Protein 6RFG (pdb70)

Secondary structure (DSSP, 8-state):
-B--S-EEEEEEEEEETTEEEEEEES--SS-BHHHHHHHHHHHHTTTB-GGG-EEEEEEEESEEEEEEEETTEEEEE-S--B---------S--S-EEEEEEEEBTTB-EEE-BSTT-EEEEEE---BSSSS---/-EEEEEEEEEESSSEEEEEE--TT---HHHHHHHHHHHHTTTB-TTT-EEEEEEEESEEEEEEEETTEEEEE-S--B------B--S--S-EEEEEEEEBTTB-EEE-BSTT-EEEEEE---B------/--HHHH-EEEEEEEEEEEEEEETTEEEEEEEEEEEEEEHHHHHHHHHHHHHTTB-GGG-EEEEEEESSSEEEEEEETTEEEEE-------------S--S-EEEEEEEEBTTB-EEE-BSTT-EEEEEE----/-EEEEEEEEEETTEEEEEEE--SS---TTTSHHHHHHHHTTTB-GGG-EEEEEEEESEEEEEEEETTEEEEE-S-----------BS--S-EEEEEEEEBTTB-EEE-BSTT-EEEEEE----

Structure (mmCIF, N/CA/C/O backbone):
data_6RFG
#
_entry.id   6RFG
#
_cell.length_a   75.560
_cell.length_b   59.780
_cell.length_c   138.430
_cell.angle_alpha   90.00
_cell.angle_beta   90.00
_cell.angle_gamma   90.00
#
_symmetry.space_group_name_H-M   'P 21 21 21'
#
loop_
_entity.id
_entity.type
_entity.pdbx_description
1 polymer '15 kDa core protein'
2 water water
#
loop_
_atom_site.group_PDB
_atom_site.id
_atom_site.type_symbol
_atom_site.label_atom_id
_atom_site.label_alt_id
_atom_site.label_comp_id
_atom_site.label_asym_id
_atom_site.label_entity_id
_atom_site.label_seq_id
_atom_site.pdbx_PDB_ins_code
_atom_site.Cartn_x
_atom_site.Cartn_y
_atom_site.Cartn_z
_atom_site.occupancy
_atom_site.B_iso_or_equiv
_atom_site.auth_seq_id
_atom_site.auth_comp_id
_atom_site.auth_asym_id
_atom_site.auth_atom_id
_atom_site.pdbx_PDB_model_num
ATOM 1 N N . LEU A 1 13 ? -13.933 -11.541 35.513 1.00 86.35 -5 LEU A N 1
ATOM 2 C CA . LEU A 1 13 ? -14.021 -10.095 35.350 1.00 97.16 -5 LEU A CA 1
ATOM 3 C C . LEU A 1 13 ? -15.211 -9.528 36.125 1.00 112.91 -5 LEU A C 1
ATOM 4 O O . LEU A 1 13 ? -16.327 -10.043 36.035 1.00 79.01 -5 LEU A O 1
ATOM 9 N N . TYR A 1 14 ? -14.966 -8.464 36.889 1.00 129.87 -4 TYR A N 1
ATOM 10 C CA . TYR A 1 14 ? -15.985 -7.871 37.740 1.00 129.47 -4 TYR A CA 1
ATOM 11 C C . TYR A 1 14 ? -15.850 -6.356 37.719 1.00 123.01 -4 TYR A C 1
ATOM 12 O O . TYR A 1 14 ? -14.786 -5.808 37.424 1.00 123.73 -4 TYR A O 1
ATOM 30 N N . PHE A 1 15 ? -16.949 -5.686 38.050 1.00 116.01 -3 PHE A N 1
ATOM 31 C CA . PHE A 1 15 ? -17.022 -4.234 38.031 1.00 107.17 -3 PHE A CA 1
ATOM 32 C C . PHE A 1 15 ? -17.687 -3.748 39.311 1.00 104.37 -3 PHE A C 1
ATOM 33 O O . PHE A 1 15 ? -18.232 -4.530 40.091 1.00 107.47 -3 PHE A O 1
ATOM 50 N N . GLN A 1 16 ? -17.639 -2.435 39.522 1.00 94.78 -2 GLN A N 1
ATOM 51 C CA . GLN A 1 16 ? -18.296 -1.805 40.657 1.00 85.09 -2 GLN A CA 1
ATOM 52 C C . GLN A 1 16 ? -18.839 -0.455 40.216 1.00 73.52 -2 GLN A C 1
ATOM 53 O O . GLN A 1 16 ? -18.224 0.232 39.394 1.00 68.84 -2 GLN A O 1
ATOM 67 N N . GLY A 1 17 ? -19.998 -0.090 40.756 1.00 69.52 -1 GLY A N 1
ATOM 68 C CA . GLY A 1 17 ? -20.613 1.183 40.443 1.00 55.91 -1 GLY A CA 1
ATOM 69 C C . GLY A 1 17 ? -21.460 1.159 39.189 1.00 49.27 -1 GLY A C 1
ATOM 70 O O . GLY A 1 17 ? -22.033 0.127 38.833 1.00 48.72 -1 GLY A O 1
ATOM 74 N N . ALA A 1 18 ? -21.532 2.294 38.504 1.00 43.00 0 ALA A N 1
ATOM 75 C CA . ALA A 1 18 ? -22.392 2.440 37.343 1.00 38.29 0 ALA A CA 1
ATOM 76 C C . ALA A 1 18 ? -21.663 2.008 36.078 1.00 34.39 0 ALA A C 1
ATOM 77 O O . ALA A 1 18 ? -20.471 2.282 35.904 1.00 33.83 0 ALA A O 1
ATOM 84 N N . MET A 1 19 ? -22.390 1.318 35.203 1.00 33.31 1 MET A N 1
ATOM 85 C CA . MET A 1 19 ? -21.877 0.888 33.911 1.00 29.04 1 MET A CA 1
ATOM 86 C C . MET A 1 19 ? -22.818 1.395 32.832 1.00 27.99 1 MET A C 1
ATOM 87 O O . MET A 1 19 ? -24.030 1.180 32.908 1.00 24.27 1 MET A O 1
ATOM 101 N N . GLU A 1 20 ? -22.262 2.057 31.827 1.00 23.46 2 GLU A N 1
ATOM 102 C CA . GLU A 1 20 ? -23.047 2.624 30.742 1.00 27.35 2 GLU A CA 1
ATOM 103 C C . GLU A 1 20 ? -22.705 1.943 29.425 1.00 20.67 2 GLU A C 1
ATOM 104 O O . GLU A 1 20 ? -21.537 1.655 29.153 1.00 22.96 2 GLU A O 1
ATOM 116 N N . LEU A 1 21 ? -23.726 1.706 28.604 1.00 17.67 3 LEU A N 1
ATOM 117 C CA . LEU A 1 21 ? -23.553 1.309 27.211 1.00 17.90 3 LEU A CA 1
ATOM 118 C C . LEU A 1 21 ? -23.396 2.574 26.376 1.00 17.29 3 LEU A C 1
ATOM 119 O O . LEU A 1 21 ? -24.236 3.480 26.446 1.00 17.07 3 LEU A O 1
ATOM 135 N N . VAL A 1 22 ? -22.301 2.661 25.622 1.00 19.12 4 VAL A N 1
ATOM 136 C CA . VAL A 1 22 ? -21.911 3.921 24.997 1.00 18.58 4 VAL A CA 1
ATOM 137 C C . VAL A 1 22 ? -21.939 3.866 23.480 1.00 20.12 4 VAL A C 1
ATOM 138 O O . VAL A 1 22 ? -21.602 4.858 22.837 1.00 15.47 4 VAL A O 1
ATOM 151 N N . ASN A 1 23 ? -22.299 2.735 22.885 1.00 21.10 5 ASN A N 1
ATOM 152 C CA . ASN A 1 23 ? -22.326 2.606 21.430 1.00 17.11 5 ASN A CA 1
ATOM 153 C C . ASN A 1 23 ? -23.687 2.161 20.912 1.00 16.58 5 ASN A C 1
ATOM 154 O O . ASN A 1 23 ? -23.828 1.885 19.713 1.00 17.65 5 ASN A O 1
ATOM 165 N N . ILE A 1 24 ? -24.689 2.060 21.778 1.00 15.76 6 ILE A N 1
ATOM 166 C CA . ILE A 1 24 ? -26.031 1.675 21.363 1.00 18.96 6 ILE A CA 1
ATOM 167 C C . ILE A 1 24 ? -27.023 2.466 22.193 1.00 18.72 6 ILE A C 1
ATOM 168 O O . ILE A 1 24 ? -26.953 2.449 23.426 1.00 19.17 6 ILE A O 1
ATOM 184 N N . PHE A 1 25 ? -27.966 3.128 21.524 1.00 17.61 7 PHE A N 1
ATOM 185 C CA . PHE A 1 25 ? -28.972 3.918 22.210 1.00 14.21 7 PHE A CA 1
ATOM 186 C C . PHE A 1 25 ? -30.320 3.669 21.557 1.00 21.67 7 PHE A C 1
ATOM 187 O O . PHE A 1 25 ? -30.413 3.195 20.421 1.00 19.71 7 PHE A O 1
ATOM 204 N N . LEU A 1 26 ? -31.369 4.001 22.292 1.00 21.03 8 LEU A N 1
ATOM 205 C CA . LEU A 1 26 ? -32.713 4.015 21.741 1.00 19.96 8 LEU A CA 1
ATOM 206 C C . LEU A 1 26 ? -32.989 5.373 21.107 1.00 20.82 8 LEU A C 1
ATOM 207 O O . LEU A 1 26 ? -32.583 6.418 21.630 1.00 21.63 8 LEU A O 1
ATOM 223 N N . GLU A 1 27 ? -33.651 5.346 19.957 1.00 18.94 9 GLU A N 1
ATOM 224 C CA . GLU A 1 27 ? -34.238 6.531 19.348 1.00 21.67 9 GLU A CA 1
ATOM 225 C C . GLU A 1 27 ? -35.711 6.558 19.745 1.00 21.84 9 GLU A C 1
ATOM 226 O O . GLU A 1 27 ? -36.431 5.577 19.521 1.00 24.69 9 GLU A O 1
ATOM 238 N N . THR A 1 28 ? -36.143 7.656 20.364 1.00 17.84 10 THR A N 1
ATOM 239 C CA . THR A 1 28 ? -37.500 7.772 20.870 1.00 19.96 10 THR A CA 1
ATOM 240 C C . THR A 1 28 ? -38.082 9.102 20.424 1.00 19.91 10 THR A C 1
ATOM 241 O O . THR A 1 28 ? -37.372 9.986 19.948 1.00 26.37 10 THR A O 1
ATOM 252 N N . ASP A 1 29 ? -39.397 9.234 20.599 1.00 22.17 11 ASP A N 1
ATOM 253 C CA . ASP A 1 29 ? -40.078 10.478 20.263 1.00 27.90 11 ASP A CA 1
ATOM 254 C C . ASP A 1 29 ? -39.457 11.663 20.981 1.00 26.95 11 ASP A C 1
ATOM 255 O O . ASP A 1 29 ? -39.506 12.789 20.478 1.00 32.19 11 ASP A O 1
ATOM 264 N N . ALA A 1 30 ? -38.869 11.435 22.152 1.00 24.13 12 ALA A N 1
ATOM 265 C CA . ALA A 1 30 ? -38.289 12.508 22.944 1.00 22.09 12 ALA A CA 1
ATOM 266 C C . ALA A 1 30 ? -36.799 12.682 22.713 1.00 26.54 12 ALA A C 1
ATOM 267 O O . ALA A 1 30 ? -36.230 13.664 23.205 1.00 27.73 12 ALA A O 1
ATOM 274 N N . GLY A 1 31 ? -36.162 11.764 21.980 1.00 20.11 13 GLY A N 1
ATOM 275 C CA . GLY A 1 31 ? -34.734 11.834 21.762 1.00 21.54 13 GLY A CA 1
ATOM 276 C C . GLY A 1 31 ? -33.994 10.537 22.050 1.00 21.84 13 GLY A C 1
ATOM 277 O O . GLY A 1 31 ? -34.569 9.444 21.978 1.00 21.62 13 GLY A O 1
ATOM 281 N N . ARG A 1 32 ? -32.722 10.659 22.426 1.00 19.34 14 ARG A N 1
ATOM 282 C CA . ARG A 1 32 ? -31.830 9.515 22.589 1.00 16.70 14 ARG A CA 1
ATOM 283 C C . ARG A 1 32 ? -31.822 9.058 24.041 1.00 19.14 14 ARG A C 1
ATOM 284 O O . ARG A 1 32 ? -31.745 9.878 24.961 1.00 17.83 14 ARG A O 1
ATOM 305 N N . VAL A 1 33 ? -31.929 7.750 24.243 1.00 17.77 15 VAL A N 1
ATOM 306 C CA . VAL A 1 33 ? -32.054 7.171 25.571 1.00 20.46 15 VAL A CA 1
ATOM 307 C C . VAL A 1 33 ? -30.895 6.210 25.761 1.00 21.64 15 VAL A C 1
ATOM 308 O O . VAL A 1 33 ? -30.582 5.408 24.871 1.00 15.91 15 VAL A O 1
ATOM 321 N N . LYS A 1 34 ? -30.288 6.291 26.934 1.00 18.35 16 LYS A N 1
ATOM 322 C CA A LYS A 1 34 ? -29.083 5.555 27.281 0.50 25.56 16 LYS A CA 1
ATOM 323 C CA B LYS A 1 34 ? -29.083 5.554 27.280 0.50 25.55 16 LYS A CA 1
ATOM 324 C C . LYS A 1 34 ? -29.436 4.344 28.131 1.00 23.30 16 LYS A C 1
ATOM 325 O O . LYS A 1 34 ? -30.334 4.410 28.971 1.00 22.78 16 LYS A O 1
ATOM 360 N N . PHE A 1 35 ? -28.724 3.238 27.896 1.00 24.22 17 PHE A N 1
ATOM 361 C CA . PHE A 1 35 ? -28.805 2.059 28.751 1.00 24.03 17 PHE A CA 1
ATOM 362 C C . PHE A 1 35 ? -27.716 2.127 29.819 1.00 23.71 17 PHE A C 1
ATOM 363 O O . PHE A 1 35 ? -26.539 2.334 29.505 1.00 21.57 17 PHE A O 1
ATOM 380 N N . ALA A 1 36 ? -28.103 1.939 31.078 1.00 27.29 18 ALA A N 1
ATOM 381 C CA . ALA A 1 36 ? -27.136 1.961 32.165 1.00 29.69 18 ALA A CA 1
ATOM 382 C C . ALA A 1 36 ? -27.577 1.011 33.269 1.00 35.47 18 ALA A C 1
ATOM 383 O O . ALA A 1 36 ? -28.771 0.773 33.463 1.00 38.81 18 ALA A O 1
ATOM 390 N N . ILE A 1 37 ? -26.595 0.462 33.980 1.00 37.14 19 ILE A N 1
ATOM 391 C CA . ILE A 1 37 ? -26.820 -0.370 35.157 1.00 52.30 19 ILE A CA 1
ATOM 392 C C . ILE A 1 37 ? -26.188 0.355 36.336 1.00 65.25 19 ILE A C 1
ATOM 393 O O . ILE A 1 37 ? -24.981 0.624 36.327 1.00 62.70 19 ILE A O 1
ATOM 409 N N . LYS A 1 38 ? -26.998 0.678 37.345 1.00 80.06 20 LYS A N 1
ATOM 410 C CA . LYS A 1 38 ? -26.560 1.615 38.373 1.00 90.84 20 LYS A CA 1
ATOM 411 C C . LYS A 1 38 ? -25.660 0.976 39.423 1.00 95.54 20 LYS A C 1
ATOM 412 O O . LYS A 1 38 ? -24.846 1.676 40.034 1.00 99.26 20 LYS A O 1
ATOM 431 N N . ASN A 1 39 ? -25.780 -0.328 39.656 1.00 94.78 21 ASN A N 1
ATOM 432 C CA . ASN A 1 39 ? -24.922 -1.011 40.618 1.00 94.67 21 ASN A CA 1
ATOM 433 C C . ASN A 1 39 ? -24.467 -2.329 40.018 1.00 92.90 21 ASN A C 1
ATOM 434 O O . ASN A 1 39 ? -25.297 -3.178 39.681 1.00 94.25 21 ASN A O 1
ATOM 445 N N . THR A 1 40 ? -23.150 -2.503 39.900 1.00 88.58 22 THR A N 1
ATOM 446 C CA . THR A 1 40 ? -22.577 -3.675 39.249 1.00 83.47 22 THR A CA 1
ATOM 447 C C . THR A 1 40 ? -21.557 -4.372 40.143 1.00 84.75 22 THR A C 1
ATOM 448 O O . THR A 1 40 ? -20.719 -5.134 39.643 1.00 85.40 22 THR A O 1
ATOM 459 N N . ASP A 1 41 ? -21.622 -4.140 41.454 1.00 84.15 23 ASP A N 1
ATOM 460 C CA . ASP A 1 41 ? -20.531 -4.527 42.343 1.00 82.45 23 ASP A CA 1
ATOM 461 C C . ASP A 1 41 ? -20.216 -6.014 42.234 1.00 78.42 23 ASP A C 1
ATOM 462 O O . ASP A 1 41 ? -19.104 -6.401 41.856 1.00 76.43 23 ASP A O 1
ATOM 471 N N . ASP A 1 42 ? -21.179 -6.866 42.572 1.00 77.23 24 ASP A N 1
ATOM 472 C CA . ASP A 1 42 ? -20.907 -8.292 42.689 1.00 81.62 24 ASP A CA 1
ATOM 473 C C . ASP A 1 42 ? -21.173 -9.070 41.407 1.00 80.98 24 ASP A C 1
ATOM 474 O O . ASP A 1 42 ? -20.838 -10.260 41.345 1.00 83.52 24 ASP A O 1
ATOM 483 N N . VAL A 1 43 ? -21.747 -8.436 40.388 1.00 75.28 25 VAL A N 1
ATOM 484 C CA . VAL A 1 43 ? -22.123 -9.131 39.163 1.00 71.30 25 VAL A CA 1
ATOM 485 C C . VAL A 1 43 ? -20.940 -9.141 38.206 1.00 65.76 25 VAL A C 1
ATOM 486 O O . VAL A 1 43 ? -20.188 -8.162 38.105 1.00 64.93 25 VAL A O 1
ATOM 499 N N . CYS A 1 44 ? -20.786 -10.248 37.489 1.00 59.58 26 CYS A N 1
ATOM 500 C CA . CYS A 1 44 ? -19.671 -10.430 36.576 1.00 53.11 26 CYS A CA 1
ATOM 501 C C . CYS A 1 44 ? -20.006 -9.888 35.189 1.00 44.62 26 CYS A C 1
ATOM 502 O O . CYS A 1 44 ? -21.138 -9.500 34.893 1.00 46.19 26 CYS A O 1
ATOM 510 N N . ALA A 1 45 ? -18.991 -9.877 34.325 1.00 36.97 27 ALA A N 1
ATOM 511 C CA . ALA A 1 45 ? -19.139 -9.253 33.016 1.00 37.79 27 ALA A CA 1
ATOM 512 C C . ALA A 1 45 ? -20.245 -9.919 32.207 1.00 34.37 27 ALA A C 1
ATOM 513 O O . ALA A 1 45 ? -21.101 -9.236 31.629 1.00 31.96 27 ALA A O 1
ATOM 520 N N . SER A 1 46 ? -20.240 -11.256 32.148 1.00 34.32 28 SER A N 1
ATOM 521 C CA . SER A 1 46 ? -21.205 -11.959 31.309 1.00 35.55 28 SER A CA 1
ATOM 522 C C . SER A 1 46 ? -22.634 -11.672 31.754 1.00 35.27 28 SER A C 1
ATOM 523 O O . SER A 1 46 ? -23.535 -11.537 30.917 1.00 35.70 28 SER A O 1
ATOM 531 N N . GLU A 1 47 ? -22.859 -11.560 33.066 1.00 36.60 29 GLU A N 1
ATOM 532 C CA . GLU A 1 47 ? -24.192 -11.223 33.553 1.00 40.60 29 GLU A CA 1
ATOM 533 C C . GLU A 1 47 ? -24.558 -9.789 33.206 1.00 32.73 29 GLU A C 1
ATOM 534 O O . GLU A 1 47 ? -25.704 -9.509 32.832 1.00 34.97 29 GLU A O 1
ATOM 546 N N . LEU A 1 48 ? -23.600 -8.867 33.325 1.00 34.85 30 LEU A N 1
ATOM 547 C CA . LEU A 1 48 ? -23.865 -7.469 32.999 1.00 32.53 30 LEU A CA 1
ATOM 548 C C . LEU A 1 48 ? -24.200 -7.305 31.524 1.00 28.98 30 LEU A C 1
ATOM 549 O O . LEU A 1 48 ? -25.234 -6.724 31.173 1.00 28.79 30 LEU A O 1
ATOM 565 N N . ILE A 1 49 ? -23.324 -7.791 30.640 1.00 32.06 31 ILE A N 1
ATOM 566 C CA . ILE A 1 49 ? -23.568 -7.647 29.207 1.00 29.33 31 ILE A CA 1
ATOM 567 C C . ILE A 1 49 ? -24.859 -8.354 28.821 1.00 29.95 31 ILE A C 1
ATOM 568 O O . ILE A 1 49 ? -25.611 -7.879 27.959 1.00 25.65 31 ILE A O 1
ATOM 584 N N . ASN A 1 50 ? -25.128 -9.511 29.438 1.00 30.29 32 ASN A N 1
ATOM 585 C CA . ASN A 1 50 ? -26.374 -10.222 29.174 1.00 29.92 32 ASN A CA 1
ATOM 586 C C . ASN A 1 50 ? -27.580 -9.341 29.480 1.00 32.38 32 ASN A C 1
ATOM 587 O O . ASN A 1 50 ? -28.576 -9.360 28.750 1.00 32.86 32 ASN A O 1
ATOM 598 N N . LYS A 1 51 ? -27.511 -8.561 30.560 1.00 33.91 33 LYS A N 1
ATOM 599 C CA . LYS A 1 51 ? -28.627 -7.690 30.902 1.00 30.30 33 LYS A CA 1
ATOM 600 C C . LYS A 1 51 ? -28.862 -6.653 29.814 1.00 28.16 33 LYS A C 1
ATOM 601 O O . LYS A 1 51 ? -30.012 -6.353 29.478 1.00 28.02 33 LYS A O 1
ATOM 620 N N . PHE A 1 52 ? -27.785 -6.089 29.253 1.00 23.70 34 PHE A N 1
ATOM 621 C CA . PHE A 1 52 ? -27.939 -5.160 28.138 1.00 25.32 34 PHE A CA 1
ATOM 622 C C . PHE A 1 52 ? -28.561 -5.864 26.937 1.00 24.03 34 PHE A C 1
ATOM 623 O O . PHE A 1 52 ? -29.485 -5.340 26.303 1.00 24.18 34 PHE A O 1
ATOM 640 N N . VAL A 1 53 ? -28.069 -7.062 26.610 1.00 22.92 35 VAL A N 1
ATOM 641 C CA . VAL A 1 53 ? -28.658 -7.835 25.518 1.00 24.74 35 VAL A CA 1
ATOM 642 C C . VAL A 1 53 ? -30.139 -8.087 25.777 1.00 28.09 35 VAL A C 1
ATOM 643 O O . VAL A 1 53 ? -30.974 -7.981 24.869 1.00 29.32 35 VAL A O 1
ATOM 656 N N . GLU A 1 54 ? -30.490 -8.432 27.016 1.00 26.83 36 GLU A N 1
ATOM 657 C CA . GLU A 1 54 ? -31.891 -8.657 27.349 1.00 33.23 36 GLU A CA 1
ATOM 658 C C . GLU A 1 54 ? -32.725 -7.407 27.114 1.00 31.21 36 GLU A C 1
ATOM 659 O O . GLU A 1 54 ? -33.830 -7.487 26.569 1.00 34.21 36 GLU A O 1
ATOM 671 N N . LEU A 1 55 ? -32.226 -6.246 27.543 1.00 32.52 37 LEU A N 1
ATOM 672 C CA . LEU A 1 55 ? -32.934 -4.997 27.283 1.00 32.10 37 LEU A CA 1
ATOM 673 C C . LEU A 1 55 ? -33.096 -4.763 25.786 1.00 32.19 37 LEU A C 1
ATOM 674 O O . LEU A 1 55 ? -34.169 -4.359 25.319 1.00 32.87 37 LEU A O 1
ATOM 690 N N . LEU A 1 56 ? -32.039 -5.013 25.014 1.00 28.90 38 LEU A N 1
ATOM 691 C CA . LEU A 1 56 ? -32.101 -4.744 23.583 1.00 23.49 38 LEU A CA 1
ATOM 692 C C . LEU A 1 56 ? -32.999 -5.736 22.856 1.00 26.60 38 LEU A C 1
ATOM 693 O O . LEU A 1 56 ? -33.553 -5.403 21.800 1.00 27.73 38 LEU A O 1
ATOM 709 N N . SER A 1 57 ? -33.167 -6.944 23.407 1.00 25.52 39 SER A N 1
ATOM 710 C CA . SER A 1 57 ? -33.937 -7.977 22.728 1.00 29.66 39 SER A CA 1
ATOM 711 C C . SER A 1 57 ? -35.395 -7.583 22.555 1.00 31.37 39 SER A C 1
ATOM 712 O O . SER A 1 57 ? -36.111 -8.219 21.776 1.00 30.59 39 SER A O 1
ATOM 720 N N . GLU A 1 58 ? -35.858 -6.568 23.281 1.00 32.68 40 GLU A N 1
ATOM 721 C CA . GLU A 1 58 ? -37.195 -6.040 23.057 1.00 36.33 40 GLU A CA 1
ATOM 722 C C . GLU A 1 58 ? -37.305 -5.310 21.724 1.00 35.22 40 GLU A C 1
ATOM 723 O O . GLU A 1 58 ? -38.410 -5.197 21.185 1.00 36.97 40 GLU A O 1
ATOM 735 N N . TYR A 1 59 ? -36.188 -4.821 21.177 1.00 31.90 41 TYR A N 1
ATOM 736 C CA . TYR A 1 59 ? -36.218 -3.984 19.988 1.00 30.53 41 TYR A CA 1
ATOM 737 C C . TYR A 1 59 ? -35.520 -4.586 18.783 1.00 29.66 41 TYR A C 1
ATOM 738 O O . TYR A 1 59 ? -35.749 -4.106 17.668 1.00 33.11 41 TYR A O 1
ATOM 756 N N . ILE A 1 60 ? -34.692 -5.618 18.964 1.00 32.12 42 ILE A N 1
ATOM 757 C CA . ILE A 1 60 ? -34.036 -6.296 17.855 1.00 30.67 42 ILE A CA 1
ATOM 758 C C . ILE A 1 60 ? -34.085 -7.799 18.093 1.00 28.82 42 ILE A C 1
ATOM 759 O O . ILE A 1 60 ? -34.205 -8.265 19.227 1.00 30.72 42 ILE A O 1
ATOM 775 N N . HIS A 1 61 ? -33.966 -8.560 17.005 1.00 28.07 43 HIS A N 1
ATOM 776 C CA . HIS A 1 61 ? -33.911 -10.022 17.086 1.00 30.10 43 HIS A CA 1
ATOM 777 C C . HIS A 1 61 ? -32.488 -10.452 17.430 1.00 30.45 43 HIS A C 1
ATOM 778 O O . HIS A 1 61 ? -31.607 -10.472 16.566 1.00 33.34 43 HIS A O 1
ATOM 792 N N . ILE A 1 62 ? -32.260 -10.814 18.695 1.00 28.21 44 ILE A N 1
ATOM 793 C CA . ILE A 1 62 ? -30.916 -11.179 19.138 1.00 29.36 44 ILE A CA 1
ATOM 794 C C . ILE A 1 62 ? -30.423 -12.419 18.401 1.00 29.63 44 ILE A C 1
ATOM 795 O O . ILE A 1 62 ? -29.247 -12.511 18.024 1.00 32.79 44 ILE A O 1
ATOM 811 N N . ASP A 1 63 ? -31.305 -13.397 18.194 1.00 30.99 45 ASP A N 1
ATOM 812 C CA . ASP A 1 63 ? -30.902 -14.672 17.611 1.00 36.11 45 ASP A CA 1
ATOM 813 C C . ASP A 1 63 ? -30.421 -14.547 16.172 1.00 37.79 45 ASP A C 1
ATOM 814 O O . ASP A 1 63 ? -29.828 -15.499 15.653 1.00 38.32 45 ASP A O 1
ATOM 823 N N . GLN A 1 64 ? -30.653 -13.411 15.523 1.00 33.83 46 GLN A N 1
ATOM 824 C CA . GLN A 1 64 ? -30.258 -13.216 14.136 1.00 37.89 46 GLN A CA 1
ATOM 825 C C . GLN A 1 64 ? -29.324 -12.031 13.941 1.00 35.80 46 GLN A C 1
ATOM 826 O O . GLN A 1 64 ? -28.847 -11.808 12.823 1.00 36.72 46 GLN A O 1
ATOM 840 N N . SER A 1 65 ? -29.047 -11.267 14.984 1.00 29.42 47 SER A N 1
ATOM 841 C CA . SER A 1 65 ? -28.238 -10.065 14.877 1.00 28.17 47 SER A CA 1
ATOM 842 C C . SER A 1 65 ? -26.806 -10.342 15.315 1.00 28.77 47 SER A C 1
ATOM 843 O O . SER A 1 65 ? -26.525 -11.300 16.041 1.00 27.15 47 SER A O 1
ATOM 851 N N . GLU A 1 66 ? -25.901 -9.479 14.856 1.00 24.58 48 GLU A N 1
ATOM 852 C CA . GLU A 1 66 ? -24.478 -9.560 15.180 1.00 26.08 48 GLU A CA 1
ATOM 853 C C . GLU A 1 66 ? -24.002 -8.131 15.376 1.00 27.61 48 GLU A C 1
ATOM 854 O O . GLU A 1 66 ? -23.988 -7.349 14.420 1.00 23.50 48 GLU A O 1
ATOM 866 N N . PHE A 1 67 ? -23.623 -7.781 16.602 1.00 21.64 49 PHE A N 1
ATOM 867 C CA . PHE A 1 67 ? -23.252 -6.405 16.901 1.00 20.59 49 PHE A CA 1
ATOM 868 C C . PHE A 1 67 ? -22.304 -6.387 18.095 1.00 26.06 49 PHE A C 1
ATOM 869 O O . PHE A 1 67 ? -22.012 -7.420 18.704 1.00 20.21 49 PHE A O 1
ATOM 886 N N . TYR A 1 68 ? -21.842 -5.192 18.443 1.00 19.40 50 TYR A N 1
ATOM 887 C CA . TYR A 1 68 ? -20.879 -5.007 19.517 1.00 18.49 50 TYR A CA 1
ATOM 888 C C . TYR A 1 68 ? -21.501 -4.189 20.632 1.00 17.70 50 TYR A C 1
ATOM 889 O O . TYR A 1 68 ? -22.309 -3.296 20.385 1.00 19.91 50 TYR A O 1
ATOM 907 N N . LEU A 1 69 ? -21.125 -4.506 21.861 1.00 24.65 51 LEU A N 1
ATOM 908 C CA . LEU A 1 69 ? -21.533 -3.739 23.028 1.00 18.90 51 LEU A CA 1
ATOM 909 C C . LEU A 1 69 ? -20.288 -3.147 23.676 1.00 17.14 51 LEU A C 1
ATOM 910 O O . LEU A 1 69 ? -19.411 -3.888 24.134 1.00 22.15 51 LEU A O 1
ATOM 926 N N . VAL A 1 70 ? -20.209 -1.820 23.706 1.00 19.31 52 VAL A N 1
ATOM 927 C CA . VAL A 1 70 ? -19.105 -1.107 24.334 1.00 16.87 52 VAL A CA 1
ATOM 928 C C . VAL A 1 70 ? -19.642 -0.457 25.604 1.00 18.36 52 VAL A C 1
ATOM 929 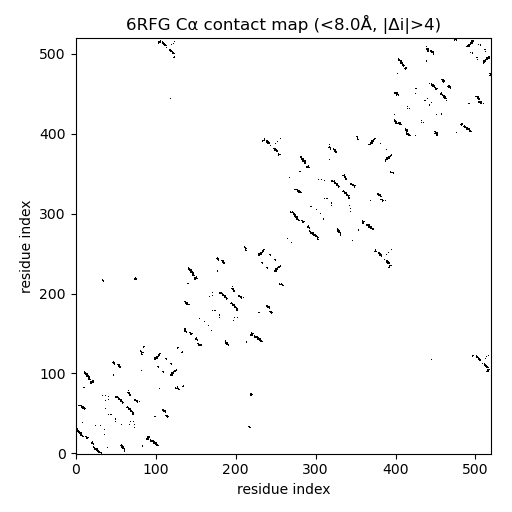O O . VAL A 1 70 ? -20.584 0.342 25.554 1.00 17.18 52 VAL A O 1
ATOM 942 N N . VAL A 1 71 ? -19.054 -0.813 26.740 1.00 19.13 53 VAL A N 1
ATOM 943 C CA . VAL A 1 71 ? -19.536 -0.370 28.040 1.00 19.85 53 VAL A CA 1
ATOM 944 C C . VAL A 1 71 ? -18.429 0.408 28.734 1.00 23.95 53 VAL A C 1
ATOM 945 O O . VAL A 1 71 ? -17.236 0.137 28.561 1.00 19.93 53 VAL A O 1
ATOM 958 N N . LYS A 1 72 ? -18.838 1.392 29.524 1.00 23.00 54 LYS A N 1
ATOM 959 C CA . LYS A 1 72 ? -17.911 2.252 30.242 1.00 25.82 54 LYS A CA 1
ATOM 960 C C . LYS A 1 72 ? -18.229 2.168 31.726 1.00 31.20 54 LYS A C 1
ATOM 961 O O . LYS A 1 72 ? -19.350 2.479 32.139 1.00 23.67 54 LYS A O 1
ATOM 980 N N . ASP A 1 73 ? -17.245 1.730 32.515 1.00 28.96 55 ASP A N 1
ATOM 981 C CA . ASP A 1 73 ? -17.314 1.701 33.979 1.00 43.08 55 ASP A CA 1
ATOM 982 C C . ASP A 1 73 ? -15.886 2.023 34.426 1.00 40.44 55 ASP A C 1
ATOM 983 O O . ASP A 1 73 ? -15.062 1.115 34.592 1.00 41.92 55 ASP A O 1
ATOM 992 N N . LYS A 1 74 ? -15.592 3.322 34.580 1.00 46.42 56 LYS A N 1
ATOM 993 C CA . LYS A 1 74 ? -14.231 3.803 34.816 1.00 51.67 56 LYS A CA 1
ATOM 994 C C . LYS A 1 74 ? -13.399 3.615 33.550 1.00 47.96 56 LYS A C 1
ATOM 995 O O . LYS A 1 74 ? -12.927 4.589 32.955 1.00 47.83 56 LYS A O 1
ATOM 1014 N N . ASP A 1 75 ? -13.227 2.366 33.124 1.00 44.13 57 ASP A N 1
ATOM 1015 C CA . ASP A 1 75 ? -12.539 2.035 31.885 1.00 40.00 57 ASP A CA 1
ATOM 1016 C C . ASP A 1 75 ? -13.555 1.594 30.844 1.00 33.69 57 ASP A C 1
ATOM 1017 O O . ASP A 1 75 ? -14.742 1.425 31.134 1.00 29.42 57 ASP A O 1
ATOM 1026 N N . ILE A 1 76 ? -13.069 1.408 29.615 1.00 29.83 58 ILE A N 1
ATOM 1027 C CA . ILE A 1 76 ? -13.907 0.983 28.502 1.00 25.67 58 ILE A CA 1
ATOM 1028 C C . ILE A 1 76 ? -13.665 -0.494 28.232 1.00 24.18 58 ILE A C 1
ATOM 1029 O O . ILE A 1 76 ? -12.520 -0.955 28.207 1.00 27.01 58 ILE A O 1
ATOM 1045 N N . PHE A 1 77 ? -14.747 -1.235 28.021 1.00 22.76 59 PHE A N 1
ATOM 1046 C CA . PHE A 1 77 ? -14.707 -2.667 27.772 1.00 18.18 59 PHE A CA 1
ATOM 1047 C C . PHE A 1 77 ? -15.544 -2.974 26.542 1.00 22.72 59 PHE A C 1
ATOM 1048 O O . PHE A 1 77 ? -16.586 -2.349 26.314 1.00 21.77 59 PHE A O 1
ATOM 1065 N N . TYR A 1 78 ? -15.082 -3.937 25.751 1.00 23.98 60 TYR A N 1
ATOM 1066 C CA . TYR A 1 78 ? -15.654 -4.226 24.445 1.00 20.21 60 TYR A CA 1
ATOM 1067 C C . TYR A 1 78 ? -16.137 -5.668 24.408 1.00 20.63 60 TYR A C 1
ATOM 1068 O O . TYR A 1 78 ? -15.416 -6.575 24.829 1.00 18.84 60 TYR A O 1
ATOM 1086 N N . PHE A 1 79 ? -17.350 -5.872 23.898 1.00 26.17 61 PHE A N 1
ATOM 1087 C CA . PHE A 1 79 ? -17.941 -7.194 23.785 1.00 21.37 61 PHE A CA 1
ATOM 1088 C C . PHE A 1 79 ? -18.609 -7.325 22.426 1.00 20.31 61 PHE A C 1
ATOM 1089 O O . PHE A 1 79 ? -19.011 -6.336 21.812 1.00 23.73 61 PHE A O 1
ATOM 1106 N N . LYS A 1 80 ? -18.732 -8.570 21.975 1.00 24.94 62 LYS A N 1
ATOM 1107 C CA . LYS A 1 80 ? -19.400 -8.917 20.727 1.00 23.99 62 LYS A CA 1
ATOM 1108 C C . LYS A 1 80 ? -20.548 -9.864 21.044 1.00 25.85 62 LYS A C 1
ATOM 1109 O O . LYS A 1 80 ? -20.380 -10.812 21.822 1.00 25.86 62 LYS A O 1
ATOM 1128 N N . CYS A 1 81 ? -21.717 -9.585 20.476 1.00 22.93 63 CYS A N 1
ATOM 1129 C CA . CYS A 1 81 ? -22.891 -10.446 20.630 1.00 24.32 63 CYS A CA 1
ATOM 1130 C C . CYS A 1 81 ? -23.219 -10.993 19.245 1.00 25.30 63 CYS A C 1
ATOM 1131 O O . CYS A 1 81 ? -23.768 -10.273 18.405 1.00 24.12 63 CYS A O 1
ATOM 1139 N N . ASP A 1 82 ? -22.865 -12.255 19.009 1.00 27.67 64 ASP A N 1
ATOM 1140 C CA . ASP A 1 82 ? -23.040 -12.921 17.719 1.00 27.49 64 ASP A CA 1
ATOM 1141 C C . ASP A 1 82 ? -24.184 -13.920 17.861 1.00 28.80 64 ASP A C 1
ATOM 1142 O O . ASP A 1 82 ? -23.997 -15.028 18.366 1.00 30.08 64 ASP A O 1
ATOM 1151 N N . ARG A 1 83 ? -25.370 -13.518 17.414 1.00 29.07 65 ARG A N 1
ATOM 1152 C CA . ARG A 1 83 ? -26.551 -14.372 17.462 1.00 38.97 65 ARG A CA 1
ATOM 1153 C C . ARG A 1 83 ? -26.816 -14.871 18.879 1.00 33.93 65 ARG A C 1
ATOM 1154 O O . ARG A 1 83 ? -27.199 -16.022 19.088 1.00 33.89 65 ARG A O 1
ATOM 1175 N N . GLY A 1 84 ? -26.607 -13.996 19.860 1.00 28.80 66 GLY A N 1
ATOM 1176 C CA . GLY A 1 84 ? -26.828 -14.325 21.250 1.00 28.69 66 GLY A CA 1
ATOM 1177 C C . GLY A 1 84 ? -25.610 -14.814 22.005 1.00 27.90 66 GLY A C 1
ATOM 1178 O O . GLY A 1 84 ? -25.673 -14.937 23.236 1.00 31.98 66 GLY A O 1
ATOM 1182 N N . SER A 1 85 ? -24.516 -15.115 21.313 1.00 30.68 67 SER A N 1
ATOM 1183 C CA . SER A 1 85 ? -23.300 -15.625 21.937 1.00 27.68 67 SER A CA 1
ATOM 1184 C C . SER A 1 85 ? -22.354 -14.464 22.206 1.00 28.32 67 SER A C 1
ATOM 1185 O O . SER A 1 85 ? -21.898 -13.803 21.268 1.00 27.57 67 SER A O 1
ATOM 1193 N N . ILE A 1 86 ? -22.068 -14.213 23.475 1.00 24.42 68 ILE A N 1
ATOM 1194 C CA . ILE A 1 86 ? -21.308 -13.042 23.887 1.00 22.85 68 ILE A CA 1
ATOM 1195 C C . ILE A 1 86 ? -19.841 -13.414 24.042 1.00 23.84 68 ILE A C 1
ATOM 1196 O O . ILE A 1 86 ? -19.499 -14.449 24.631 1.00 25.72 68 ILE A O 1
ATOM 1212 N N . SER A 1 87 ? -18.969 -12.552 23.531 1.00 24.38 69 SER A N 1
ATOM 1213 C CA . SER A 1 87 ? -17.530 -12.742 23.627 1.00 25.39 69 SER A CA 1
ATOM 1214 C C . SER A 1 87 ? -16.895 -11.413 23.999 1.00 24.68 69 SER A C 1
ATOM 1215 O O . SER A 1 87 ? -17.428 -10.345 23.678 1.00 26.30 69 SER A O 1
ATOM 1223 N N . ILE A 1 88 ? -15.760 -11.479 24.689 1.00 23.64 70 ILE A N 1
ATOM 1224 C CA . ILE A 1 88 ? -15.006 -10.271 24.983 1.00 27.53 70 ILE A CA 1
ATOM 1225 C C . ILE A 1 88 ? -14.115 -9.939 23.790 1.00 29.86 70 ILE A C 1
ATOM 1226 O O . ILE A 1 88 ? -13.564 -10.831 23.132 1.00 30.87 70 ILE A O 1
ATOM 1242 N N . VAL A 1 89 ? -13.979 -8.652 23.494 1.00 23.96 71 VAL A N 1
ATOM 1243 C CA . VAL A 1 89 ? -13.150 -8.189 22.386 1.00 31.31 71 VAL A CA 1
ATOM 1244 C C . VAL A 1 89 ? -11.938 -7.477 22.974 1.00 31.47 71 VAL A C 1
ATOM 1245 O O . VAL A 1 89 ? -12.078 -6.495 23.713 1.00 32.31 71 VAL A O 1
ATOM 1258 N N . ASN A 1 90 ? -10.755 -7.979 22.658 1.00 36.33 72 ASN A N 1
ATOM 1259 C CA . ASN A 1 90 ? -9.510 -7.379 23.109 1.00 45.30 72 ASN A CA 1
ATOM 1260 C C . ASN A 1 90 ? -8.931 -6.487 22.016 1.00 45.70 72 ASN A C 1
ATOM 1261 O O . ASN A 1 90 ? -9.291 -6.583 20.841 1.00 45.47 72 ASN A O 1
ATOM 1272 N N . ASN A 1 91 ? -8.021 -5.609 22.421 1.00 46.02 73 ASN A N 1
ATOM 1273 C CA . ASN A 1 91 ? -7.258 -4.796 21.478 1.00 48.92 73 ASN A CA 1
ATOM 1274 C C . ASN A 1 91 ? -8.168 -3.905 20.638 1.00 41.77 73 ASN A C 1
ATOM 1275 O O . ASN A 1 91 ? -7.987 -3.774 19.425 1.00 42.76 73 ASN A O 1
ATOM 1286 N N . GLU A 1 92 ? -9.148 -3.282 21.288 1.00 31.76 74 GLU A N 1
ATOM 1287 C CA . GLU A 1 92 ? -9.946 -2.226 20.681 1.00 29.30 74 GLU A CA 1
ATOM 1288 C C . GLU A 1 92 ? -9.625 -0.906 21.369 1.00 23.46 74 GLU A C 1
ATOM 1289 O O . GLU A 1 92 ? -9.309 -0.874 22.562 1.00 23.69 74 GLU A O 1
ATOM 1301 N N . PHE A 1 93 ? -9.730 0.191 20.612 1.00 25.02 75 PHE A N 1
ATOM 1302 C CA . PHE A 1 93 ? -9.234 1.477 21.083 1.00 20.78 75 PHE A CA 1
ATOM 1303 C C . PHE A 1 93 ? -10.172 2.646 20.801 1.00 20.07 75 PHE A C 1
ATOM 1304 O O . PHE A 1 93 ? -9.782 3.796 21.032 1.00 21.86 75 PHE A O 1
ATOM 1321 N N . TYR A 1 94 ? -11.398 2.396 20.360 1.00 20.13 76 TYR A N 1
ATOM 1322 C CA . TYR A 1 94 ? -12.362 3.461 20.144 1.00 19.41 76 TYR A CA 1
ATOM 1323 C C . TYR A 1 94 ? -12.927 3.930 21.475 1.00 22.79 76 TYR A C 1
ATOM 1324 O O . TYR A 1 94 ? -13.257 3.122 22.349 1.00 23.53 76 TYR A O 1
ATOM 1342 N N . VAL A 1 95 ? -13.026 5.250 21.627 1.00 22.66 77 VAL A N 1
ATOM 1343 C CA . VAL A 1 95 ? -13.327 5.852 22.921 1.00 20.75 77 VAL A CA 1
ATOM 1344 C C . VAL A 1 95 ? -14.776 6.296 23.067 1.00 19.34 77 VAL A C 1
ATOM 1345 O O . VAL A 1 95 ? -15.241 6.461 24.205 1.00 21.33 77 VAL A O 1
ATOM 1358 N N . PHE A 1 96 ? -15.492 6.513 21.963 1.00 18.85 78 PHE A N 1
ATOM 1359 C CA . PHE A 1 96 ? -16.913 6.889 22.004 1.00 17.27 78 PHE A CA 1
ATOM 1360 C C . PHE A 1 96 ? -17.132 8.109 22.901 1.00 22.31 78 PHE A C 1
ATOM 1361 O O . PHE A 1 96 ? -17.989 8.127 23.789 1.00 24.64 78 PHE A O 1
ATOM 1378 N N . ASP A 1 97 ? -16.357 9.154 22.635 1.00 23.01 79 ASP A N 1
ATOM 1379 C CA . ASP A 1 97 ? -16.318 10.346 23.470 1.00 26.17 79 ASP A CA 1
ATOM 1380 C C . ASP A 1 97 ? -17.098 11.519 22.887 1.00 24.94 79 ASP A C 1
ATOM 1381 O O . ASP A 1 97 ? -17.033 12.629 23.437 1.00 25.55 79 ASP A O 1
ATOM 1390 N N . GLU A 1 98 ? -17.814 11.311 21.791 1.00 21.89 80 GLU A N 1
ATOM 1391 C CA . GLU A 1 98 ? -18.607 12.380 21.206 1.00 28.30 80 GLU A CA 1
ATOM 1392 C C . GLU A 1 98 ? -19.685 12.804 22.195 1.00 24.38 80 GLU A C 1
ATOM 1393 O O . GLU A 1 98 ? -20.426 11.946 22.694 1.00 23.59 80 GLU A O 1
ATOM 1405 N N . PRO A 1 99 ? -19.790 14.093 22.530 1.00 19.85 81 PRO A N 1
ATOM 1406 C CA . PRO A 1 99 ? -20.864 14.527 23.437 1.00 24.12 81 PRO A CA 1
ATOM 1407 C C . PRO A 1 99 ? -22.221 14.413 22.770 1.00 20.05 81 PRO A C 1
ATOM 1408 O O . PRO A 1 99 ? -22.386 14.768 21.602 1.00 21.33 81 PRO A O 1
ATOM 1419 N N . LEU A 1 100 ? -23.197 13.920 23.530 1.00 21.42 82 LEU A N 1
ATOM 1420 C CA . LEU A 1 100 ? -24.525 13.649 23.006 1.00 19.40 82 LEU A CA 1
ATOM 1421 C C . LEU A 1 100 ? -25.576 14.089 24.011 1.00 16.55 82 LEU A C 1
ATOM 1422 O O . LEU A 1 100 ? -25.355 14.043 25.224 1.00 17.00 82 LEU A O 1
ATOM 1438 N N . LEU A 1 101 ? -26.725 14.518 23.491 1.00 21.45 83 LEU A N 1
ATOM 1439 C CA . LEU A 1 101 ? -27.878 14.872 24.313 1.00 18.90 83 LEU A CA 1
ATOM 1440 C C . LEU A 1 101 ? -28.724 13.632 24.591 1.00 15.65 83 LEU A C 1
ATOM 1441 O O . LEU A 1 101 ? -29.100 12.907 23.671 1.00 14.96 83 LEU A O 1
ATOM 1457 N N . PHE A 1 102 ? -29.011 13.388 25.860 1.00 21.34 84 PHE A N 1
ATOM 1458 C CA . PHE A 1 102 ? -29.811 12.248 26.276 1.00 19.14 84 PHE A CA 1
ATOM 1459 C C . PHE A 1 102 ? -31.077 12.729 26.973 1.00 21.27 84 PHE A C 1
ATOM 1460 O O . PHE A 1 102 ? -31.131 13.837 27.521 1.00 24.55 84 PHE A O 1
ATOM 1477 N N . VAL A 1 103 ? -32.095 11.860 26.957 1.00 18.60 85 VAL A N 1
ATOM 1478 C CA . VAL A 1 103 ? -33.326 12.050 27.707 1.00 16.59 85 VAL A CA 1
ATOM 1479 C C . VAL A 1 103 ? -33.612 10.745 28.433 1.00 19.28 85 VAL A C 1
ATOM 1480 O O . VAL A 1 103 ? -33.096 9.684 28.082 1.00 18.63 85 VAL A O 1
ATOM 1493 N N . LYS A 1 104 ? -34.447 10.836 29.458 1.00 24.16 86 LYS A N 1
ATOM 1494 C CA . LYS A 1 104 ? -34.866 9.670 30.216 1.00 23.92 86 LYS A CA 1
ATOM 1495 C C . LYS A 1 104 ? -36.353 9.382 30.124 1.00 22.54 86 LYS A C 1
ATOM 1496 O O . LYS A 1 104 ? -36.761 8.263 30.457 1.00 25.96 86 LYS A O 1
ATOM 1515 N N . ASP A 1 105 ? -37.167 10.352 29.716 1.00 20.70 87 ASP A N 1
ATOM 1516 C CA . ASP A 1 105 ? -38.610 10.189 29.593 1.00 23.56 87 ASP A CA 1
ATOM 1517 C C . ASP A 1 105 ? -38.994 10.139 28.122 1.00 21.25 87 ASP A C 1
ATOM 1518 O O . ASP A 1 105 ? -38.511 10.939 27.321 1.00 22.97 87 ASP A O 1
ATOM 1527 N N . PHE A 1 106 ? -39.874 9.207 27.770 1.00 25.53 88 PHE A N 1
ATOM 1528 C CA . PHE A 1 106 ? -40.324 9.066 26.392 1.00 20.26 88 PHE A CA 1
ATOM 1529 C C . PHE A 1 106 ? -41.620 8.267 26.379 1.00 22.96 88 PHE A C 1
ATOM 1530 O O . PHE A 1 106 ? -42.056 7.721 27.400 1.00 22.68 88 PHE A O 1
ATOM 1547 N N . THR A 1 107 ? -42.255 8.233 25.208 1.00 23.45 89 THR A N 1
ATOM 1548 C CA . THR A 1 107 ? -43.493 7.489 25.048 1.00 30.59 89 THR A CA 1
ATOM 1549 C C . THR A 1 107 ? -43.461 6.485 23.909 1.00 29.91 89 THR A C 1
ATOM 1550 O O . THR A 1 107 ? -44.353 5.630 23.846 1.00 35.67 89 THR A O 1
ATOM 1561 N N . ASN A 1 108 ? -42.481 6.555 23.013 1.00 27.52 90 ASN A N 1
ATOM 1562 C CA . ASN A 1 108 ? -42.460 5.668 21.857 1.00 33.36 90 ASN A CA 1
ATOM 1563 C C . ASN A 1 108 ? -41.032 5.494 21.368 1.00 29.15 90 ASN A C 1
ATOM 1564 O O . ASN A 1 108 ? -40.327 6.481 21.157 1.00 26.45 90 ASN A O 1
ATOM 1575 N N . VAL A 1 109 ? -40.621 4.245 21.185 1.00 26.83 91 VAL A N 1
ATOM 1576 C CA . VAL A 1 109 ? -39.327 3.925 20.596 1.00 26.31 91 VAL A CA 1
ATOM 1577 C C . VAL A 1 109 ? -39.527 3.774 19.093 1.00 26.56 91 VAL A C 1
ATOM 1578 O O . VAL A 1 109 ? -40.358 2.978 18.640 1.00 27.21 91 VAL A O 1
ATOM 1591 N N . THR A 1 110 ? -38.784 4.556 18.321 1.00 21.68 92 THR A N 1
ATOM 1592 C CA . THR A 1 110 ? -38.878 4.528 16.872 1.00 24.26 92 THR A CA 1
ATOM 1593 C C . THR A 1 110 ? -37.675 3.873 16.209 1.00 28.05 92 THR A C 1
ATOM 1594 O O . THR A 1 110 ? -37.734 3.581 15.007 1.00 26.58 92 THR A O 1
ATOM 1605 N N . GLY A 1 111 ? -36.595 3.634 16.947 1.00 23.31 93 GLY A N 1
ATOM 1606 C CA . GLY A 1 111 ? -35.419 3.043 16.335 1.00 28.21 93 GLY A CA 1
ATOM 1607 C C . GLY A 1 111 ? -34.351 2.743 17.361 1.00 25.18 93 GLY A C 1
ATOM 1608 O O . GLY A 1 111 ? -34.460 3.108 18.536 1.00 20.97 93 GLY A O 1
ATOM 1612 N N . VAL A 1 112 ? -33.311 2.053 16.892 1.00 23.70 94 VAL A N 1
ATOM 1613 C CA . VAL A 1 112 ? -32.128 1.756 17.689 1.00 18.16 94 VAL A CA 1
ATOM 1614 C C . VAL A 1 112 ? -30.926 2.347 16.964 1.00 19.12 94 VAL A C 1
ATOM 1615 O O . VAL A 1 112 ? -30.759 2.155 15.749 1.00 16.31 94 VAL A O 1
ATOM 1628 N N . GLU A 1 113 ? -30.114 3.099 17.699 1.00 13.31 95 GLU A N 1
ATOM 1629 C CA . GLU A 1 113 ? -28.969 3.801 17.138 1.00 16.34 95 GLU A CA 1
ATOM 1630 C C . GLU A 1 113 ? -27.697 3.047 17.500 1.00 19.07 95 GLU A C 1
ATOM 1631 O O . GLU A 1 113 ? -27.452 2.742 18.678 1.00 17.38 95 GLU A O 1
ATOM 1643 N N . PHE A 1 114 ? -26.906 2.723 16.481 1.00 15.92 96 PHE A N 1
ATOM 1644 C CA . PHE A 1 114 ? -25.654 1.994 16.655 1.00 17.09 96 PHE A CA 1
ATOM 1645 C C . PHE A 1 114 ? -24.509 2.904 16.245 1.00 17.86 96 PHE A C 1
ATOM 1646 O O . PHE A 1 114 ? -24.499 3.412 15.121 1.00 15.59 96 PHE A O 1
ATOM 1663 N N . ILE A 1 115 ? -23.546 3.099 17.141 1.00 15.03 97 ILE A N 1
ATOM 1664 C CA . ILE A 1 115 ? -22.308 3.790 16.800 1.00 20.58 97 ILE A CA 1
ATOM 1665 C C . ILE A 1 115 ? -21.312 2.725 16.349 1.00 17.76 97 ILE A C 1
ATOM 1666 O O . ILE A 1 115 ? -20.833 1.932 17.161 1.00 19.65 97 ILE A O 1
ATOM 1682 N N . VAL A 1 116 ? -21.004 2.705 15.054 1.00 16.45 98 VAL A N 1
ATOM 1683 C CA . VAL A 1 116 ? -20.170 1.677 14.456 1.00 18.33 98 VAL A CA 1
ATOM 1684 C C . VAL A 1 116 ? -18.802 2.250 14.118 1.00 17.99 98 VAL A C 1
ATOM 1685 O O . VAL A 1 116 ? -18.599 3.470 14.038 1.00 19.01 98 VAL A O 1
ATOM 1698 N N . THR A 1 117 ? -17.851 1.336 13.920 1.00 23.59 99 THR A N 1
ATOM 1699 C CA . THR A 1 117 ? -16.472 1.681 13.616 1.00 21.77 99 THR A CA 1
ATOM 1700 C C . THR A 1 117 ? -15.951 0.734 12.539 1.00 20.49 99 THR A C 1
ATOM 1701 O O . THR A 1 117 ? -16.616 -0.235 12.155 1.00 20.95 99 THR A O 1
ATOM 1712 N N . GLU A 1 118 ? -14.726 1.004 12.069 1.00 23.91 100 GLU A N 1
ATOM 1713 C CA . GLU A 1 118 ? -14.102 0.130 11.073 1.00 21.58 100 GLU A CA 1
ATOM 1714 C C . GLU A 1 118 ? -13.934 -1.297 11.590 1.00 21.91 100 GLU A C 1
ATOM 1715 O O . GLU A 1 118 ? -13.955 -2.257 10.811 1.00 21.86 100 GLU A O 1
ATOM 1727 N N . THR A 1 119 ? -13.756 -1.462 12.894 1.00 23.11 101 THR A N 1
ATOM 1728 C CA . THR A 1 119 ? -13.552 -2.782 13.477 1.00 22.22 101 THR A CA 1
ATOM 1729 C C . THR A 1 119 ? -14.828 -3.376 14.059 1.00 24.31 101 THR A C 1
ATOM 1730 O O . THR A 1 119 ? -14.830 -4.552 14.449 1.00 26.13 101 THR A O 1
ATOM 1741 N N . MET A 1 120 ? -15.899 -2.591 14.157 1.00 21.90 102 MET A N 1
ATOM 1742 C CA . MET A 1 120 ? -17.118 -3.000 14.851 1.00 21.75 102 MET A CA 1
ATOM 1743 C C . MET A 1 120 ? -18.328 -2.678 13.985 1.00 23.63 102 MET A C 1
ATOM 1744 O O . MET A 1 120 ? -19.090 -1.746 14.265 1.00 30.17 102 MET A O 1
ATOM 1758 N N . PRO A 1 121 ? -18.522 -3.431 12.906 1.00 18.87 103 PRO A N 1
ATOM 1759 C CA . PRO A 1 121 ? -19.757 -3.296 12.120 1.00 23.64 103 PRO A CA 1
ATOM 1760 C C . PRO A 1 121 ? -20.953 -3.877 12.860 1.00 23.55 103 PRO A C 1
ATOM 1761 O O . PRO A 1 121 ? -20.809 -4.397 13.975 1.00 22.10 103 PRO A O 1
ATOM 1772 N N . CYS A 1 122 ? -22.140 -3.810 12.256 1.00 21.87 104 CYS A N 1
ATOM 1773 C CA . CYS A 1 122 ? -23.315 -4.399 12.885 1.00 24.15 104 CYS A CA 1
ATOM 1774 C C . CYS A 1 122 ? -24.239 -4.982 11.823 1.00 24.73 104 CYS A C 1
ATOM 1775 O O . CYS A 1 122 ? -24.336 -4.472 10.705 1.00 26.28 104 CYS A O 1
ATOM 1783 N N . ARG A 1 123 ? -24.897 -6.075 12.188 1.00 23.50 105 ARG A N 1
ATOM 1784 C CA . ARG A 1 123 ? -25.920 -6.722 11.372 1.00 23.71 105 ARG A CA 1
ATOM 1785 C C . ARG A 1 123 ? -27.153 -6.856 12.255 1.00 24.26 105 ARG A C 1
ATOM 1786 O O . ARG A 1 123 ? -27.142 -7.617 13.230 1.00 23.21 105 ARG A O 1
ATOM 1807 N N . ILE A 1 124 ? -28.204 -6.105 11.933 1.00 20.12 106 ILE A N 1
ATOM 1808 C CA . ILE A 1 124 ? -29.326 -5.911 12.842 1.00 21.37 106 ILE A CA 1
ATOM 1809 C C . ILE A 1 124 ? -30.617 -6.242 12.117 1.00 23.33 106 ILE A C 1
ATOM 1810 O O . ILE A 1 124 ? -30.898 -5.684 11.054 1.00 24.26 106 ILE A O 1
ATOM 1826 N N . ILE A 1 125 ? -31.410 -7.144 12.692 1.00 25.71 107 ILE A N 1
ATOM 1827 C CA . ILE A 1 125 ? -32.789 -7.347 12.285 1.00 29.08 107 ILE A CA 1
ATOM 1828 C C . ILE A 1 125 ? -33.673 -6.709 13.356 1.00 27.19 107 ILE A C 1
ATOM 1829 O O . ILE A 1 125 ? -33.799 -7.252 14.465 1.00 26.03 107 ILE A O 1
ATOM 1845 N N . PRO A 1 126 ? -34.289 -5.564 13.092 1.00 27.16 108 PRO A N 1
ATOM 1846 C CA . PRO A 1 126 ? -35.112 -4.921 14.118 1.00 27.61 108 PRO A CA 1
ATOM 1847 C C . PRO A 1 126 ? -36.477 -5.577 14.259 1.00 31.68 108 PRO A C 1
ATOM 1848 O O . PRO A 1 126 ? -36.944 -6.318 13.391 1.00 30.77 108 PRO A O 1
ATOM 1859 N N . LYS A 1 127 ? -37.118 -5.264 15.378 1.00 35.04 109 LYS A N 1
ATOM 1860 C CA . LYS A 1 127 ? -38.494 -5.645 15.634 1.00 41.38 109 LYS A CA 1
ATOM 1861 C C . LYS A 1 127 ? -39.424 -4.452 15.444 1.00 41.60 109 LYS A C 1
ATOM 1862 O O . LYS A 1 127 ? -39.016 -3.292 15.530 1.00 39.44 109 LYS A O 1
ATOM 1881 N N . ASN A 1 128 ? -40.688 -4.763 15.153 1.00 47.13 110 ASN A N 1
ATOM 1882 C CA . ASN A 1 128 ? -41.773 -3.785 15.198 1.00 48.97 110 ASN A CA 1
ATOM 1883 C C . ASN A 1 128 ? -41.489 -2.579 14.316 1.00 44.87 110 ASN A C 1
ATOM 1884 O O . ASN A 1 128 ? -41.707 -1.434 14.715 1.00 45.41 110 ASN A O 1
ATOM 1895 N N . ASN A 1 129 ? -41.004 -2.835 13.110 1.00 44.49 111 ASN A N 1
ATOM 1896 C CA . ASN A 1 129 ? -40.717 -1.776 12.146 1.00 47.18 111 ASN A CA 1
ATOM 1897 C C . ASN A 1 129 ? -39.798 -0.697 12.724 1.00 38.27 111 ASN A C 1
ATOM 1898 O O . ASN A 1 129 ? -39.800 0.447 12.258 1.00 34.98 111 ASN A O 1
ATOM 1909 N N . HIS A 1 130 ? -39.008 -1.025 13.738 1.00 32.25 112 HIS A N 1
ATOM 1910 C CA . HIS A 1 130 ? -38.074 -0.049 14.278 1.00 32.52 112 HIS A CA 1
ATOM 1911 C C . HIS A 1 130 ? -36.980 0.253 13.260 1.00 26.07 112 HIS A C 1
ATOM 1912 O O . HIS A 1 130 ? -36.539 -0.624 12.516 1.00 25.79 112 HIS A O 1
ATOM 1926 N N . ALA A 1 131 ? -36.549 1.504 13.225 1.00 22.26 113 ALA A N 1
ATOM 1927 C CA . ALA A 1 131 ? -35.458 1.902 12.354 1.00 26.33 113 ALA A CA 1
ATOM 1928 C C . ALA A 1 131 ? -34.115 1.476 12.941 1.00 22.37 113 ALA A C 1
ATOM 1929 O O . ALA A 1 131 ? -33.937 1.380 14.162 1.00 23.48 113 ALA A O 1
ATOM 1936 N N . VAL A 1 132 ? -33.167 1.214 12.050 1.00 20.51 114 VAL A N 1
ATOM 1937 C CA . VAL A 1 132 ? -31.770 0.999 12.413 1.00 21.00 114 VAL A CA 1
ATOM 1938 C C . VAL A 1 132 ? -31.001 2.246 12.003 1.00 19.46 114 VAL A C 1
ATOM 1939 O O . VAL A 1 132 ? -30.960 2.595 10.819 1.00 21.60 114 VAL A O 1
ATOM 1952 N N . ILE A 1 133 ? -30.405 2.923 12.976 1.00 19.89 115 ILE A N 1
ATOM 1953 C CA . ILE A 1 133 ? -29.619 4.129 12.740 1.00 21.70 115 ILE A CA 1
ATOM 1954 C C . ILE A 1 133 ? -28.155 3.784 12.966 1.00 16.28 115 ILE A C 1
ATOM 1955 O O . ILE A 1 133 ? -27.799 3.214 14.000 1.00 18.04 115 ILE A O 1
ATOM 1971 N N . SER A 1 134 ? -27.310 4.103 11.992 1.00 16.84 116 SER A N 1
ATOM 1972 C CA . SER A 1 134 ? -25.890 3.782 12.067 1.00 19.98 116 SER A CA 1
ATOM 1973 C C . SER A 1 134 ? -25.090 5.068 11.934 1.00 20.66 116 SER A C 1
ATOM 1974 O O . SER A 1 134 ? -25.189 5.763 10.920 1.00 21.38 116 SER A O 1
ATOM 1982 N N . VAL A 1 135 ? -24.295 5.369 12.955 1.00 21.93 117 VAL A N 1
ATOM 1983 C CA . VAL A 1 135 ? -23.427 6.539 12.986 1.00 21.07 117 VAL A CA 1
ATOM 1984 C C . VAL A 1 135 ? -21.998 6.077 13.232 1.00 18.58 117 VAL A C 1
ATOM 1985 O O . VAL A 1 135 ? -21.762 5.156 14.023 1.00 20.52 117 VAL A O 1
ATOM 1998 N N . VAL A 1 136 ? -21.046 6.714 12.564 1.00 15.80 118 VAL A N 1
ATOM 1999 C CA . VAL A 1 136 ? -19.649 6.306 12.640 1.00 20.25 118 VAL A CA 1
ATOM 2000 C C . VAL A 1 136 ? -18.919 7.147 13.676 1.00 16.61 118 VAL A C 1
ATOM 2001 O O . VAL A 1 136 ? -19.160 8.354 13.799 1.00 20.42 118 VAL A O 1
ATOM 2014 N N . THR A 1 137 ? -18.010 6.513 14.413 1.00 22.07 119 THR A N 1
ATOM 2015 C CA . THR A 1 137 ? -16.963 7.219 15.138 1.00 24.60 119 THR A CA 1
ATOM 2016 C C . THR A 1 137 ? -15.604 6.679 14.708 1.00 20.90 119 THR A C 1
ATOM 2017 O O . THR A 1 137 ? -15.454 5.474 14.453 1.00 21.05 119 THR A O 1
ATOM 2028 N N . ASN A 1 138 ? -14.618 7.578 14.633 1.00 23.58 120 ASN A N 1
ATOM 2029 C CA . ASN A 1 138 ? -13.232 7.226 14.342 1.00 25.63 120 ASN A CA 1
ATOM 2030 C C . ASN A 1 138 ? -12.279 7.626 15.469 1.00 29.17 120 ASN A C 1
ATOM 2031 O O . ASN A 1 138 ? -11.057 7.474 15.321 1.00 30.77 120 ASN A O 1
ATOM 2042 N N . HIS A 1 139 ? -12.799 8.133 16.584 1.00 28.74 121 HIS A N 1
ATOM 2043 C CA . HIS A 1 139 ? -11.949 8.601 17.667 1.00 40.07 121 HIS A CA 1
ATOM 2044 C C . HIS A 1 139 ? -11.354 7.423 18.431 1.00 32.45 121 HIS A C 1
ATOM 2045 O O . HIS A 1 139 ? -12.072 6.495 18.813 1.00 29.21 121 HIS A O 1
ATOM 2059 N N . LYS A 1 140 ? -10.047 7.472 18.674 1.00 34.54 122 LYS A N 1
ATOM 2060 C CA . LYS A 1 140 ? -9.358 6.421 19.408 1.00 34.97 122 LYS A CA 1
ATOM 2061 C C . LYS A 1 140 ? -8.503 7.023 20.513 1.00 38.52 122 LYS A C 1
ATOM 2062 O O . LYS A 1 140 ? -8.253 8.228 20.546 1.00 41.16 122 LYS A O 1
ATOM 2081 N N . PHE A 1 141 ? -8.040 6.152 21.419 1.00 43.03 123 PHE A N 1
ATOM 2082 C CA . PHE A 1 141 ? -7.202 6.599 22.526 1.00 46.98 123 PHE A CA 1
ATOM 2083 C C . PHE A 1 141 ? -5.958 7.317 22.019 1.00 50.18 123 PHE A C 1
ATOM 2084 O O . PHE A 1 141 ? -5.518 8.308 22.613 1.00 54.84 123 PHE A O 1
ATOM 2101 N N . TYR A 1 142 ? -5.369 6.819 20.926 1.00 48.66 124 TYR A N 1
ATOM 2102 C CA . TYR A 1 142 ? -4.011 7.186 20.547 1.00 55.42 124 TYR A CA 1
ATOM 2103 C C . TYR A 1 142 ? -3.859 7.728 19.134 1.00 55.20 124 TYR A C 1
ATOM 2104 O O . TYR A 1 142 ? -2.752 8.147 18.775 1.00 59.39 124 TYR A O 1
ATOM 2122 N N . ASN A 1 143 ? -4.917 7.746 18.331 1.00 49.92 125 ASN A N 1
ATOM 2123 C CA . ASN A 1 143 ? -4.817 8.200 16.950 1.00 51.20 125 ASN A CA 1
ATOM 2124 C C . ASN A 1 143 ? -4.884 9.718 16.812 1.00 55.36 125 ASN A C 1
ATOM 2125 O O . ASN A 1 143 ? -4.719 10.228 15.694 1.00 56.92 125 ASN A O 1
ATOM 2136 N N . GLY A 1 144 ? -5.120 10.443 17.903 1.00 57.71 126 GLY A N 1
ATOM 2137 C CA . GLY A 1 144 ? -5.155 11.888 17.841 1.00 66.64 126 GLY A CA 1
ATOM 2138 C C . GLY A 1 144 ? -6.397 12.475 17.219 1.00 66.96 126 GLY A C 1
ATOM 2139 O O . GLY A 1 144 ? -6.320 13.536 16.590 1.00 69.59 126 GLY A O 1
ATOM 2143 N N . LEU A 1 145 ? -7.542 11.807 17.361 1.00 64.46 127 LEU A N 1
ATOM 2144 C CA . LEU A 1 145 ? -8.805 12.323 16.859 1.00 65.91 127 LEU A CA 1
ATOM 2145 C C . LEU A 1 145 ? -9.872 12.465 17.936 1.00 65.21 127 LEU A C 1
ATOM 2146 O O . LEU A 1 145 ? -10.951 12.999 17.647 1.00 66.77 127 LEU A O 1
ATOM 2162 N N . SER A 1 146 ? -9.607 12.014 19.158 1.00 67.62 128 SER A N 1
ATOM 2163 C CA . SER A 1 146 ? -10.599 12.061 20.223 1.00 68.51 128 SER A CA 1
ATOM 2164 C C . SER A 1 146 ? -10.592 13.445 20.873 1.00 75.85 128 SER A C 1
ATOM 2165 O O . SER A 1 146 ? -9.969 14.389 20.379 1.00 79.08 128 SER A O 1
ATOM 2173 N N . LEU A 1 147 ? -11.279 13.568 22.009 1.00 80.39 129 LEU A N 1
ATOM 2174 C CA . LEU A 1 147 ? -11.406 14.827 22.738 1.00 88.85 129 LEU A CA 1
ATOM 2175 C C . LEU A 1 147 ? -11.692 15.991 21.805 1.00 92.71 129 LEU A C 1
ATOM 2176 O O . LEU A 1 147 ? -12.830 16.450 21.718 1.00 93.41 129 LEU A O 1
ATOM 2192 N N . ALA B 1 18 ? -29.296 -27.370 14.709 1.00 76.93 0 ALA B N 1
ATOM 2193 C CA . ALA B 1 18 ? -28.062 -27.224 15.530 1.00 71.02 0 ALA B CA 1
ATOM 2194 C C . ALA B 1 18 ? -28.288 -27.479 17.007 1.00 64.49 0 ALA B C 1
ATOM 2195 O O . ALA B 1 18 ? -29.173 -26.884 17.620 1.00 67.45 0 ALA B O 1
ATOM 2198 N N . MET B 1 19 ? -27.482 -28.368 17.580 1.00 52.01 1 MET B N 1
ATOM 2199 C CA . MET B 1 19 ? -27.591 -28.732 18.983 1.00 44.99 1 MET B CA 1
ATOM 2200 C C . MET B 1 19 ? -26.262 -28.505 19.684 1.00 38.07 1 MET B C 1
ATOM 2201 O O . MET B 1 19 ? -25.196 -28.618 19.077 1.00 36.99 1 MET B O 1
ATOM 2215 N N . GLU B 1 20 ? -26.335 -28.180 20.971 1.00 32.63 2 GLU B N 1
ATOM 2216 C CA . GLU B 1 20 ? -25.132 -27.885 21.732 1.00 32.85 2 GLU B CA 1
ATOM 2217 C C . GLU B 1 20 ? -25.292 -28.349 23.172 1.00 24.68 2 GLU B C 1
ATOM 2218 O O . GLU B 1 20 ? -26.400 -28.456 23.696 1.00 24.37 2 GLU B O 1
ATOM 2230 N N . LEU B 1 21 ? -24.157 -28.607 23.812 1.00 19.90 3 LEU B N 1
ATOM 2231 C CA . LEU B 1 21 ? -24.138 -28.914 25.231 1.00 19.63 3 LEU B CA 1
ATOM 2232 C C . LEU B 1 21 ? -24.174 -27.618 26.024 1.00 18.09 3 LEU B C 1
ATOM 2233 O O . LEU B 1 21 ? -23.550 -26.614 25.644 1.00 19.92 3 LEU B O 1
ATOM 2249 N N . VAL B 1 22 ? -24.905 -27.642 27.138 1.00 18.28 4 VAL B N 1
ATOM 2250 C CA . VAL B 1 22 ? -25.013 -26.477 28.010 1.00 19.28 4 VAL B CA 1
ATOM 2251 C C . VAL B 1 22 ? -24.381 -26.702 29.369 1.00 16.44 4 VAL B C 1
ATOM 2252 O O . VAL B 1 22 ? -24.368 -25.771 30.192 1.00 21.00 4 VAL B O 1
ATOM 2265 N N . ASN B 1 23 ? -23.855 -27.899 29.636 1.00 21.30 5 ASN B N 1
ATOM 2266 C CA . ASN B 1 23 ? -23.204 -28.209 30.907 1.00 19.10 5 ASN B CA 1
ATOM 2267 C C . ASN B 1 23 ? -21.775 -28.718 30.745 1.00 16.90 5 ASN B C 1
ATOM 2268 O O . ASN B 1 23 ? -21.140 -29.084 31.747 1.00 19.11 5 ASN B O 1
ATOM 2279 N N . ILE B 1 24 ? -21.255 -28.765 29.523 1.00 14.57 6 ILE B N 1
ATOM 2280 C CA . ILE B 1 24 ? -19.883 -29.180 29.272 1.00 19.83 6 ILE B CA 1
ATOM 2281 C C . ILE B 1 24 ? -19.309 -28.260 28.211 1.00 18.16 6 ILE B C 1
ATOM 2282 O O . ILE B 1 24 ? -19.963 -27.994 27.195 1.00 15.43 6 ILE B O 1
ATOM 2298 N N . PHE B 1 25 ? -18.076 -27.803 28.430 1.00 16.14 7 PHE B N 1
ATOM 2299 C CA . PHE B 1 25 ? -17.428 -26.887 27.503 1.00 21.42 7 PHE B CA 1
ATOM 2300 C C . PHE B 1 25 ? -15.944 -27.224 27.405 1.00 20.06 7 PHE B C 1
ATOM 2301 O O . PHE B 1 25 ? -15.377 -27.913 28.258 1.00 19.15 7 PHE B O 1
ATOM 2318 N N . LEU B 1 26 ? -15.317 -26.728 26.347 1.00 19.34 8 LEU B N 1
ATOM 2319 C CA . LEU B 1 26 ? -13.871 -26.792 26.235 1.00 20.61 8 LEU B CA 1
ATOM 2320 C C . LEU B 1 26 ? -13.246 -25.562 26.880 1.00 19.87 8 LEU B C 1
ATOM 2321 O O . LEU B 1 26 ? -13.757 -24.444 26.758 1.00 20.64 8 LEU B O 1
ATOM 2337 N N . GLU B 1 27 ? -12.150 -25.780 27.594 1.00 24.57 9 GLU B N 1
ATOM 2338 C CA . GLU B 1 27 ? -11.259 -24.708 28.012 1.00 21.23 9 GLU B CA 1
ATOM 2339 C C . GLU B 1 27 ? -10.104 -24.692 27.022 1.00 19.82 9 GLU B C 1
ATOM 2340 O O . GLU B 1 27 ? -9.418 -25.702 26.855 1.00 25.81 9 GLU B O 1
ATOM 2352 N N . THR B 1 28 ? -9.909 -23.567 26.348 1.00 25.43 10 THR B N 1
ATOM 2353 C CA . THR B 1 28 ? -8.822 -23.402 25.396 1.00 24.08 10 THR B CA 1
ATOM 2354 C C . THR B 1 28 ? -7.953 -22.221 25.816 1.00 32.23 10 THR B C 1
ATOM 2355 O O . THR B 1 28 ? -8.288 -21.462 26.729 1.00 32.30 10 THR B O 1
ATOM 2366 N N . ASP B 1 29 ? -6.827 -22.061 25.119 1.00 34.93 11 ASP B N 1
ATOM 2367 C CA . ASP B 1 29 ? -5.958 -20.916 25.357 1.00 42.04 11 ASP B CA 1
ATOM 2368 C C . ASP B 1 29 ? -6.660 -19.595 25.095 1.00 42.80 11 ASP B C 1
ATOM 2369 O O . ASP B 1 29 ? -6.273 -18.576 25.678 1.00 41.27 11 ASP B O 1
ATOM 2378 N N . ALA B 1 30 ? -7.692 -19.595 24.255 1.00 41.41 12 ALA B N 1
ATOM 2379 C CA . ALA B 1 30 ? -8.382 -18.374 23.877 1.00 42.82 12 ALA B CA 1
ATOM 2380 C C . ALA B 1 30 ? -9.657 -18.128 24.671 1.00 40.25 12 ALA B C 1
ATOM 2381 O O . ALA B 1 30 ? -10.152 -16.994 24.667 1.00 40.37 12 ALA B O 1
ATOM 2388 N N . GLY B 1 31 ? -10.196 -19.147 25.346 1.00 31.34 13 GLY B N 1
ATOM 2389 C CA . GLY B 1 31 ? -11.399 -18.987 26.125 1.00 29.45 13 GLY B CA 1
ATOM 2390 C C . GLY B 1 31 ? -12.262 -20.228 26.052 1.00 27.99 13 GLY B C 1
ATOM 2391 O O . GLY B 1 31 ? -11.790 -21.323 25.744 1.00 27.55 13 GLY B O 1
ATOM 2395 N N . ARG B 1 32 ? -13.549 -20.032 26.333 1.00 24.52 14 ARG B N 1
ATOM 2396 C CA . ARG B 1 32 ? -14.520 -21.119 26.394 1.00 20.99 14 ARG B CA 1
ATOM 2397 C C . ARG B 1 32 ? -15.111 -21.401 25.019 1.00 20.31 14 ARG B C 1
ATOM 2398 O O . ARG B 1 32 ? -15.544 -20.478 24.324 1.00 26.90 14 ARG B O 1
ATOM 2419 N N . VAL B 1 33 ? -15.131 -22.675 24.637 1.00 19.47 15 VAL B N 1
ATOM 2420 C CA . VAL B 1 33 ? -15.639 -23.103 23.339 1.00 19.33 15 VAL B CA 1
ATOM 2421 C C . VAL B 1 33 ? -16.740 -24.131 23.558 1.00 18.85 15 VAL B C 1
ATOM 2422 O O . VAL B 1 33 ? -16.620 -25.010 24.418 1.00 23.07 15 VAL B O 1
ATOM 2435 N N . LYS B 1 34 ? -17.797 -24.042 22.755 1.00 24.94 16 LYS B N 1
ATOM 2436 C CA . LYS B 1 34 ? -18.941 -24.926 22.915 1.00 23.78 16 LYS B CA 1
ATOM 2437 C C . LYS B 1 34 ? -18.745 -26.250 22.182 1.00 22.65 16 LYS B C 1
ATOM 2438 O O . LYS B 1 34 ? -18.061 -26.326 21.163 1.00 26.81 16 LYS B O 1
ATOM 2457 N N . PHE B 1 35 ? -19.388 -27.293 22.696 1.00 27.92 17 PHE B N 1
ATOM 2458 C CA . PHE B 1 35 ? -19.595 -28.531 21.949 1.00 27.09 17 PHE B CA 1
ATOM 2459 C C . PHE B 1 35 ? -20.908 -28.386 21.184 1.00 33.17 17 PHE B C 1
ATOM 2460 O O . PHE B 1 35 ? -21.982 -28.302 21.794 1.00 31.16 17 PHE B O 1
ATOM 2477 N N . ALA B 1 36 ? -20.830 -28.365 19.853 1.00 35.56 18 ALA B N 1
ATOM 2478 C CA . ALA B 1 36 ? -21.999 -28.163 19.007 1.00 38.50 18 ALA B CA 1
ATOM 2479 C C . ALA B 1 36 ? -21.916 -29.063 17.783 1.00 43.83 18 ALA B C 1
ATOM 2480 O O . ALA B 1 36 ? -20.838 -29.253 17.213 1.00 44.74 18 ALA B O 1
ATOM 2487 N N . ILE B 1 37 ? -23.064 -29.610 17.385 1.00 45.89 19 ILE B N 1
ATOM 2488 C CA . ILE B 1 37 ? -23.168 -30.488 16.228 1.00 48.64 19 ILE B CA 1
ATOM 2489 C C . ILE B 1 37 ? -24.267 -29.960 15.318 1.00 53.03 19 ILE B C 1
ATOM 2490 O O . ILE B 1 37 ? -25.319 -29.518 15.793 1.00 47.22 19 ILE B O 1
ATOM 2506 N N . LYS B 1 38 ? -24.020 -30.010 14.010 1.00 62.79 20 LYS B N 1
ATOM 2507 C CA . LYS B 1 38 ? -25.031 -29.629 13.031 1.00 70.45 20 LYS B CA 1
ATOM 2508 C C . LYS B 1 38 ? -26.092 -30.718 12.935 1.00 69.24 20 LYS B C 1
ATOM 2509 O O . LYS B 1 38 ? -25.771 -31.908 12.854 1.00 67.41 20 LYS B O 1
ATOM 2528 N N . ASN B 1 39 ? -27.357 -30.311 12.949 1.00 70.50 21 ASN B N 1
ATOM 2529 C CA . ASN B 1 39 ? -28.468 -31.257 12.912 1.00 70.81 21 ASN B CA 1
ATOM 2530 C C . ASN B 1 39 ? -29.086 -31.257 11.514 1.00 74.79 21 ASN B C 1
ATOM 2531 O O . ASN B 1 39 ? -30.215 -30.817 11.287 1.00 83.18 21 ASN B O 1
ATOM 2542 N N . THR B 1 40 ? -28.300 -31.768 10.563 1.00 78.90 22 THR B N 1
ATOM 2543 C CA . THR B 1 40 ? -28.737 -31.802 9.170 1.00 88.53 22 THR B CA 1
ATOM 2544 C C . THR B 1 40 ? -29.957 -32.700 9.000 1.00 90.11 22 THR B C 1
ATOM 2545 O O . THR B 1 40 ? -30.944 -32.313 8.363 1.00 96.97 22 THR B O 1
ATOM 2556 N N . ASP B 1 41 ? -29.905 -33.909 9.562 1.00 84.72 23 ASP B N 1
ATOM 2557 C CA . ASP B 1 41 ? -31.023 -34.842 9.476 1.00 84.76 23 ASP B CA 1
ATOM 2558 C C . ASP B 1 41 ? -32.204 -34.438 10.348 1.00 81.22 23 ASP B C 1
ATOM 2559 O O . ASP B 1 41 ? -33.224 -35.136 10.341 1.00 81.16 23 ASP B O 1
ATOM 2568 N N . ASP B 1 42 ? -32.093 -33.342 11.096 1.00 78.45 24 ASP B N 1
ATOM 2569 C CA . ASP B 1 42 ? -33.183 -32.846 11.933 1.00 77.53 24 ASP B CA 1
ATOM 2570 C C . ASP B 1 42 ? -33.671 -33.909 12.916 1.00 73.02 24 ASP B C 1
ATOM 2571 O O . ASP B 1 42 ? -34.860 -33.964 13.247 1.00 74.35 24 ASP B O 1
ATOM 2580 N N . VAL B 1 43 ? -32.756 -34.750 13.401 1.00 68.39 25 VAL B N 1
ATOM 2581 C CA . VAL B 1 43 ? -33.114 -35.824 14.322 1.00 64.75 25 VAL B CA 1
ATOM 2582 C C . VAL B 1 43 ? -33.139 -35.283 15.742 1.00 57.67 25 VAL B C 1
ATOM 2583 O O . VAL B 1 43 ? -32.682 -34.165 16.002 1.00 57.08 25 VAL B O 1
ATOM 2596 N N . CYS B 1 44 ? -33.665 -36.074 16.670 1.00 51.72 26 CYS B N 1
ATOM 2597 C CA . CYS B 1 44 ? -33.814 -35.628 18.043 1.00 48.23 26 CYS B CA 1
ATOM 2598 C C . CYS B 1 44 ? -32.509 -35.810 18.810 1.00 46.53 26 CYS B C 1
ATOM 2599 O O . CYS B 1 44 ? -31.556 -36.432 18.334 1.00 37.86 26 CYS B O 1
ATOM 2607 N N . ALA B 1 45 ? -32.481 -35.255 20.023 1.00 37.04 27 ALA B N 1
ATOM 2608 C CA . ALA B 1 45 ? -31.280 -35.313 20.842 1.00 32.75 27 ALA B CA 1
ATOM 2609 C C . ALA B 1 45 ? -30.872 -36.746 21.151 1.00 32.10 27 ALA B C 1
ATOM 2610 O O . ALA B 1 45 ? -29.673 -37.040 21.230 1.00 32.07 27 ALA B O 1
ATOM 2617 N N . SER B 1 46 ? -31.845 -37.647 21.321 1.00 32.43 28 SER B N 1
ATOM 2618 C CA . SER B 1 46 ? -31.528 -39.029 21.661 1.00 37.51 28 SER B CA 1
ATOM 2619 C C . SER B 1 46 ? -30.704 -39.704 20.574 1.00 38.88 28 SER B C 1
ATOM 2620 O O . SER B 1 46 ? -29.916 -40.610 20.867 1.00 35.66 28 SER B O 1
ATOM 2628 N N . GLU B 1 47 ? -30.894 -39.309 19.315 1.00 40.60 29 GLU B N 1
ATOM 2629 C CA . GLU B 1 47 ? -30.181 -39.950 18.220 1.00 42.04 29 GLU B CA 1
ATOM 2630 C C . GLU B 1 47 ? -28.766 -39.420 18.046 1.00 37.61 29 GLU B C 1
ATOM 2631 O O . GLU B 1 47 ? -27.929 -40.117 17.464 1.00 39.43 29 GLU B O 1
ATOM 2643 N N . LEU B 1 48 ? -28.474 -38.217 18.529 1.00 33.15 30 LEU B N 1
ATOM 2644 C CA . LEU B 1 48 ? -27.149 -37.640 18.368 1.00 32.43 30 LEU B CA 1
ATOM 2645 C C . LEU B 1 48 ? -26.325 -37.647 19.650 1.00 28.00 30 LEU B C 1
ATOM 2646 O O . LEU B 1 48 ? -25.161 -37.226 19.626 1.00 28.06 30 LEU B O 1
ATOM 2662 N N . ILE B 1 49 ? -26.884 -38.101 20.773 1.00 27.78 31 ILE B N 1
ATOM 2663 C CA . ILE B 1 49 ? -26.171 -37.978 22.043 1.00 23.06 31 ILE B CA 1
ATOM 2664 C C . ILE B 1 49 ? -24.890 -38.804 22.018 1.00 22.58 31 ILE B C 1
ATOM 2665 O O . ILE B 1 49 ? -23.865 -38.401 22.572 1.00 21.62 31 ILE B O 1
ATOM 2681 N N . ASN B 1 50 ? -24.919 -39.972 21.374 1.00 28.17 32 ASN B N 1
ATOM 2682 C CA . ASN B 1 50 ? -23.694 -40.760 21.257 1.00 26.64 32 ASN B CA 1
ATOM 2683 C C . ASN B 1 50 ? -22.602 -39.981 20.526 1.00 29.07 32 ASN B C 1
ATOM 2684 O O . ASN B 1 50 ? -21.412 -40.132 20.842 1.00 25.48 32 ASN B O 1
ATOM 2695 N N . LYS B 1 51 ? -22.988 -39.125 19.574 1.00 28.02 33 LYS B N 1
ATOM 2696 C CA . LYS B 1 51 ? -22.005 -38.334 18.844 1.00 28.95 33 LYS B CA 1
ATOM 2697 C C . LYS B 1 51 ? -21.360 -37.290 19.743 1.00 28.30 33 LYS B C 1
ATOM 2698 O O . LYS B 1 51 ? -20.157 -37.030 19.632 1.00 26.88 33 LYS B O 1
ATOM 2717 N N . PHE B 1 52 ? -22.143 -36.666 20.631 1.00 28.93 34 PHE B N 1
ATOM 2718 C CA . PHE B 1 52 ? -21.550 -35.760 21.612 1.00 25.39 34 PHE B CA 1
ATOM 2719 C C . PHE B 1 52 ? -20.522 -36.494 22.468 1.00 25.92 34 PHE B C 1
ATOM 2720 O O . PHE B 1 52 ? -19.428 -35.978 22.729 1.00 26.58 34 PHE B O 1
ATOM 2737 N N . VAL B 1 53 ? -20.850 -37.704 22.917 1.00 26.95 35 VAL B N 1
ATOM 2738 C CA . VAL B 1 53 ? -19.903 -38.456 23.733 1.00 23.01 35 VAL B CA 1
ATOM 2739 C C . VAL B 1 53 ? -18.645 -38.770 22.936 1.00 24.41 35 VAL B C 1
ATOM 2740 O O . VAL B 1 53 ? -17.535 -38.767 23.483 1.00 21.63 35 VAL B O 1
ATOM 2753 N N . GLU B 1 54 ? -18.790 -39.044 21.633 1.00 25.97 36 GLU B N 1
ATOM 2754 C CA . GLU B 1 54 ? -17.617 -39.313 20.807 1.00 30.76 36 GLU B CA 1
ATOM 2755 C C . GLU B 1 54 ? -16.735 -38.076 20.688 1.00 30.15 36 GLU B C 1
ATOM 2756 O O . GLU B 1 54 ? -15.506 -38.182 20.693 1.00 32.23 36 GLU B O 1
ATOM 2768 N N . LEU B 1 55 ? -17.339 -36.893 20.584 1.00 26.64 37 LEU B N 1
ATOM 2769 C CA . LEU B 1 55 ? -16.543 -35.671 20.604 1.00 28.68 37 LEU B CA 1
ATOM 2770 C C . LEU B 1 55 ? -15.752 -35.563 21.903 1.00 26.93 37 LEU B C 1
ATOM 2771 O O . LEU B 1 55 ? -14.565 -35.211 21.894 1.00 26.89 37 LEU B O 1
ATOM 2787 N N . LEU B 1 56 ? -16.396 -35.875 23.033 1.00 21.44 38 LEU B N 1
ATOM 2788 C CA . LEU B 1 56 ? -15.723 -35.772 24.316 1.00 24.82 38 LEU B CA 1
ATOM 2789 C C . LEU B 1 56 ? -14.608 -36.791 24.454 1.00 24.71 38 LEU B C 1
ATOM 2790 O O . LEU B 1 56 ? -13.655 -36.552 25.201 1.00 24.55 38 LEU B O 1
ATOM 2806 N N . SER B 1 57 ? -14.698 -37.915 23.741 1.00 21.86 39 SER B N 1
ATOM 2807 C CA . SER B 1 57 ? -13.703 -38.971 23.874 1.00 23.68 39 SER B CA 1
ATOM 2808 C C . SER B 1 57 ? -12.313 -38.530 23.430 1.00 29.14 39 SER B C 1
ATOM 2809 O O . SER B 1 57 ? -11.325 -39.199 23.758 1.00 29.87 39 SER B O 1
ATOM 2817 N N . GLU B 1 58 ? -12.210 -37.433 22.679 1.00 27.10 40 GLU B N 1
ATOM 2818 C CA . GLU B 1 58 ? -10.899 -36.911 22.325 1.00 29.93 40 GLU B CA 1
ATOM 2819 C C . GLU B 1 58 ? -10.181 -36.328 23.537 1.00 28.92 40 GLU B C 1
ATOM 2820 O O . GLU B 1 58 ? -8.944 -36.269 23.556 1.00 31.56 40 GLU B O 1
ATOM 2832 N N . TYR B 1 59 ? -10.936 -35.894 24.551 1.00 19.25 41 TYR B N 1
ATOM 2833 C CA . TYR B 1 59 ? -10.378 -35.137 25.665 1.00 22.28 41 TYR B CA 1
ATOM 2834 C C . TYR B 1 59 ? -10.456 -35.853 27.006 1.00 18.13 41 TYR B C 1
ATOM 2835 O O . TYR B 1 59 ? -9.718 -35.486 27.927 1.00 20.27 41 TYR B O 1
ATOM 2853 N N . ILE B 1 60 ? -11.322 -36.853 27.146 1.00 18.54 42 ILE B N 1
ATOM 2854 C CA . ILE B 1 60 ? -11.420 -37.608 28.387 1.00 17.92 42 ILE B CA 1
ATOM 2855 C C . ILE B 1 60 ? -11.572 -39.086 28.055 1.00 20.54 42 ILE B C 1
ATOM 2856 O O . ILE B 1 60 ? -11.952 -39.461 26.943 1.00 20.47 42 ILE B O 1
ATOM 2872 N N . HIS B 1 61 ? -11.309 -39.928 29.056 1.00 19.12 43 HIS B N 1
ATOM 2873 C CA . HIS B 1 61 ? -11.451 -41.376 28.923 1.00 19.80 43 HIS B CA 1
ATOM 2874 C C . HIS B 1 61 ? -12.904 -41.748 29.198 1.00 18.66 43 HIS B C 1
ATOM 2875 O O . HIS B 1 61 ? -13.322 -41.847 30.351 1.00 19.39 43 HIS B O 1
ATOM 2889 N N . ILE B 1 62 ? -13.673 -41.973 28.131 1.00 21.23 44 ILE B N 1
ATOM 2890 C CA . ILE B 1 62 ? -15.095 -42.276 28.272 1.00 19.97 44 ILE B CA 1
ATOM 2891 C C . ILE B 1 62 ? -15.294 -43.589 29.020 1.00 26.57 44 ILE B C 1
ATOM 2892 O O . ILE B 1 62 ? -16.226 -43.728 29.822 1.00 20.86 44 ILE B O 1
ATOM 2908 N N . ASP B 1 63 ? -14.441 -44.583 28.752 1.00 23.21 45 ASP B N 1
ATOM 2909 C CA . ASP B 1 63 ? -14.610 -45.899 29.360 1.00 28.64 45 ASP B CA 1
ATOM 2910 C C . ASP B 1 63 ? -14.447 -45.874 30.869 1.00 26.48 45 ASP B C 1
ATOM 2911 O O . ASP B 1 63 ? -14.818 -46.850 31.532 1.00 25.59 45 ASP B O 1
ATOM 2920 N N . GLN B 1 64 ? -13.906 -44.793 31.426 1.00 22.24 46 GLN B N 1
ATOM 2921 C CA . GLN B 1 64 ? -13.684 -44.693 32.860 1.00 25.18 46 GLN B CA 1
ATOM 2922 C C . GLN B 1 64 ? -14.493 -43.594 33.531 1.00 23.63 46 GLN B C 1
ATOM 2923 O O . GLN B 1 64 ? -14.574 -43.581 34.758 1.00 32.79 46 GLN B O 1
ATOM 2937 N N . SER B 1 65 ? -15.063 -42.668 32.781 1.00 20.97 47 SER B N 1
ATOM 2938 C CA . SER B 1 65 ? -15.663 -41.471 33.345 1.00 18.79 47 SER B CA 1
ATOM 2939 C C . SER B 1 65 ? -17.167 -41.656 33.497 1.00 17.80 47 SER B C 1
ATOM 2940 O O . SER B 1 65 ? -17.785 -42.473 32.810 1.00 21.16 47 SER B O 1
ATOM 2948 N N . GLU B 1 66 ? -17.738 -40.925 34.447 1.00 18.99 48 GLU B N 1
ATOM 2949 C CA A GLU B 1 66 ? -19.175 -40.924 34.696 0.50 22.15 48 GLU B CA 1
ATOM 2950 C CA B GLU B 1 66 ? -19.172 -40.925 34.694 0.50 22.16 48 GLU B CA 1
ATOM 2951 C C . GLU B 1 66 ? -19.610 -39.474 34.818 1.00 21.55 48 GLU B C 1
ATOM 2952 O O . GLU B 1 66 ? -19.071 -38.734 35.648 1.00 23.24 48 GLU B O 1
ATOM 2973 N N . PHE B 1 67 ? -20.572 -39.068 33.999 1.00 21.16 49 PHE B N 1
ATOM 2974 C CA . PHE B 1 67 ? -20.942 -37.660 33.957 1.00 17.31 49 PHE B CA 1
ATOM 2975 C C . PHE B 1 67 ? -22.282 -37.516 33.255 1.00 14.84 49 PHE B C 1
ATOM 2976 O O . PHE B 1 67 ? -22.818 -38.469 32.697 1.00 19.90 49 PHE B O 1
ATOM 2993 N N . TYR B 1 68 ? -22.809 -36.299 33.283 1.00 18.67 50 TYR B N 1
ATOM 2994 C CA . TYR B 1 68 ? -24.090 -35.983 32.671 1.00 16.96 50 TYR B CA 1
ATOM 2995 C C . TYR B 1 68 ? -23.879 -35.060 31.481 1.00 15.46 50 TYR B C 1
ATOM 2996 O O . TYR B 1 68 ? -22.946 -34.255 31.455 1.00 16.41 50 TYR B O 1
ATOM 3014 N N . LEU B 1 69 ? -24.755 -35.202 30.490 1.00 17.70 51 LEU B N 1
ATOM 3015 C CA . LEU B 1 69 ? -24.785 -34.332 29.325 1.00 17.97 51 LEU B CA 1
ATOM 3016 C C . LEU B 1 69 ? -26.159 -33.680 29.245 1.00 17.83 51 LEU B C 1
ATOM 3017 O O . LEU B 1 69 ? -27.183 -34.359 29.370 1.00 18.26 51 LEU B O 1
ATOM 3033 N N . VAL B 1 70 ? -26.180 -32.364 29.069 1.00 17.80 52 VAL B N 1
ATOM 3034 C CA . VAL B 1 70 ? -27.410 -31.592 28.942 1.00 20.15 52 VAL B CA 1
ATOM 3035 C C . VAL B 1 70 ? -27.362 -30.926 27.572 1.00 24.24 52 VAL B C 1
ATOM 3036 O O . VAL B 1 70 ? -26.517 -30.059 27.318 1.00 20.28 52 VAL B O 1
ATOM 3049 N N . VAL B 1 71 ? -28.266 -31.330 26.692 1.00 25.30 53 VAL B N 1
ATOM 3050 C CA . VAL B 1 71 ? -28.283 -30.881 25.306 1.00 24.61 53 VAL B CA 1
ATOM 3051 C C . VAL B 1 71 ? -29.408 -29.870 25.137 1.00 25.20 53 VAL B C 1
ATOM 3052 O O . VAL B 1 71 ? -30.532 -30.090 25.605 1.00 25.57 53 VAL B O 1
ATOM 3065 N N . LYS B 1 72 ? -29.110 -28.761 24.477 1.00 29.00 54 LYS B N 1
ATOM 3066 C CA . LYS B 1 72 ? -30.117 -27.763 24.156 1.00 33.06 54 LYS B CA 1
ATOM 3067 C C . LYS B 1 72 ? -30.477 -27.904 22.685 1.00 38.37 54 LYS B C 1
ATOM 3068 O O . LYS B 1 72 ? -29.600 -27.829 21.816 1.00 36.63 54 LYS B O 1
ATOM 3087 N N . ASP B 1 73 ? -31.765 -28.119 22.413 1.00 55.50 55 ASP B N 1
ATOM 3088 C CA . ASP B 1 73 ? -32.307 -28.269 21.064 1.00 62.49 55 ASP B CA 1
ATOM 3089 C C . ASP B 1 73 ? -33.705 -27.648 21.132 1.00 65.09 55 ASP B C 1
ATOM 3090 O O . ASP B 1 73 ? -34.713 -28.350 21.236 1.00 65.83 55 ASP B O 1
ATOM 3099 N N . LYS B 1 74 ? -33.752 -26.309 21.121 1.00 65.60 56 LYS B N 1
ATOM 3100 C CA . LYS B 1 74 ? -34.976 -25.581 21.450 1.00 68.58 56 LYS B CA 1
ATOM 3101 C C . LYS B 1 74 ? -35.318 -25.844 22.914 1.00 62.51 56 LYS B C 1
ATOM 3102 O O . LYS B 1 74 ? -35.353 -24.915 23.727 1.00 63.50 56 LYS B O 1
ATOM 3121 N N . ASP B 1 75 ? -35.549 -27.109 23.264 1.00 55.81 57 ASP B N 1
ATOM 3122 C CA . ASP B 1 75 ? -35.764 -27.514 24.643 1.00 49.68 57 ASP B CA 1
ATOM 3123 C C . ASP B 1 75 ? -34.503 -28.185 25.182 1.00 43.70 57 ASP B C 1
ATOM 3124 O O . ASP B 1 75 ? -33.521 -28.387 24.465 1.00 39.43 57 ASP B O 1
ATOM 3133 N N . ILE B 1 76 ? -34.538 -28.540 26.465 1.00 42.89 58 ILE B N 1
ATOM 3134 C CA . ILE B 1 76 ? -33.396 -29.118 27.163 1.00 37.74 58 ILE B CA 1
ATOM 3135 C C . ILE B 1 76 ? -33.632 -30.608 27.356 1.00 34.22 58 ILE B C 1
ATOM 3136 O O . ILE B 1 76 ? -34.726 -31.028 27.743 1.00 33.74 58 ILE B O 1
ATOM 3152 N N . PHE B 1 77 ? -32.592 -31.403 27.111 1.00 31.91 59 PHE B N 1
ATOM 3153 C CA . PHE B 1 77 ? -32.628 -32.849 27.269 1.00 28.53 59 PHE B CA 1
ATOM 3154 C C . PHE B 1 77 ? -31.459 -33.298 28.137 1.00 24.38 59 PHE B C 1
ATOM 3155 O O . PHE B 1 77 ? -30.319 -32.864 27.944 1.00 23.00 59 PHE B O 1
ATOM 3172 N N . TYR B 1 78 ? -31.745 -34.182 29.083 1.00 22.09 60 TYR B N 1
ATOM 3173 C CA . TYR B 1 78 ? -30.767 -34.623 30.067 1.00 21.57 60 TYR B CA 1
ATOM 3174 C C . TYR B 1 78 ? -30.374 -36.071 29.795 1.00 20.37 60 TYR B C 1
ATOM 3175 O O . TYR B 1 78 ? -31.239 -36.931 29.574 1.00 23.04 60 TYR B O 1
ATOM 3193 N N . PHE B 1 79 ? -29.072 -36.336 29.825 1.00 20.70 61 PHE B N 1
ATOM 3194 C CA . PHE B 1 79 ? -28.546 -37.683 29.667 1.00 22.12 61 PHE B CA 1
ATOM 3195 C C . PHE B 1 79 ? -27.492 -37.951 30.732 1.00 21.38 61 PHE B C 1
ATOM 3196 O O . PHE B 1 79 ? -26.858 -37.031 31.257 1.00 21.75 61 PHE B O 1
ATOM 3213 N N . LYS B 1 80 ? -27.282 -39.238 31.012 1.00 20.57 62 LYS B N 1
ATOM 3214 C CA . LYS B 1 80 ? -26.212 -39.706 31.885 1.00 23.46 62 LYS B CA 1
ATOM 3215 C C . LYS B 1 80 ? -25.322 -40.641 31.084 1.00 23.70 62 LYS B C 1
ATOM 3216 O O . LYS B 1 80 ? -25.825 -41.548 30.416 1.00 24.01 62 LYS B O 1
ATOM 3235 N N . CYS B 1 81 ? -24.015 -40.418 31.139 1.00 22.64 63 CYS B N 1
ATOM 3236 C CA . CYS B 1 81 ? -23.041 -41.295 30.493 1.00 24.61 63 CYS B CA 1
ATOM 3237 C C . CYS B 1 81 ? -22.214 -41.991 31.575 1.00 20.61 63 CYS B C 1
ATOM 3238 O O . CYS B 1 81 ? -21.378 -41.366 32.238 1.00 22.69 63 CYS B O 1
ATOM 3246 N N . ASP B 1 82 ? -22.457 -43.276 31.763 1.00 20.08 64 ASP B N 1
ATOM 3247 C CA . ASP B 1 82 ? -21.771 -44.070 32.777 1.00 20.49 64 ASP B CA 1
ATOM 3248 C C . ASP B 1 82 ? -20.835 -45.023 32.040 1.00 25.72 64 ASP B C 1
ATOM 3249 O O . ASP B 1 82 ? -21.268 -46.060 31.525 1.00 21.66 64 ASP B O 1
ATOM 3258 N N . ARG B 1 83 ? -19.555 -44.652 31.982 1.00 22.48 65 ARG B N 1
ATOM 3259 C CA . ARG B 1 83 ? -18.518 -45.464 31.363 1.00 24.37 65 ARG B CA 1
ATOM 3260 C C . ARG B 1 83 ? -18.915 -45.867 29.950 1.00 23.35 65 ARG B C 1
ATOM 3261 O O . ARG B 1 83 ? -18.700 -46.998 29.524 1.00 23.50 65 ARG B O 1
ATOM 3282 N N . GLY B 1 84 ? -19.517 -44.933 29.222 1.00 19.92 66 GLY B N 1
ATOM 3283 C CA . GLY B 1 84 ? -19.886 -45.140 27.838 1.00 20.84 66 GLY B CA 1
ATOM 3284 C C . GLY B 1 84 ? -21.322 -45.589 27.616 1.00 25.50 66 GLY B C 1
ATOM 3285 O O . GLY B 1 84 ? -21.804 -45.528 26.477 1.00 25.48 66 GLY B O 1
ATOM 3289 N N . SER B 1 85 ? -22.017 -46.050 28.659 1.00 20.18 67 SER B N 1
ATOM 3290 C CA . SER B 1 85 ? -23.426 -46.409 28.540 1.00 21.96 67 SER B CA 1
ATOM 3291 C C . SER B 1 85 ? -24.265 -45.172 28.823 1.00 21.83 67 SER B C 1
ATOM 3292 O O . SER B 1 85 ? -24.244 -44.645 29.940 1.00 20.85 67 SER B O 1
ATOM 3300 N N . ILE B 1 86 ? -25.005 -44.717 27.823 1.00 22.47 68 ILE B N 1
ATOM 3301 C CA . ILE B 1 86 ? -25.780 -43.482 27.918 1.00 18.22 68 ILE B CA 1
ATOM 3302 C C . ILE B 1 86 ? -27.227 -43.827 28.234 1.00 19.39 68 ILE B C 1
ATOM 3303 O O . ILE B 1 86 ? -27.772 -44.825 27.736 1.00 21.22 68 ILE B O 1
ATOM 3319 N N . SER B 1 87 ? -27.857 -43.001 29.062 1.00 18.91 69 SER B N 1
ATOM 3320 C CA . SER B 1 87 ? -29.256 -43.183 29.412 1.00 25.28 69 SER B CA 1
ATOM 3321 C C . SER B 1 87 ? -29.931 -41.821 29.492 1.00 19.85 69 SER B C 1
ATOM 3322 O O 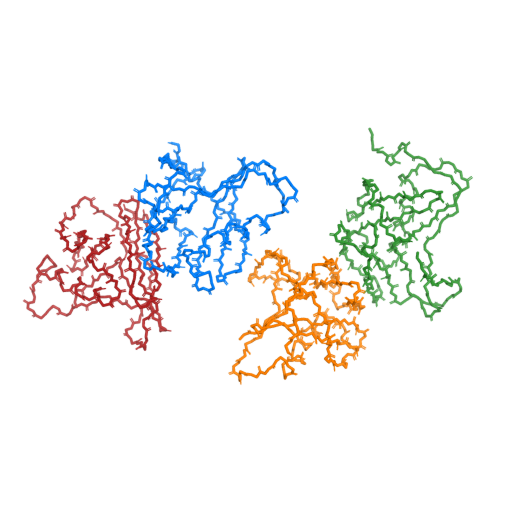. SER B 1 87 ? -29.278 -40.784 29.651 1.00 22.43 69 SER B O 1
ATOM 3330 N N . ILE B 1 88 ? -31.250 -41.83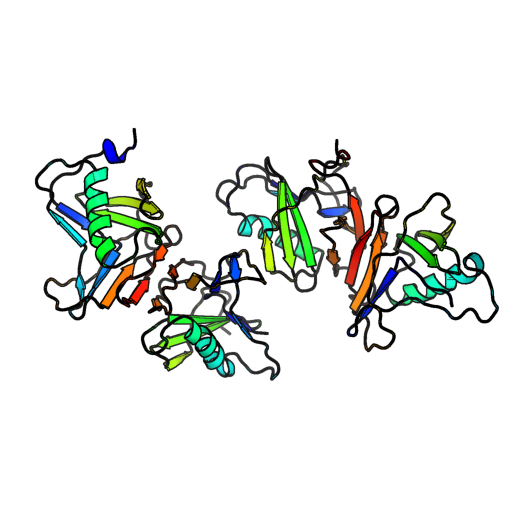9 29.375 1.00 21.48 70 ILE B N 1
ATOM 3331 C CA . ILE B 1 88 ? -32.056 -40.628 29.488 1.00 25.12 70 ILE B CA 1
ATOM 3332 C C . ILE B 1 88 ? -32.322 -40.343 30.958 1.00 24.02 70 ILE B C 1
ATOM 3333 O O . ILE B 1 88 ? -32.600 -41.256 31.742 1.00 26.05 70 ILE B O 1
ATOM 3349 N N . VAL B 1 89 ? -32.229 -39.071 31.334 1.00 33.70 71 VAL B N 1
ATOM 3350 C CA . VAL B 1 89 ? -32.508 -38.612 32.690 1.00 38.07 71 VAL B CA 1
ATOM 3351 C C . VAL B 1 89 ? -33.790 -37.792 32.656 1.00 37.64 71 VAL B C 1
ATOM 3352 O O . VAL B 1 89 ? -33.966 -36.937 31.778 1.00 34.88 71 VAL B O 1
ATOM 3365 N N . ASN B 1 90 ? -34.676 -38.045 33.615 1.00 42.22 72 ASN B N 1
ATOM 3366 C CA . ASN B 1 90 ? -35.967 -37.379 33.680 1.00 45.76 72 ASN B CA 1
ATOM 3367 C C . ASN B 1 90 ? -36.083 -36.542 34.948 1.00 47.35 72 ASN B C 1
ATOM 3368 O O . ASN B 1 90 ? -35.328 -36.713 35.910 1.00 47.34 72 ASN B O 1
ATOM 3379 N N . ASN B 1 91 ? -37.056 -35.629 34.928 1.00 51.92 73 ASN B N 1
ATOM 3380 C CA . ASN B 1 91 ? -37.437 -34.830 36.096 1.00 50.81 73 ASN B CA 1
ATOM 3381 C C . ASN B 1 91 ? -36.258 -34.039 36.660 1.00 46.42 73 ASN B C 1
ATOM 3382 O O . ASN B 1 91 ? -36.056 -33.970 37.876 1.00 48.06 73 ASN B O 1
ATOM 3393 N N . GLU B 1 92 ? -35.481 -33.429 35.770 1.00 41.96 74 GLU B N 1
ATOM 3394 C CA . GLU B 1 92 ? -34.442 -32.482 36.146 1.00 39.02 74 GLU B CA 1
ATOM 3395 C C . GLU B 1 92 ? -34.878 -31.084 35.728 1.00 38.82 74 GLU B C 1
ATOM 3396 O O . GLU B 1 92 ? -35.406 -30.890 34.628 1.00 39.98 74 GLU B O 1
ATOM 3408 N N . PHE B 1 93 ? -34.648 -30.104 36.603 1.00 31.56 75 PHE B N 1
ATOM 3409 C CA . PHE B 1 93 ? -35.166 -28.761 36.372 1.00 35.35 75 PHE B CA 1
ATOM 3410 C C . PHE B 1 93 ? -34.091 -27.693 36.479 1.00 34.45 75 PHE B C 1
ATOM 3411 O O . PHE B 1 93 ? -34.421 -26.504 36.584 1.00 31.81 75 PHE B O 1
ATOM 3428 N N . TYR B 1 94 ? -32.823 -28.098 36.425 1.00 30.24 76 TYR B N 1
ATOM 3429 C CA . TYR B 1 94 ? -31.727 -27.161 36.230 1.00 26.92 76 TYR B CA 1
ATOM 3430 C C . TYR B 1 94 ? -31.714 -26.710 34.776 1.00 30.38 76 TYR B C 1
ATOM 3431 O O . TYR B 1 94 ? -31.815 -27.538 33.867 1.00 33.23 76 TYR B O 1
ATOM 3449 N N . VAL B 1 95 ? -31.553 -25.407 34.549 1.00 27.55 77 VAL B N 1
ATOM 3450 C CA . VAL B 1 95 ? -31.653 -24.854 33.205 1.00 29.82 77 VAL B CA 1
ATOM 3451 C C . VAL B 1 95 ? -30.305 -24.475 32.602 1.00 31.39 77 VAL B C 1
ATOM 3452 O O . VAL B 1 95 ? -30.225 -24.309 31.375 1.00 32.58 77 VAL B O 1
ATOM 3465 N N . PHE B 1 96 ? -29.254 -24.321 33.406 1.00 25.25 78 PHE B N 1
ATOM 3466 C CA . PHE B 1 96 ? -27.922 -24.019 32.881 1.00 28.91 78 PHE B CA 1
ATOM 3467 C C . PHE B 1 96 ? -27.956 -22.762 32.012 1.00 34.28 78 PHE B C 1
ATOM 3468 O O . PHE B 1 96 ? -27.420 -22.729 30.901 1.00 33.45 78 PHE B O 1
ATOM 3485 N N . ASP B 1 97 ? -28.602 -21.720 32.532 1.00 36.49 79 ASP B N 1
ATOM 3486 C CA . ASP B 1 97 ? -28.838 -20.490 31.789 1.00 42.10 79 ASP B CA 1
ATOM 3487 C C . ASP B 1 97 ? -27.961 -19.332 32.252 1.00 41.02 79 ASP B C 1
ATOM 3488 O O . ASP B 1 97 ? -28.157 -18.203 31.793 1.00 41.15 79 ASP B O 1
ATOM 3497 N N . GLU B 1 98 ? -27.011 -19.571 33.145 1.00 37.27 80 GLU B N 1
ATOM 3498 C CA . GLU B 1 98 ? -26.091 -18.519 33.557 1.00 43.46 80 GLU B CA 1
ATOM 3499 C C . GLU B 1 98 ? -25.309 -18.039 32.336 1.00 38.96 80 GLU B C 1
ATOM 3500 O O . GLU B 1 98 ? -24.670 -18.863 31.659 1.00 32.81 80 GLU B O 1
ATOM 3512 N N . PRO B 1 99 ? -25.332 -16.741 32.013 1.00 35.59 81 PRO B N 1
ATOM 3513 C CA . PRO B 1 99 ? -24.619 -16.278 30.813 1.00 31.41 81 PRO B CA 1
ATOM 3514 C C . PRO B 1 99 ? -23.122 -16.489 30.952 1.00 28.13 81 PRO B C 1
ATOM 3515 O O . PRO B 1 99 ? -22.543 -16.294 32.021 1.00 30.44 81 PRO B O 1
ATOM 3526 N N . LEU B 1 100 ? -22.496 -16.891 29.855 1.00 29.45 82 LEU B N 1
ATOM 3527 C CA . LEU B 1 100 ? -21.063 -17.132 29.814 1.00 24.98 82 LEU B CA 1
ATOM 3528 C C . LEU B 1 100 ? -20.460 -16.438 28.601 1.00 24.48 82 LEU B C 1
ATOM 3529 O O . LEU B 1 100 ? -21.144 -16.165 27.614 1.00 26.48 82 LEU B O 1
ATOM 3545 N N . LEU B 1 101 ? -19.159 -16.179 28.678 1.00 23.51 83 LEU B N 1
ATOM 3546 C CA . LEU B 1 101 ? -18.403 -15.641 27.555 1.00 26.29 83 LEU B CA 1
ATOM 3547 C C . LEU B 1 101 ? -17.784 -16.789 26.770 1.00 26.19 83 LEU B C 1
ATOM 3548 O O . LEU B 1 101 ? -17.241 -17.740 27.357 1.00 23.30 83 LEU B O 1
ATOM 3564 N N . PHE B 1 102 ? -17.875 -16.700 25.442 1.00 27.05 84 PHE B N 1
ATOM 3565 C CA . PHE B 1 102 ? -17.380 -17.749 24.568 1.00 27.58 84 PHE B CA 1
ATOM 3566 C C . PHE B 1 102 ? -16.417 -17.175 23.539 1.00 33.70 84 PHE B C 1
ATOM 3567 O O . PHE B 1 102 ? -16.332 -15.962 23.334 1.00 34.44 84 PHE B O 1
ATOM 3584 N N . VAL B 1 103 ? -15.688 -18.080 22.887 1.00 34.82 85 VAL B N 1
ATOM 3585 C CA . VAL B 1 103 ? -14.846 -17.755 21.744 1.00 37.59 85 VAL B CA 1
ATOM 3586 C C . VAL B 1 103 ? -15.080 -18.808 20.669 1.00 41.28 85 VAL B C 1
ATOM 3587 O O . VAL B 1 103 ? -15.674 -19.861 20.914 1.00 41.61 85 VAL B O 1
ATOM 3600 N N . LYS B 1 104 ? -14.607 -18.505 19.461 1.00 48.45 86 LYS B N 1
ATOM 3601 C CA . LYS B 1 104 ? -14.737 -19.399 18.317 1.00 53.22 86 LYS B CA 1
ATOM 3602 C C . LYS B 1 104 ? -13.405 -20.033 17.940 1.00 53.14 86 LYS B C 1
ATOM 3603 O O . LYS B 1 104 ? -13.292 -21.260 17.893 1.00 52.97 86 LYS B O 1
ATOM 3622 N N . ASP B 1 105 ? -12.385 -19.222 17.680 1.00 55.81 87 ASP B N 1
ATOM 3623 C CA . ASP B 1 105 ? -11.087 -19.717 17.245 1.00 57.01 87 ASP B CA 1
ATOM 3624 C C . ASP B 1 105 ? -10.150 -19.899 18.431 1.00 52.14 87 ASP B C 1
ATOM 3625 O O . ASP B 1 105 ? -10.182 -19.126 19.392 1.00 48.74 87 ASP B O 1
ATOM 3634 N N . PHE B 1 106 ? -9.313 -20.928 18.350 1.00 50.71 88 PHE B N 1
ATOM 3635 C CA . PHE B 1 106 ? -8.370 -21.238 19.412 1.00 46.40 88 PHE B CA 1
ATOM 3636 C C . PHE B 1 106 ? -7.248 -22.074 18.819 1.00 47.93 88 PHE B C 1
ATOM 3637 O O . PHE B 1 106 ? -7.345 -22.569 17.693 1.00 50.40 88 PHE B O 1
ATOM 3654 N N . THR B 1 107 ? -6.188 -22.245 19.602 1.00 46.43 89 THR B N 1
ATOM 3655 C CA . THR B 1 107 ? -5.029 -23.020 19.178 1.00 49.30 89 THR B CA 1
ATOM 3656 C C . THR B 1 107 ? -4.910 -24.361 19.879 1.00 44.24 89 THR B C 1
ATOM 3657 O O . THR B 1 107 ? -4.612 -25.363 19.229 1.00 45.51 89 THR B O 1
ATOM 3668 N N . ASN B 1 108 ? -5.135 -24.404 21.189 1.00 40.54 90 ASN B N 1
ATOM 3669 C CA . ASN B 1 108 ? -4.924 -25.613 21.969 1.00 41.28 90 ASN B CA 1
ATOM 3670 C C . ASN B 1 108 ? -6.003 -25.747 23.029 1.00 34.29 90 ASN B C 1
ATOM 3671 O O . ASN B 1 108 ? -6.405 -24.758 23.647 1.00 35.69 90 ASN B O 1
ATOM 3682 N N . VAL B 1 109 ? -6.469 -26.978 23.223 1.00 34.65 91 VAL B N 1
ATOM 3683 C CA . VAL B 1 109 ? -7.366 -27.297 24.325 1.00 29.93 91 VAL B CA 1
ATOM 3684 C C . VAL B 1 109 ? -6.523 -27.527 25.572 1.00 29.95 91 VAL B C 1
ATOM 3685 O O . VAL B 1 109 ? -5.526 -28.257 25.539 1.00 30.43 91 VAL B O 1
ATOM 3698 N N . THR B 1 110 ? -6.922 -26.908 26.675 1.00 26.71 92 THR B N 1
ATOM 3699 C CA . THR B 1 110 ? -6.211 -27.047 27.933 1.00 25.31 92 THR B CA 1
ATOM 3700 C C . THR B 1 110 ? -7.039 -27.722 29.014 1.00 22.68 92 THR B C 1
ATOM 3701 O O . THR B 1 110 ? -6.479 -28.092 30.050 1.00 27.63 92 THR B O 1
ATOM 3712 N N . GLY B 1 111 ? -8.340 -27.892 28.810 1.00 20.05 93 GLY B N 1
ATOM 3713 C CA . GLY B 1 111 ? -9.195 -28.444 29.843 1.00 19.33 93 GLY B CA 1
ATOM 3714 C C . GLY B 1 111 ? -10.596 -28.674 29.328 1.00 17.22 93 GLY B C 1
ATOM 3715 O O . GLY B 1 111 ? -10.944 -28.299 28.206 1.00 20.06 93 GLY B O 1
ATOM 3719 N N . VAL B 1 112 ? -11.388 -29.329 30.168 1.00 16.36 94 VAL B N 1
ATOM 3720 C CA . VAL B 1 112 ? -12.791 -29.612 29.904 1.00 18.57 94 VAL B CA 1
ATOM 3721 C C . VAL B 1 112 ? -13.571 -29.146 31.118 1.00 13.66 94 VAL B C 1
ATOM 3722 O O . VAL B 1 112 ? -13.220 -29.495 32.248 1.00 16.77 94 VAL B O 1
ATOM 3735 N N . GLU B 1 113 ? -14.609 -28.346 30.887 1.00 19.45 95 GLU B N 1
ATOM 3736 C CA . GLU B 1 113 ? -15.365 -27.690 31.947 1.00 18.12 95 GLU B CA 1
ATOM 3737 C C . GLU B 1 113 ? -16.724 -28.353 32.101 1.00 16.83 95 GLU B C 1
ATOM 3738 O O . GLU B 1 113 ? -17.441 -28.542 31.117 1.00 18.12 95 GLU B O 1
ATOM 3750 N N . PHE B 1 114 ? -17.068 -28.710 33.330 1.00 16.36 96 PHE B N 1
ATOM 3751 C CA . PHE B 1 114 ? -18.334 -29.361 33.631 1.00 21.10 96 PHE B CA 1
ATOM 3752 C C . PHE B 1 114 ? -19.127 -28.521 34.615 1.00 11.86 96 PHE B C 1
ATOM 3753 O O . PHE B 1 114 ? -18.607 -28.164 35.675 1.00 17.38 96 PHE B O 1
ATOM 3770 N N . ILE B 1 115 ? -20.376 -28.219 34.266 1.00 14.72 97 ILE B N 1
ATOM 3771 C CA A ILE B 1 115 ? -21.318 -27.582 35.181 0.50 15.70 97 ILE B CA 1
ATOM 3772 C CA B ILE B 1 115 ? -21.312 -27.582 35.186 0.50 17.61 97 ILE B CA 1
ATOM 3773 C C . ILE B 1 115 ? -21.996 -28.706 35.954 1.00 16.33 97 ILE B C 1
ATOM 3774 O O . ILE B 1 115 ? -22.719 -29.507 35.371 1.00 18.87 97 ILE B O 1
ATOM 3803 N N . VAL B 1 116 ? -21.757 -28.769 37.255 1.00 21.20 98 VAL B N 1
ATOM 3804 C CA . VAL B 1 116 ? -22.296 -29.826 38.101 1.00 21.29 98 VAL B CA 1
ATOM 3805 C C . VAL B 1 116 ? -23.388 -29.273 39.009 1.00 15.57 98 VAL B C 1
ATOM 3806 O O . VAL B 1 116 ? -23.457 -28.078 39.288 1.00 21.71 98 VAL B O 1
ATOM 3819 N N . THR B 1 117 ? -24.260 -30.172 39.460 1.00 16.18 99 THR B N 1
ATOM 3820 C CA . THR B 1 117 ? -25.351 -29.859 40.364 1.00 21.44 99 THR B CA 1
ATOM 3821 C C . THR B 1 117 ? -25.390 -30.902 41.471 1.00 19.93 99 THR B C 1
ATOM 3822 O O . THR B 1 117 ? -24.672 -31.903 41.433 1.00 21.62 99 THR B O 1
ATOM 3833 N N . GLU B 1 118 ? -26.253 -30.662 42.462 1.00 22.16 100 GLU B N 1
ATOM 3834 C CA . GLU B 1 118 ? -26.421 -31.616 43.555 1.00 30.05 100 GLU B CA 1
ATOM 3835 C C . GLU B 1 118 ? -26.899 -32.980 43.074 1.00 31.54 100 GLU B C 1
ATOM 3836 O O . GLU B 1 118 ? -26.719 -33.974 43.788 1.00 30.26 100 GLU B O 1
ATOM 3848 N N . THR B 1 119 ? -27.508 -33.052 41.888 1.00 26.63 101 THR B N 1
ATOM 3849 C CA . THR B 1 119 ? -28.001 -34.308 41.344 1.00 26.44 101 THR B CA 1
ATOM 3850 C C . THR B 1 119 ? -27.188 -34.802 40.154 1.00 22.70 101 THR B C 1
ATOM 3851 O O . THR B 1 119 ? -27.463 -35.895 39.647 1.00 25.08 101 THR B O 1
ATOM 3862 N N . MET B 1 120 ? -26.212 -34.035 39.684 1.00 22.91 102 MET B N 1
ATOM 3863 C CA . MET B 1 120 ? -25.442 -34.389 38.496 1.00 18.92 102 MET B CA 1
ATOM 3864 C C . MET B 1 120 ? -23.966 -34.163 38.777 1.00 21.05 102 MET B C 1
ATOM 3865 O O . MET B 1 120 ? -23.347 -33.248 38.225 1.00 23.04 102 MET B O 1
ATOM 3879 N N . PRO B 1 121 ? -23.367 -34.992 39.645 1.00 17.07 103 PRO B N 1
ATOM 3880 C CA . PRO B 1 121 ? -21.912 -34.927 39.858 1.00 18.46 103 PRO B CA 1
ATOM 3881 C C . PRO B 1 121 ? -21.153 -35.459 38.649 1.00 19.45 103 PRO B C 1
ATOM 3882 O O . PRO B 1 121 ? -21.776 -35.912 37.689 1.00 23.03 103 PRO B O 1
ATOM 3893 N N . CYS B 1 122 ? -19.823 -35.419 38.668 1.00 18.55 104 CYS B N 1
ATOM 3894 C CA . CYS B 1 122 ? -19.030 -35.994 37.593 1.00 19.71 104 CYS B CA 1
ATOM 3895 C C . CYS B 1 122 ? -17.801 -36.705 38.158 1.00 19.72 104 CYS B C 1
ATOM 3896 O O . CYS B 1 122 ? -17.275 -36.354 39.217 1.00 17.16 104 CYS B O 1
ATOM 3904 N N . ARG B 1 123 ? -17.378 -37.750 37.457 1.00 21.02 105 ARG B N 1
ATOM 3905 C CA . ARG B 1 123 ? -16.114 -38.433 37.723 1.00 16.52 105 ARG B CA 1
ATOM 3906 C C . ARG B 1 123 ? -15.380 -38.504 36.390 1.00 22.66 105 ARG B C 1
ATOM 3907 O O . ARG B 1 123 ? -15.800 -39.235 35.484 1.00 17.45 105 ARG B O 1
ATOM 3928 N N . ILE B 1 124 ? -14.297 -37.739 36.252 1.00 13.07 106 ILE B N 1
ATOM 3929 C CA . ILE B 1 124 ? -13.693 -37.480 34.948 1.00 15.87 106 ILE B CA 1
ATOM 3930 C C . ILE B 1 124 ? -12.230 -37.890 34.985 1.00 15.78 106 ILE B C 1
ATOM 3931 O O . ILE B 1 124 ? -11.475 -37.452 35.862 1.00 17.92 106 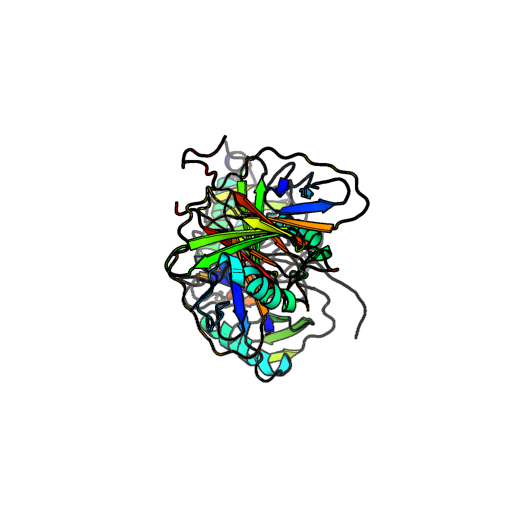ILE B O 1
ATOM 3947 N N . ILE B 1 125 ? -11.832 -38.724 34.033 1.00 17.21 107 ILE B N 1
ATOM 3948 C CA . ILE B 1 125 ? -10.435 -39.078 33.833 1.00 18.97 107 ILE B CA 1
ATOM 3949 C C . ILE B 1 125 ? -10.032 -38.390 32.533 1.00 21.76 107 ILE B C 1
ATOM 3950 O O . ILE B 1 125 ? -10.395 -38.858 31.436 1.00 19.84 107 ILE B O 1
ATOM 3966 N N . PRO B 1 126 ? -9.302 -37.282 32.599 1.00 22.76 108 PRO B N 1
ATOM 3967 C CA . PRO B 1 126 ? -8.926 -36.566 31.373 1.00 19.01 108 PRO B CA 1
ATOM 3968 C C . PRO B 1 126 ? -7.775 -37.228 30.627 1.00 25.13 108 PRO B C 1
ATOM 3969 O O . PRO B 1 126 ? -6.994 -38.007 31.176 1.00 24.20 108 PRO B O 1
ATOM 3980 N N . LYS B 1 127 ? -7.690 -36.894 29.345 1.00 25.06 109 LYS B N 1
ATOM 3981 C CA . LYS B 1 127 ? -6.583 -37.297 28.497 1.00 27.11 109 LYS B CA 1
ATOM 3982 C C . LYS B 1 127 ? -5.567 -36.163 28.396 1.00 31.09 109 LYS B C 1
ATOM 3983 O O . LYS B 1 127 ? -5.878 -34.995 28.648 1.00 28.42 109 LYS B O 1
ATOM 4002 N N . ASN B 1 128 ? -4.338 -36.533 28.024 1.00 31.14 110 ASN B N 1
ATOM 4003 C CA . ASN B 1 128 ? -3.316 -35.579 27.578 1.00 37.98 110 ASN B CA 1
ATOM 4004 C C . ASN B 1 128 ? -3.115 -34.434 28.566 1.00 34.59 110 ASN B C 1
ATOM 4005 O O . ASN B 1 128 ? -2.915 -33.279 28.179 1.00 38.25 110 ASN B O 1
ATOM 4016 N N . ASN B 1 129 ? -3.159 -34.756 29.850 1.00 29.92 111 ASN B N 1
ATOM 4017 C CA . ASN B 1 129 ? -2.886 -33.785 30.901 1.00 32.68 111 ASN B CA 1
ATOM 4018 C C . ASN B 1 129 ? -3.843 -32.590 30.876 1.00 32.51 111 ASN B C 1
ATOM 4019 O O . ASN B 1 129 ? -3.514 -31.511 31.396 1.00 28.85 111 ASN B O 1
ATOM 4030 N N . HIS B 1 130 ? -5.021 -32.752 30.286 1.00 23.89 112 HIS B N 1
ATOM 4031 C CA . HIS B 1 130 ? -6.018 -31.698 30.335 1.00 23.90 112 HIS B CA 1
ATOM 4032 C C . HIS B 1 130 ? -6.504 -31.491 31.772 1.00 24.58 112 HIS B C 1
ATOM 4033 O O . HIS B 1 130 ? -6.502 -32.410 32.601 1.00 18.86 112 HIS B O 1
ATOM 4047 N N . ALA B 1 131 ? -6.929 -30.267 32.060 1.00 23.01 113 ALA B N 1
ATOM 4048 C CA . ALA B 1 131 ? -7.542 -29.967 33.339 1.00 23.20 113 ALA B CA 1
ATOM 4049 C C . ALA B 1 131 ? -9.014 -30.369 33.325 1.00 21.29 113 ALA B C 1
ATOM 4050 O O . ALA B 1 131 ? -9.652 -30.487 32.270 1.00 21.23 113 ALA B O 1
ATOM 4057 N N . VAL B 1 132 ? -9.542 -30.604 34.521 1.00 16.44 114 VAL B N 1
ATOM 4058 C CA . VAL B 1 132 ? -10.973 -30.775 34.745 1.00 17.00 114 VAL B CA 1
ATOM 4059 C C . VAL B 1 132 ? -11.443 -29.559 35.533 1.00 16.89 114 VAL B C 1
ATOM 4060 O O . VAL B 1 132 ? -10.962 -29.306 36.646 1.00 23.64 114 VAL B O 1
ATOM 4073 N N . ILE B 1 133 ? -12.370 -28.799 34.963 1.00 19.36 115 ILE B N 1
ATOM 4074 C CA . ILE B 1 133 ? -12.918 -27.612 35.613 1.00 20.95 115 ILE B CA 1
ATOM 4075 C C . ILE B 1 133 ? -14.344 -27.915 36.040 1.00 16.57 115 ILE B C 1
ATOM 4076 O O . ILE B 1 133 ? -15.160 -28.352 35.225 1.00 18.59 115 ILE B O 1
ATOM 4092 N N . SER B 1 134 ? -14.647 -27.680 37.311 1.00 15.07 116 SER B N 1
ATOM 4093 C CA . SER B 1 134 ? -15.957 -27.976 37.874 1.00 20.10 116 SER B CA 1
ATOM 4094 C C . SER B 1 134 ? -16.554 -26.696 38.442 1.00 20.43 116 SER B C 1
ATOM 4095 O O . SER B 1 134 ? -15.949 -26.052 39.306 1.00 22.21 116 SER B O 1
ATOM 4103 N N . VAL B 1 135 ? -17.737 -26.335 37.963 1.00 18.11 117 VAL B N 1
ATOM 4104 C CA A VAL B 1 135 ? -18.458 -25.173 38.455 0.50 18.87 117 VAL B CA 1
ATOM 4105 C CA B VAL B 1 135 ? -18.463 -25.169 38.440 0.50 18.85 117 VAL B CA 1
ATOM 4106 C C . VAL B 1 135 ? -19.885 -25.605 38.749 1.00 16.42 117 VAL B C 1
ATOM 4107 O O . VAL B 1 135 ? -20.418 -26.519 38.116 1.00 23.23 117 VAL B O 1
ATOM 4130 N N . VAL B 1 136 ? -20.498 -24.942 39.710 1.00 15.55 118 VAL B N 1
ATOM 4131 C CA . VAL B 1 136 ? -21.816 -25.318 40.199 1.00 16.24 118 VAL B CA 1
ATOM 4132 C C . VAL B 1 136 ? -22.884 -24.411 39.605 1.00 18.24 118 VAL B C 1
ATOM 4133 O O . VAL B 1 136 ? -22.670 -23.209 39.411 1.00 19.62 118 VAL B O 1
ATOM 4146 N N . THR B 1 137 ? -24.040 -24.994 39.310 1.00 24.12 119 THR B N 1
ATOM 4147 C CA . THR B 1 137 ? -25.278 -24.251 39.135 1.00 18.33 119 THR B CA 1
ATOM 4148 C C . THR B 1 137 ? -26.313 -24.834 40.087 1.00 20.88 119 THR B C 1
ATOM 4149 O O . THR B 1 137 ? -26.423 -26.058 40.227 1.00 23.18 119 THR B O 1
ATOM 4160 N N . ASN B 1 138 ? -27.047 -23.953 40.763 1.00 19.34 120 ASN B N 1
ATOM 4161 C CA . ASN B 1 138 ? -28.156 -24.330 41.625 1.00 23.32 120 ASN B CA 1
ATOM 4162 C C . ASN B 1 138 ? -29.484 -23.793 41.111 1.00 22.40 120 ASN B C 1
ATOM 4163 O O . ASN B 1 138 ? -30.516 -24.027 41.747 1.00 26.93 120 ASN B O 1
ATOM 4174 N N . HIS B 1 139 ? -29.488 -23.086 39.980 1.00 21.99 121 HIS B N 1
ATOM 4175 C CA . HIS B 1 139 ? -30.693 -22.438 39.482 1.00 22.29 121 HIS B CA 1
ATOM 4176 C C . HIS B 1 139 ? -31.644 -23.475 38.887 1.00 24.05 121 HIS B C 1
ATOM 4177 O O . HIS B 1 139 ? -31.322 -24.146 37.898 1.00 21.11 121 HIS B O 1
ATOM 4191 N N . LYS B 1 140 ? -32.816 -23.602 39.490 1.00 23.68 122 LYS B N 1
ATOM 4192 C CA . LYS B 1 140 ? -33.878 -24.447 38.974 1.00 28.56 122 LYS B CA 1
ATOM 4193 C C . LYS B 1 140 ? -35.018 -23.583 38.450 1.00 26.98 122 LYS B C 1
ATOM 4194 O O . LYS B 1 140 ? -35.287 -22.497 38.967 1.00 25.78 122 LYS B O 1
ATOM 4213 N N . PHE B 1 141 ? -35.691 -24.079 37.417 1.00 33.86 123 PHE B N 1
ATOM 4214 C CA . PHE B 1 141 ? -36.803 -23.378 36.784 1.00 44.93 123 PHE B CA 1
ATOM 4215 C C . PHE B 1 141 ? -37.953 -24.364 36.633 1.00 65.91 123 PHE B C 1
ATOM 4216 O O . PHE B 1 141 ? -37.868 -25.305 35.838 1.00 61.61 123 PHE B O 1
ATOM 4233 N N . TYR B 1 142 ? -39.018 -24.153 37.404 1.00 83.97 124 TYR B N 1
ATOM 4234 C CA . TYR B 1 142 ? -40.210 -24.997 37.370 1.00 111.68 124 TYR B CA 1
ATOM 4235 C C . TYR B 1 142 ? -41.284 -24.272 36.565 1.00 142.56 124 TYR B C 1
ATOM 4236 O O . TYR B 1 142 ? -41.930 -23.350 37.066 1.00 158.11 124 TYR B O 1
ATOM 4254 N N . ASN B 1 143 ? -41.481 -24.693 35.319 1.00 144.65 125 ASN B N 1
ATOM 4255 C CA . ASN B 1 143 ? -42.556 -24.168 34.486 1.00 172.08 125 ASN B CA 1
ATOM 4256 C C . ASN B 1 143 ? -43.553 -25.267 34.131 1.00 202.32 125 ASN B C 1
ATOM 4257 O O . ASN B 1 143 ? -44.219 -25.205 33.098 1.00 210.61 125 ASN B O 1
ATOM 4268 N N . GLY B 1 144 ? -43.657 -26.283 34.983 1.00 181.37 126 GLY B N 1
ATOM 4269 C CA . GLY B 1 144 ? -44.554 -27.394 34.752 1.00 195.57 126 GLY B CA 1
ATOM 4270 C C . GLY B 1 144 ? -43.927 -28.489 33.911 1.00 207.19 126 GLY B C 1
ATOM 4271 O O . GLY B 1 144 ? -42.883 -28.324 33.277 1.00 214.84 126 GLY B O 1
ATOM 4272 N N . LEU B 1 145 ? -44.596 -29.635 33.907 1.00 208.59 127 LEU B N 1
ATOM 4273 C CA . LEU B 1 145 ? -44.154 -30.787 33.139 1.00 210.50 127 LEU B CA 1
ATOM 4274 C C . LEU B 1 145 ? -44.842 -30.812 31.780 1.00 210.78 127 LEU B C 1
ATOM 4275 O O . LEU B 1 145 ? -45.981 -30.363 31.632 1.00 212.01 127 LEU B O 1
ATOM 4280 N N . SER B 1 146 ? -44.143 -31.352 30.788 1.00 211.42 128 SER B N 1
ATOM 4281 C CA . SER B 1 146 ? -44.701 -31.480 29.447 1.00 215.39 128 SER B CA 1
ATOM 4282 C C . SER B 1 146 ? -44.841 -32.948 29.061 1.00 224.49 128 SER B C 1
ATOM 4283 O O . SER B 1 146 ? -45.570 -33.700 29.704 1.00 230.79 128 SER B O 1
ATOM 4286 N N . ILE C 1 7 ? 1.276 -7.814 57.531 1.00 94.65 -11 ILE C N 1
ATOM 4287 C CA . ILE C 1 7 ? 1.689 -9.196 57.159 1.00 99.47 -11 ILE C CA 1
ATOM 4288 C C . ILE C 1 7 ? 0.451 -9.993 56.789 1.00 92.54 -11 ILE C C 1
ATOM 4289 O O . ILE C 1 7 ? -0.668 -9.582 57.098 1.00 94.05 -11 ILE C O 1
ATOM 4305 N N . PRO C 1 8 ? 0.644 -11.127 56.121 1.00 87.21 -10 PRO C N 1
ATOM 4306 C CA . PRO C 1 8 ? -0.501 -11.988 55.803 1.00 80.90 -10 PRO C CA 1
ATOM 4307 C C . PRO C 1 8 ? -1.113 -12.572 57.066 1.00 73.10 -10 PRO C C 1
ATOM 4308 O O . PRO C 1 8 ? -0.433 -12.799 58.069 1.00 72.25 -10 PRO C O 1
ATOM 4319 N N . THR C 1 9 ? -2.421 -12.822 57.005 1.00 65.56 -9 THR C N 1
ATOM 4320 C CA . THR C 1 9 ? -3.110 -13.414 58.145 1.00 59.33 -9 THR C CA 1
ATOM 4321 C C . THR C 1 9 ? -2.622 -14.830 58.425 1.00 57.41 -9 THR C C 1
ATOM 4322 O O . THR C 1 9 ? -2.582 -15.249 59.589 1.00 55.39 -9 THR C O 1
ATOM 4333 N N . THR C 1 10 ? -2.259 -15.578 57.378 1.00 53.00 -8 THR C N 1
ATOM 4334 C CA . THR C 1 10 ? -1.789 -16.947 57.566 1.00 51.90 -8 THR C CA 1
ATOM 4335 C C . THR C 1 10 ? -0.508 -16.994 58.388 1.00 53.15 -8 THR C C 1
ATOM 4336 O O . THR C 1 10 ? -0.261 -17.974 59.098 1.00 55.44 -8 THR C O 1
ATOM 4347 N N . GLU C 1 11 ? 0.325 -15.958 58.299 1.00 53.72 -7 GLU C N 1
ATOM 4348 C CA . GLU C 1 11 ? 1.549 -15.898 59.088 1.00 58.07 -7 GLU C CA 1
ATOM 4349 C C . GLU C 1 11 ? 1.284 -15.551 60.546 1.00 60.47 -7 GLU C C 1
ATOM 4350 O O . GLU C 1 11 ? 2.132 -15.822 61.404 1.00 59.38 -7 GLU C O 1
ATOM 4362 N N . ASN C 1 12 ? 0.122 -14.979 60.842 1.00 60.61 -6 ASN C N 1
ATOM 4363 C CA . ASN C 1 12 ? -0.212 -14.519 62.178 1.00 64.37 -6 ASN C CA 1
ATOM 4364 C C . ASN C 1 12 ? -1.306 -15.335 62.846 1.00 61.90 -6 ASN C C 1
ATOM 4365 O O . ASN C 1 12 ? -1.530 -15.169 64.051 1.00 64.60 -6 ASN C O 1
ATOM 4376 N N . LEU C 1 13 ? -1.984 -16.203 62.111 1.00 54.14 -5 LEU C N 1
ATOM 4377 C CA . LEU C 1 13 ? -3.060 -17.004 62.666 1.00 56.61 -5 LEU C CA 1
ATOM 4378 C C . LEU C 1 13 ? -2.552 -18.388 63.049 1.00 56.05 -5 LEU C C 1
ATOM 4379 O O . LEU C 1 13 ? -1.766 -19.000 62.320 1.00 53.09 -5 LEU C O 1
ATOM 4395 N N . TYR C 1 14 ? -3.044 -18.897 64.178 1.00 55.94 -4 TYR C N 1
ATOM 4396 C CA . TYR C 1 14 ? -2.492 -20.094 64.790 1.00 59.48 -4 TYR C CA 1
ATOM 4397 C C . TYR C 1 14 ? -3.559 -21.142 65.066 1.00 59.98 -4 TYR C C 1
ATOM 4398 O O . TYR C 1 14 ? -4.729 -20.825 65.305 1.00 55.25 -4 TYR C O 1
ATOM 4416 N N . PHE C 1 15 ? -3.123 -22.403 65.018 1.00 65.69 -3 PHE C N 1
ATOM 4417 C CA . PHE C 1 15 ? -3.961 -23.547 65.333 1.00 68.63 -3 PHE C CA 1
ATOM 4418 C C . PHE C 1 15 ? -3.156 -24.546 66.156 1.00 75.17 -3 PHE C C 1
ATOM 4419 O O . PHE C 1 15 ? -1.923 -24.600 66.075 1.00 77.35 -3 PHE C O 1
ATOM 4436 N N . GLN C 1 16 ? -3.868 -25.367 66.931 1.00 80.66 -2 GLN C N 1
ATOM 4437 C CA . GLN C 1 16 ? -3.237 -26.415 67.720 1.00 85.73 -2 GLN C CA 1
ATOM 4438 C C . GLN C 1 16 ? -4.040 -27.703 67.591 1.00 84.48 -2 GLN C C 1
ATOM 4439 O O . GLN C 1 16 ? -5.253 -27.674 67.360 1.00 82.50 -2 GLN C O 1
ATOM 4453 N N . GLY C 1 17 ? -3.356 -28.833 67.745 1.00 86.29 -1 GLY C N 1
ATOM 4454 C CA . GLY C 1 17 ? -4.030 -30.121 67.946 1.00 89.44 -1 GLY C CA 1
ATOM 4455 C C . GLY C 1 17 ? -4.215 -30.896 66.636 1.00 88.10 -1 GLY C C 1
ATOM 4456 O O . GLY C 1 17 ? -3.243 -31.353 66.039 1.00 90.13 -1 GLY C O 1
ATOM 4460 N N . ALA C 1 18 ? -5.471 -31.053 66.225 1.00 85.06 0 ALA C N 1
ATOM 4461 C CA . ALA C 1 18 ? -5.828 -31.940 65.127 1.00 84.08 0 ALA C CA 1
ATOM 4462 C C . ALA C 1 18 ? -6.658 -31.189 64.098 1.00 77.68 0 ALA C C 1
ATOM 4463 O O . ALA C 1 18 ? -7.517 -30.378 64.451 1.00 76.90 0 ALA C O 1
ATOM 4470 N N . MET C 1 19 ? -6.406 -31.476 62.822 1.00 72.57 1 MET C N 1
ATOM 4471 C CA . MET C 1 19 ? -7.069 -30.767 61.738 1.00 67.24 1 MET C CA 1
ATOM 4472 C C . MET C 1 19 ? -7.248 -31.700 60.551 1.00 63.18 1 MET C C 1
ATOM 4473 O O . MET C 1 19 ? -6.443 -32.606 60.330 1.00 43.89 1 MET C O 1
ATOM 4487 N N . GLU C 1 20 ? -8.315 -31.466 59.791 1.00 59.32 2 GLU C N 1
ATOM 4488 C CA . GLU C 1 20 ? -8.615 -32.285 58.625 1.00 56.03 2 GLU C CA 1
ATOM 4489 C C . GLU C 1 20 ? -9.343 -31.458 57.577 1.00 51.35 2 GLU C C 1
ATOM 4490 O O . GLU C 1 20 ? -9.998 -30.465 57.895 1.00 33.94 2 GLU C O 1
ATOM 4502 N N . LEU C 1 21 ? -9.221 -31.878 56.321 1.00 30.82 3 LEU C N 1
ATOM 4503 C CA . LEU C 1 21 ? -9.968 -31.257 55.238 1.00 27.92 3 LEU C CA 1
ATOM 4504 C C . LEU C 1 21 ? -11.372 -31.843 55.169 1.00 27.12 3 LEU C C 1
ATOM 4505 O O . LEU C 1 21 ? -11.562 -33.055 55.315 1.00 27.39 3 LEU C O 1
ATOM 4521 N N . VAL C 1 22 ? -12.361 -30.980 54.942 1.00 26.47 4 VAL C N 1
ATOM 4522 C CA . VAL C 1 22 ? -13.748 -31.420 54.861 1.00 27.71 4 VAL C CA 1
ATOM 4523 C C . VAL C 1 22 ? -14.335 -31.268 53.470 1.00 23.96 4 VAL C C 1
ATOM 4524 O O . VAL C 1 22 ? -15.501 -31.622 53.271 1.00 25.51 4 VAL C O 1
ATOM 4537 N N . ASN C 1 23 ? -13.574 -30.762 52.499 1.00 23.34 5 ASN C N 1
ATOM 4538 C CA . ASN C 1 23 ? -14.088 -30.580 51.153 1.00 25.02 5 ASN C CA 1
ATOM 4539 C C . ASN C 1 23 ? -13.224 -31.229 50.087 1.00 17.80 5 ASN C C 1
ATOM 4540 O O . ASN C 1 23 ? -13.505 -31.046 48.897 1.00 26.73 5 ASN C O 1
ATOM 4551 N N . ILE C 1 24 ? -12.170 -31.947 50.469 1.00 18.65 6 ILE C N 1
ATOM 4552 C CA . ILE C 1 24 ? -11.307 -32.656 49.533 1.00 18.51 6 ILE C CA 1
ATOM 4553 C C . ILE C 1 24 ? -10.977 -34.005 50.155 1.00 23.17 6 ILE C C 1
ATOM 4554 O O . ILE C 1 24 ? -10.652 -34.077 51.342 1.00 25.56 6 ILE C O 1
ATOM 4570 N N . PHE C 1 25 ? -11.047 -35.071 49.362 1.00 18.08 7 PHE C N 1
ATOM 4571 C CA . PHE C 1 25 ? -10.819 -36.405 49.891 1.00 18.83 7 PHE C CA 1
ATOM 4572 C C . PHE C 1 25 ? -10.142 -37.249 48.830 1.00 19.22 7 PHE C C 1
ATOM 4573 O O . PHE C 1 25 ? -10.211 -36.949 47.639 1.00 19.97 7 PHE C O 1
ATOM 4590 N N . LEU C 1 26 ? -9.502 -38.325 49.272 1.00 20.86 8 LEU C N 1
ATOM 4591 C CA . LEU C 1 26 ? -8.963 -39.309 48.345 1.00 22.57 8 LEU C CA 1
ATOM 4592 C C . LEU C 1 26 ? -10.030 -40.345 48.021 1.00 24.35 8 LEU C C 1
ATOM 4593 O O . LEU C 1 26 ? -10.804 -40.752 48.891 1.00 24.52 8 LEU C O 1
ATOM 4609 N N . GLU C 1 27 ? -10.086 -40.748 46.756 1.00 24.96 9 GLU C N 1
ATOM 4610 C CA . GLU C 1 27 ? -10.853 -41.912 46.339 1.00 26.83 9 GLU C CA 1
ATOM 4611 C C . GLU C 1 27 ? -9.872 -43.067 46.219 1.00 27.34 9 GLU C C 1
ATOM 4612 O O . GLU C 1 27 ? -8.929 -42.999 45.419 1.00 24.78 9 GLU C O 1
ATOM 4624 N N . THR C 1 28 ? -10.077 -44.106 47.024 1.00 30.84 10 THR C N 1
ATOM 4625 C CA . THR C 1 28 ? -9.229 -45.288 47.004 1.00 34.28 10 THR C CA 1
ATOM 4626 C C . THR C 1 28 ? -10.079 -46.511 46.687 1.00 37.04 10 THR C C 1
ATOM 4627 O O . THR C 1 28 ? -11.316 -46.468 46.719 1.00 36.65 10 THR C O 1
ATOM 4638 N N . ASP C 1 29 ? -9.397 -47.619 46.383 1.00 39.41 11 ASP C N 1
ATOM 4639 C CA . ASP C 1 29 ? -10.101 -48.878 46.156 1.00 43.87 11 ASP C CA 1
ATOM 4640 C C . ASP C 1 29 ? -10.924 -49.285 47.373 1.00 45.97 11 ASP C C 1
ATOM 4641 O O . ASP C 1 29 ? -11.934 -49.984 47.238 1.00 49.27 11 ASP C O 1
ATOM 4650 N N . ALA C 1 30 ? -10.502 -48.869 48.562 1.00 44.36 12 ALA C N 1
ATOM 4651 C CA . ALA C 1 30 ? -11.173 -49.226 49.800 1.00 42.07 12 ALA C CA 1
ATOM 4652 C C . ALA C 1 30 ? -12.239 -48.226 50.210 1.00 40.68 12 ALA C C 1
ATOM 4653 O O . ALA C 1 30 ? -13.015 -48.519 51.125 1.00 41.97 12 ALA C O 1
ATOM 4660 N N . GLY C 1 31 ? -12.289 -47.056 49.574 1.00 36.86 13 GLY C N 1
ATOM 4661 C CA . GLY C 1 31 ? -13.275 -46.049 49.891 1.00 35.68 13 GLY C CA 1
ATOM 4662 C C . GLY C 1 31 ? -12.638 -44.678 50.044 1.00 30.98 13 GLY C C 1
ATOM 4663 O O . GLY C 1 31 ? -11.533 -44.419 49.555 1.00 31.46 13 GLY C O 1
ATOM 4667 N N . ARG C 1 32 ? -13.345 -43.801 50.746 1.00 28.80 14 ARG C N 1
ATOM 4668 C CA . ARG C 1 32 ? -12.959 -42.405 50.892 1.00 26.53 14 ARG C CA 1
ATOM 4669 C C . ARG C 1 32 ? -12.007 -42.250 52.070 1.00 28.75 14 ARG C C 1
ATOM 4670 O O . ARG C 1 32 ? -12.252 -42.797 53.151 1.00 34.44 14 ARG C O 1
ATOM 4691 N N . VAL C 1 33 ? -10.929 -41.500 51.854 1.00 28.60 15 VAL C N 1
ATOM 4692 C CA . VAL C 1 33 ? -9.890 -41.299 52.855 1.00 27.07 15 VAL C CA 1
ATOM 4693 C C . VAL C 1 33 ? -9.707 -39.808 53.087 1.00 28.70 15 VAL C C 1
ATOM 4694 O O . VAL C 1 33 ? -9.638 -39.019 52.135 1.00 22.22 15 VAL C O 1
ATOM 4707 N N . LYS C 1 34 ? -9.608 -39.438 54.359 1.00 28.99 16 LYS C N 1
ATOM 4708 C CA . LYS C 1 34 ? -9.465 -38.048 54.745 1.00 30.28 16 LYS C CA 1
ATOM 4709 C C . LYS C 1 34 ? -8.020 -37.585 54.646 1.00 28.40 16 LYS C C 1
ATOM 4710 O O . LYS C 1 34 ? -7.085 -38.360 54.835 1.00 30.92 16 LYS C O 1
ATOM 4729 N N . PHE C 1 35 ? -7.851 -36.297 54.363 1.00 31.72 17 PHE C N 1
ATOM 4730 C CA . PHE C 1 35 ? -6.587 -35.599 54.558 1.00 33.94 17 PHE C CA 1
ATOM 4731 C C . PHE C 1 35 ? -6.588 -35.022 55.971 1.00 33.17 17 PHE C C 1
ATOM 4732 O O . PHE C 1 35 ? -7.459 -34.213 56.319 1.00 28.97 17 PHE C O 1
ATOM 4749 N N . ALA C 1 36 ? -5.620 -35.436 56.782 1.00 33.12 18 ALA C N 1
ATOM 4750 C CA . ALA C 1 36 ? -5.562 -34.997 58.166 1.00 40.94 18 ALA C CA 1
ATOM 4751 C C . ALA C 1 36 ? -4.111 -34.886 58.605 1.00 41.31 18 ALA C C 1
ATOM 4752 O O . ALA C 1 36 ? -3.237 -35.605 58.112 1.00 42.92 18 ALA C O 1
ATOM 4759 N N . ILE C 1 37 ? -3.869 -33.975 59.542 1.00 43.37 19 ILE C N 1
ATOM 4760 C CA . ILE C 1 37 ? -2.543 -33.748 60.096 1.00 51.60 19 ILE C CA 1
ATOM 4761 C C . ILE C 1 37 ? -2.674 -33.638 61.609 1.00 59.13 19 ILE C C 1
ATOM 4762 O O . ILE C 1 37 ? -3.635 -33.053 62.123 1.00 56.54 19 ILE C O 1
ATOM 4778 N N . LYS C 1 38 ? -1.705 -34.202 62.321 1.00 66.24 20 LYS C N 1
ATOM 4779 C CA . LYS C 1 38 ? -1.660 -34.132 63.779 1.00 75.86 20 LYS C CA 1
ATOM 4780 C C . LYS C 1 38 ? -0.748 -32.974 64.169 1.00 77.86 20 LYS C C 1
ATOM 4781 O O . LYS C 1 38 ? 0.477 -33.073 64.067 1.00 88.43 20 LYS C O 1
ATOM 4800 N N . ASN C 1 39 ? -1.344 -31.873 64.621 1.00 80.57 21 ASN C N 1
ATOM 4801 C CA . ASN C 1 39 ? -0.582 -30.707 65.053 1.00 84.92 21 ASN C CA 1
ATOM 4802 C C . ASN C 1 39 ? -0.245 -30.868 66.532 1.00 92.06 21 ASN C C 1
ATOM 4803 O O . ASN C 1 39 ? -1.131 -30.808 67.391 1.00 92.85 21 ASN C O 1
ATOM 4814 N N . THR C 1 40 ? 1.035 -31.076 66.828 1.00 96.68 22 THR C N 1
ATOM 4815 C CA . THR C 1 40 ? 1.500 -31.241 68.198 1.00 103.19 22 THR C CA 1
ATOM 4816 C C . THR C 1 40 ? 1.885 -29.920 68.846 1.00 107.05 22 THR C C 1
ATOM 4817 O O . THR C 1 40 ? 2.214 -29.902 70.038 1.00 114.08 22 THR C O 1
ATOM 4828 N N . ASP C 1 41 ? 1.853 -28.822 68.098 1.00 101.10 23 ASP C N 1
ATOM 4829 C CA . ASP C 1 41 ? 2.320 -27.539 68.604 1.00 99.42 23 ASP C CA 1
ATOM 4830 C C . ASP C 1 41 ? 1.290 -26.457 68.284 1.00 94.77 23 ASP C C 1
ATOM 4831 O O . ASP C 1 41 ? 0.119 -26.730 67.992 1.00 90.35 23 ASP C O 1
ATOM 4840 N N . ASP C 1 42 ? 1.726 -25.202 68.345 1.00 96.57 24 ASP C N 1
ATOM 4841 C CA . ASP C 1 42 ? 0.903 -24.049 67.992 1.00 93.80 24 ASP C CA 1
ATOM 4842 C C . ASP C 1 42 ? 1.442 -23.460 66.691 1.00 90.09 24 ASP C C 1
ATOM 4843 O O . ASP C 1 42 ? 2.101 -22.416 66.668 1.00 93.89 24 ASP C O 1
ATOM 4852 N N . VAL C 1 43 ? 1.165 -24.156 65.592 1.00 81.08 25 VAL C N 1
ATOM 4853 C CA . VAL C 1 43 ? 1.729 -23.820 64.288 1.00 76.55 25 VAL C CA 1
ATOM 4854 C C . VAL C 1 43 ? 0.861 -22.762 63.625 1.00 72.30 25 VAL C C 1
ATOM 4855 O O . VAL C 1 43 ? -0.371 -22.815 63.702 1.00 70.82 25 VAL C O 1
ATOM 4868 N N . CYS C 1 44 ? 1.500 -21.801 62.959 1.00 69.84 26 CYS C N 1
ATOM 4869 C CA . CYS C 1 44 ? 0.761 -20.776 62.238 1.00 67.09 26 CYS C CA 1
ATOM 4870 C C . CYS C 1 44 ? 0.047 -21.382 61.031 1.00 62.01 26 CYS C C 1
ATOM 4871 O O . CYS C 1 44 ? 0.426 -22.436 60.511 1.00 60.42 26 CYS C O 1
ATOM 4879 N N . ALA C 1 45 ? -1.008 -20.698 60.587 1.00 60.67 27 ALA C N 1
ATOM 4880 C CA . ALA C 1 45 ? -1.837 -21.232 59.512 1.00 57.44 27 ALA C CA 1
ATOM 4881 C C . ALA C 1 45 ? -1.035 -21.408 58.229 1.00 54.24 27 ALA C C 1
ATOM 4882 O O . ALA C 1 45 ? -1.244 -22.373 57.486 1.00 49.27 27 ALA C O 1
ATOM 4889 N N . SER C 1 46 ? -0.116 -20.483 57.951 1.00 49.41 28 SER C N 1
ATOM 4890 C CA . SER C 1 46 ? 0.691 -20.576 56.740 1.00 51.69 28 SER C CA 1
ATOM 4891 C C . SER C 1 46 ? 1.374 -21.933 56.634 1.00 49.80 28 SER C C 1
ATOM 4892 O O . SER C 1 46 ? 1.399 -22.542 55.558 1.00 44.95 28 SER C O 1
ATOM 4900 N N . GLU C 1 47 ? 1.922 -22.427 57.747 1.00 53.88 29 GLU C N 1
ATOM 4901 C CA . GLU C 1 47 ? 2.597 -23.718 57.726 1.00 57.71 29 GLU C CA 1
ATOM 4902 C C . GLU C 1 47 ? 1.601 -24.866 57.603 1.00 51.15 29 GLU C C 1
ATOM 4903 O O . GLU C 1 47 ? 1.841 -25.825 56.859 1.00 44.35 29 GLU C O 1
ATOM 4915 N N . LEU C 1 48 ? 0.484 -24.793 58.328 1.00 48.26 30 LEU C N 1
ATOM 4916 C CA . LEU C 1 48 ? -0.465 -25.900 58.325 1.00 46.43 30 LEU C CA 1
ATOM 4917 C C . LEU C 1 48 ? -1.120 -26.065 56.962 1.00 37.70 30 LEU C C 1
ATOM 4918 O O . LEU C 1 48 ? -1.188 -27.179 56.428 1.00 36.63 30 LEU C O 1
ATOM 4934 N N . ILE C 1 49 ? -1.628 -24.973 56.386 1.00 36.37 31 ILE C N 1
ATOM 4935 C CA . ILE C 1 49 ? -2.272 -25.083 55.081 1.00 33.53 31 ILE C CA 1
ATOM 4936 C C . ILE C 1 49 ? -1.264 -25.548 54.042 1.00 29.39 31 ILE C C 1
ATOM 4937 O O . ILE C 1 49 ? -1.595 -26.331 53.145 1.00 25.79 31 ILE C O 1
ATOM 4953 N N . ASN C 1 50 ? -0.021 -25.059 54.137 1.00 31.44 32 ASN C N 1
ATOM 4954 C CA . ASN C 1 50 ? 1.028 -25.538 53.243 1.00 32.89 32 ASN C CA 1
ATOM 4955 C C . ASN C 1 50 ? 1.199 -27.045 53.372 1.00 29.24 32 ASN C C 1
ATOM 4956 O O . ASN C 1 50 ? 1.361 -27.747 52.366 1.00 24.67 32 ASN C O 1
ATOM 4967 N N . LYS C 1 51 ? 1.139 -27.566 54.600 1.00 27.18 33 LYS C N 1
ATOM 4968 C CA . LYS C 1 51 ? 1.219 -29.012 54.790 1.00 28.49 33 LYS C CA 1
ATOM 4969 C C . LYS C 1 51 ? 0.117 -29.732 54.020 1.00 27.30 33 LYS C C 1
ATOM 4970 O O . LYS C 1 51 ? 0.366 -30.765 53.387 1.00 29.46 33 LYS C O 1
ATOM 4989 N N . PHE C 1 52 ? -1.107 -29.200 54.051 1.00 25.36 34 PHE C N 1
ATOM 4990 C CA . PHE C 1 52 ? -2.193 -29.818 53.298 1.00 22.48 34 PHE C CA 1
ATOM 4991 C C . PHE C 1 52 ? -1.939 -29.736 51.800 1.00 22.86 34 PHE C C 1
ATOM 4992 O O . PHE C 1 52 ? -2.175 -30.708 51.071 1.00 20.25 34 PHE C O 1
ATOM 5009 N N . VAL C 1 53 ? -1.446 -28.589 51.326 1.00 19.41 35 VAL C N 1
ATOM 5010 C CA . VAL C 1 53 ? -1.116 -28.448 49.911 1.00 23.23 35 VAL C CA 1
ATOM 5011 C C . VAL C 1 53 ? -0.036 -29.448 49.507 1.00 23.98 35 VAL C C 1
ATOM 5012 O O . VAL C 1 53 ? -0.093 -30.044 48.419 1.00 25.63 35 VAL C O 1
ATOM 5025 N N . GLU C 1 54 ? 0.964 -29.651 50.370 1.00 21.24 36 GLU C N 1
ATOM 5026 C CA . GLU C 1 54 ? 2.023 -30.600 50.049 1.00 28.12 36 GLU C CA 1
ATOM 5027 C C . GLU C 1 54 ? 1.488 -32.024 49.981 1.00 27.92 36 GLU C C 1
ATOM 5028 O O . GLU C 1 54 ? 1.936 -32.821 49.148 1.00 27.58 36 GLU C O 1
ATOM 5040 N N . LEU C 1 55 ? 0.534 -32.361 50.847 1.00 26.33 37 LEU C N 1
ATOM 5041 C CA . LEU C 1 55 ? -0.108 -33.667 50.765 1.00 31.94 37 LEU C CA 1
ATOM 5042 C C . LEU C 1 55 ? -0.882 -33.818 49.461 1.00 26.80 37 LEU C C 1
ATOM 5043 O O . LEU C 1 55 ? -0.830 -34.870 48.815 1.00 28.48 37 LEU C O 1
ATOM 5059 N N . LEU C 1 56 ? -1.621 -32.779 49.069 1.00 25.32 38 LEU C N 1
ATOM 5060 C CA . LEU C 1 56 ? -2.396 -32.837 47.838 1.00 26.34 38 LEU C CA 1
ATOM 5061 C C . LEU C 1 56 ? -1.502 -32.892 46.613 1.00 26.48 38 LEU C C 1
ATOM 5062 O O . LEU C 1 56 ? -1.898 -33.474 45.592 1.00 23.64 38 LEU C O 1
ATOM 5078 N N . SER C 1 57 ? -0.316 -32.275 46.694 1.00 22.39 39 SER C N 1
ATOM 5079 C CA . SER C 1 57 ? 0.615 -32.246 45.577 1.00 24.14 39 SER C CA 1
ATOM 5080 C C . SER C 1 57 ? 1.025 -33.633 45.113 1.00 27.53 39 SER C C 1
ATOM 5081 O O . SER C 1 57 ? 1.439 -33.790 43.957 1.00 21.68 39 SER C O 1
ATOM 5089 N N . GLU C 1 58 ? 0.934 -34.640 45.981 1.00 22.93 40 GLU C N 1
ATOM 5090 C CA . GLU C 1 58 ? 1.227 -35.990 45.543 1.00 27.25 40 GLU C CA 1
ATOM 5091 C C . GLU C 1 58 ? 0.216 -36.483 44.520 1.00 26.93 40 GLU C C 1
ATOM 5092 O O . GLU C 1 58 ? 0.527 -37.396 43.752 1.00 29.28 40 GLU C O 1
ATOM 5104 N N . TYR C 1 59 ? -0.978 -35.894 44.482 1.00 21.27 41 TYR C N 1
ATOM 5105 C CA . TYR C 1 59 ? -2.056 -36.399 43.647 1.00 25.29 41 TYR C CA 1
ATOM 5106 C C . TYR C 1 59 ? -2.526 -35.429 42.578 1.00 23.85 41 TYR C C 1
ATOM 5107 O O . TYR C 1 59 ? -3.140 -35.877 41.603 1.00 21.58 41 TYR C O 1
ATOM 5125 N N . ILE C 1 60 ? -2.239 -34.133 42.709 1.00 18.11 42 ILE C N 1
ATOM 5126 C CA . ILE C 1 60 ? -2.604 -33.148 41.699 1.00 21.44 42 ILE C CA 1
ATOM 5127 C C . ILE C 1 60 ? -1.432 -32.195 41.488 1.00 21.82 42 ILE C C 1
ATOM 5128 O O . ILE C 1 60 ? -0.552 -32.055 42.338 1.00 25.86 42 ILE C O 1
ATOM 5144 N N . HIS C 1 61 ? -1.420 -31.549 40.325 1.00 21.46 43 HIS C N 1
ATOM 5145 C CA . HIS C 1 61 ? -0.409 -30.543 40.000 1.00 25.38 43 HIS C CA 1
ATOM 5146 C C . HIS C 1 61 ? -0.817 -29.218 40.642 1.00 23.85 43 HIS C C 1
ATOM 5147 O O . HIS C 1 61 ? -1.637 -28.472 40.099 1.00 19.79 43 HIS C O 1
ATOM 5161 N N . ILE C 1 62 ? -0.241 -28.915 41.807 1.00 22.21 44 ILE C N 1
ATOM 5162 C CA . ILE C 1 62 ? -0.618 -27.700 42.526 1.00 23.70 44 ILE C CA 1
ATOM 5163 C C . ILE C 1 62 ? -0.413 -26.473 41.646 1.00 26.64 44 ILE C C 1
ATOM 5164 O O . ILE C 1 62 ? -1.273 -25.585 41.574 1.00 27.49 44 ILE C O 1
ATOM 5180 N N . ASP C 1 63 ? 0.734 -26.402 40.966 1.00 25.72 45 ASP C N 1
ATOM 5181 C CA . ASP C 1 63 ? 1.091 -25.196 40.229 1.00 30.94 45 ASP C CA 1
ATOM 5182 C C . ASP C 1 63 ? 0.121 -24.895 39.092 1.00 33.21 45 ASP C C 1
ATOM 5183 O O . ASP C 1 63 ? 0.124 -23.772 38.568 1.00 32.81 45 ASP C O 1
ATOM 5192 N N . GLN C 1 64 ? -0.702 -25.867 38.697 1.00 25.14 46 GLN C N 1
ATOM 5193 C CA A GLN C 1 64 ? -1.654 -25.686 37.613 0.50 28.68 46 GLN C CA 1
ATOM 5194 C CA B GLN C 1 64 ? -1.654 -25.686 37.612 0.50 28.69 46 GLN C CA 1
ATOM 5195 C C . GLN C 1 64 ? -3.104 -25.688 38.078 1.00 27.53 46 GLN C C 1
ATOM 5196 O O . GLN C 1 64 ? -4.002 -25.402 37.273 1.00 29.53 46 GLN C O 1
ATOM 5221 N N . SER C 1 65 ? -3.360 -25.981 39.342 1.00 23.13 47 SER C N 1
ATOM 5222 C CA . SER C 1 65 ? -4.711 -26.149 39.840 1.00 22.50 47 SER C CA 1
ATOM 5223 C C . SER C 1 65 ? -5.150 -24.958 40.681 1.00 22.29 47 SER C C 1
ATOM 5224 O O . SER C 1 65 ? -4.336 -24.221 41.245 1.00 26.51 47 SER C O 1
ATOM 5232 N N . GLU C 1 66 ? -6.468 -24.782 40.748 1.00 19.30 48 GLU C N 1
ATOM 5233 C CA . GLU C 1 66 ? -7.084 -23.702 41.509 1.00 27.62 48 GLU C CA 1
ATOM 5234 C C . GLU C 1 66 ? -8.237 -24.293 42.300 1.00 19.91 48 GLU C C 1
ATOM 5235 O O . GLU C 1 66 ? -9.182 -24.818 41.711 1.00 24.51 48 GLU C O 1
ATOM 5247 N N . PHE C 1 67 ? -8.170 -24.223 43.622 1.00 20.91 49 PHE C N 1
ATOM 5248 C CA . PHE C 1 67 ? -9.209 -24.833 44.441 1.00 23.18 49 PHE C CA 1
ATOM 5249 C C . PHE C 1 67 ? -9.216 -24.188 45.819 1.00 27.17 49 PHE C C 1
ATOM 5250 O O . PHE C 1 67 ? -8.355 -23.376 46.155 1.00 21.13 49 PHE C O 1
ATOM 5267 N N . TYR C 1 68 ? -10.200 -24.584 46.618 1.00 24.94 50 TYR C N 1
ATOM 5268 C CA . TYR C 1 68 ? -10.353 -24.122 47.985 1.00 33.37 50 TYR C CA 1
ATOM 5269 C C . TYR C 1 68 ? -10.034 -25.254 48.947 1.00 29.15 50 TYR C C 1
ATOM 5270 O O . TYR C 1 68 ? -10.185 -26.433 48.620 1.00 27.89 50 TYR C O 1
ATOM 5288 N N . LEU C 1 69 ? -9.575 -24.883 50.135 1.00 27.98 51 LEU C N 1
ATOM 5289 C CA . LEU C 1 69 ? -9.342 -25.830 51.216 1.00 29.42 51 LEU C CA 1
ATOM 5290 C C . LEU C 1 69 ? -10.190 -25.410 52.406 1.00 26.39 51 LEU C C 1
ATOM 5291 O O . LEU C 1 69 ? -9.996 -24.322 52.950 1.00 27.06 51 LEU C O 1
ATOM 5307 N N . VAL C 1 70 ? -11.126 -26.261 52.804 1.00 20.79 52 VAL C N 1
ATOM 5308 C CA . VAL C 1 70 ? -11.924 -26.043 54.005 1.00 25.09 52 VAL C CA 1
ATOM 5309 C C . VAL C 1 70 ? -11.409 -27.014 55.049 1.00 27.44 52 VAL C C 1
ATOM 5310 O O . VAL C 1 70 ? -11.448 -28.234 54.839 1.00 28.54 52 VAL C O 1
ATOM 5323 N N . VAL C 1 71 ? -10.917 -26.470 56.165 1.00 28.34 53 VAL C N 1
ATOM 5324 C CA . VAL C 1 71 ? -10.250 -27.247 57.201 1.00 32.01 53 VAL C CA 1
ATOM 5325 C C . VAL C 1 71 ? -11.074 -27.155 58.472 1.00 33.66 53 VAL C C 1
ATOM 5326 O O . VAL C 1 71 ? -11.638 -26.101 58.781 1.00 32.23 53 VAL C O 1
ATOM 5339 N N . LYS C 1 72 ? -11.144 -28.264 59.201 1.00 38.19 54 LYS C N 1
ATOM 5340 C CA . LYS C 1 72 ? -11.851 -28.337 60.470 1.00 44.75 54 LYS C CA 1
ATOM 5341 C C . LYS C 1 72 ? -10.847 -28.678 61.558 1.00 50.85 54 LYS C C 1
ATOM 5342 O O . LYS C 1 72 ? -10.225 -29.742 61.516 1.00 50.56 54 LYS C O 1
ATOM 5361 N N . ASP C 1 73 ? -10.679 -27.764 62.517 1.00 57.30 55 ASP C N 1
ATOM 5362 C CA . ASP C 1 73 ? -9.897 -28.035 63.712 1.00 63.56 55 ASP C CA 1
ATOM 5363 C C . ASP C 1 73 ? -10.890 -28.132 64.851 1.00 72.28 55 ASP C C 1
ATOM 5364 O O . ASP C 1 73 ? -11.417 -29.229 65.126 1.00 75.28 55 ASP C O 1
ATOM 5373 N N . LYS C 1 74 ? -11.193 -27.041 65.549 1.00 72.20 56 LYS C N 1
ATOM 5374 C CA . LYS C 1 74 ? -12.371 -26.966 66.404 1.00 77.05 56 LYS C CA 1
ATOM 5375 C C . LYS C 1 74 ? -13.535 -26.284 65.698 1.00 71.39 56 LYS C C 1
ATOM 5376 O O . LYS C 1 74 ? -14.691 -26.665 65.905 1.00 72.82 56 LYS C O 1
ATOM 5395 N N . ASP C 1 75 ? -13.240 -25.293 64.868 1.00 62.62 57 ASP C N 1
ATOM 5396 C CA . ASP C 1 75 ? -14.197 -24.636 63.992 1.00 57.30 57 ASP C CA 1
ATOM 5397 C C . ASP C 1 75 ? -13.776 -24.919 62.552 1.00 47.89 57 ASP C C 1
ATOM 5398 O O . ASP C 1 75 ? -12.858 -25.703 62.301 1.00 45.58 57 ASP C O 1
ATOM 5407 N N . ILE C 1 76 ? -14.438 -24.258 61.606 1.00 45.06 58 ILE C N 1
ATOM 5408 C CA . ILE C 1 76 ? -14.172 -24.434 60.182 1.00 43.34 58 ILE C CA 1
ATOM 5409 C C . ILE C 1 76 ? -13.533 -23.163 59.638 1.00 36.89 58 ILE C C 1
ATOM 5410 O O . ILE C 1 76 ? -13.957 -22.050 59.965 1.00 42.61 58 ILE C O 1
ATOM 5426 N N . PHE C 1 77 ? -12.514 -23.334 58.802 1.00 35.05 59 PHE C N 1
ATOM 5427 C CA . PHE C 1 77 ? -11.776 -22.235 58.194 1.00 32.30 59 PHE C CA 1
ATOM 5428 C C . PHE C 1 77 ? -11.621 -22.489 56.703 1.00 28.96 59 PHE C C 1
ATOM 5429 O O . PHE C 1 77 ? -11.419 -23.631 56.279 1.00 36.36 59 PHE C O 1
ATOM 5446 N N . TYR C 1 78 ? -11.740 -21.421 55.920 1.00 66.82 60 TYR C N 1
ATOM 5447 C CA . TYR C 1 78 ? -11.710 -21.488 54.468 1.00 60.04 60 TYR C CA 1
ATOM 5448 C C . TYR C 1 78 ? -10.412 -20.895 53.937 1.00 47.62 60 TYR C C 1
ATOM 5449 O O . TYR C 1 78 ? -9.983 -19.824 54.375 1.00 48.28 60 TYR C O 1
ATOM 5467 N N . PHE C 1 79 ? -9.810 -21.571 52.962 1.00 33.95 61 PHE C N 1
ATOM 5468 C CA . PHE C 1 79 ? -8.624 -21.069 52.288 1.00 24.52 61 PHE C CA 1
ATOM 5469 C C . PHE C 1 79 ? -8.769 -21.278 50.785 1.00 25.67 61 PHE C C 1
ATOM 5470 O O . PHE C 1 79 ? -9.423 -22.221 50.325 1.00 25.78 61 PHE C O 1
ATOM 5487 N N . LYS C 1 80 ? -8.145 -20.389 50.022 1.00 25.56 62 LYS C N 1
ATOM 5488 C CA . LYS C 1 80 ? -8.055 -20.523 48.574 1.00 25.01 62 LYS C CA 1
ATOM 5489 C C . LYS C 1 80 ? -6.615 -20.828 48.183 1.00 23.13 62 LYS C C 1
ATOM 5490 O O . LYS C 1 80 ? -5.677 -20.247 48.735 1.00 27.23 62 LYS C O 1
ATOM 5509 N N . CYS C 1 81 ? -6.439 -21.744 47.236 1.00 24.20 63 CYS C N 1
ATOM 5510 C CA . CYS C 1 81 ? -5.119 -22.103 46.728 1.00 25.76 63 CYS C CA 1
ATOM 5511 C C . CYS C 1 81 ? -5.126 -21.868 45.220 1.00 26.81 63 CYS C C 1
ATOM 5512 O O . CYS C 1 81 ? -5.658 -22.682 44.458 1.00 20.96 63 CYS C O 1
ATOM 5520 N N . ASP C 1 82 ? -4.531 -20.757 44.799 1.00 30.35 64 ASP C N 1
ATOM 5521 C CA . ASP C 1 82 ? -4.533 -20.324 43.401 1.00 31.99 64 ASP C CA 1
ATOM 5522 C C . ASP C 1 82 ? -3.156 -20.627 42.823 1.00 30.99 64 ASP C C 1
ATOM 5523 O O . ASP C 1 82 ? -2.233 -19.815 42.911 1.00 30.52 64 ASP C O 1
ATOM 5532 N N . ARG C 1 83 ? -3.027 -21.809 42.221 1.00 31.92 65 ARG C N 1
ATOM 5533 C CA . ARG C 1 83 ? -1.768 -22.257 41.631 1.00 36.40 65 ARG C CA 1
ATOM 5534 C C . ARG C 1 83 ? -0.636 -22.175 42.650 1.00 38.70 65 ARG C C 1
ATOM 5535 O O . ARG C 1 83 ? 0.445 -21.647 42.382 1.00 40.15 65 ARG C O 1
ATOM 5556 N N . GLY C 1 84 ? -0.903 -22.706 43.841 1.00 35.62 66 GLY C N 1
ATOM 5557 C CA . GLY C 1 84 ? 0.065 -22.747 44.907 1.00 39.50 66 GLY C CA 1
ATOM 5558 C C . GLY C 1 84 ? 0.050 -21.553 45.837 1.00 38.54 66 GLY C C 1
ATOM 5559 O O . GLY C 1 84 ? 0.618 -21.632 46.932 1.00 40.97 66 GLY C O 1
ATOM 5563 N N . SER C 1 85 ? -0.579 -20.456 45.436 1.00 37.79 67 SER C N 1
ATOM 5564 C CA . SER C 1 85 ? -0.650 -19.252 46.255 1.00 40.98 67 SER C CA 1
ATOM 5565 C C . SER C 1 85 ? -1.844 -19.367 47.201 1.00 35.95 67 SER C C 1
ATOM 5566 O O . SER C 1 85 ? -2.994 -19.450 46.756 1.00 32.96 67 SER C O 1
ATOM 5574 N N . ILE C 1 86 ? -1.572 -19.351 48.500 1.00 35.60 68 ILE C N 1
ATOM 5575 C CA . ILE C 1 86 ? -2.575 -19.626 49.523 1.00 35.90 68 ILE C CA 1
ATOM 5576 C C . ILE C 1 86 ? -3.030 -18.316 50.150 1.00 36.72 68 ILE C C 1
ATOM 5577 O O . ILE C 1 86 ? -2.222 -17.414 50.405 1.00 41.64 68 ILE C O 1
ATOM 5593 N N . SER C 1 87 ? -4.330 -18.214 50.408 1.00 35.05 69 SER C N 1
ATOM 5594 C CA . SER C 1 87 ? -4.900 -17.036 51.045 1.00 39.47 69 SER C CA 1
ATOM 5595 C C . SER C 1 87 ? -6.128 -17.449 51.841 1.00 35.67 69 SER C C 1
ATOM 5596 O O . SER C 1 87 ? -6.836 -18.388 51.472 1.00 34.87 69 SER C O 1
ATOM 5604 N N . ILE C 1 88 ? -6.372 -16.743 52.935 1.00 39.80 70 ILE C N 1
ATOM 5605 C CA . ILE C 1 88 ? -7.565 -16.968 53.740 1.00 40.52 70 ILE C CA 1
ATOM 5606 C C . ILE C 1 88 ? -8.749 -16.288 53.066 1.00 39.49 70 ILE C C 1
ATOM 5607 O O . ILE C 1 88 ? -8.620 -15.195 52.504 1.00 39.63 70 ILE C O 1
ATOM 5623 N N . VAL C 1 89 ? -9.910 -16.942 53.106 1.00 40.46 71 VAL C N 1
ATOM 5624 C CA . VAL C 1 89 ? -11.156 -16.355 52.632 1.00 39.87 71 VAL C CA 1
ATOM 5625 C C . VAL C 1 89 ? -12.181 -16.442 53.755 1.00 43.85 71 VAL C C 1
ATOM 5626 O O . VAL C 1 89 ? -12.038 -17.217 54.703 1.00 42.77 71 VAL C O 1
ATOM 5639 N N . ASN C 1 90 ? -13.223 -15.622 53.641 1.00 48.52 72 ASN C N 1
ATOM 5640 C CA . ASN C 1 90 ? -14.224 -15.546 54.694 1.00 54.49 72 ASN C CA 1
ATOM 5641 C C . ASN C 1 90 ? -15.016 -16.844 54.785 1.00 55.94 72 ASN C C 1
ATOM 5642 O O . ASN C 1 90 ? -15.231 -17.540 53.792 1.00 52.99 72 ASN C O 1
ATOM 5653 N N . ASN C 1 91 ? -15.447 -17.165 56.002 1.00 63.27 73 ASN C N 1
ATOM 5654 C CA . ASN C 1 91 ? -16.271 -18.345 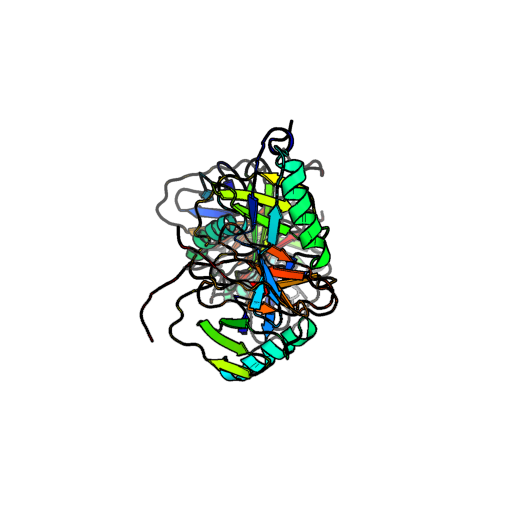56.226 1.00 67.21 73 ASN C CA 1
ATOM 5655 C C . ASN C 1 91 ? -17.612 -18.185 55.521 1.00 70.25 73 ASN C C 1
ATOM 5656 O O . ASN C 1 91 ? -18.284 -17.160 55.672 1.00 73.96 73 ASN C O 1
ATOM 5667 N N . GLU C 1 92 ? -18.003 -19.203 54.753 1.00 68.65 74 GLU C N 1
ATOM 5668 C CA . GLU C 1 92 ? -19.241 -19.174 53.985 1.00 71.97 74 GLU C CA 1
ATOM 5669 C C . GLU C 1 92 ? -20.304 -20.116 54.535 1.00 71.44 74 GLU C C 1
ATOM 5670 O O . GLU C 1 92 ? -21.384 -20.224 53.948 1.00 71.12 74 GLU C O 1
ATOM 5682 N N . PHE C 1 93 ? -20.028 -20.781 55.653 1.00 70.99 75 PHE C N 1
ATOM 5683 C CA . PHE C 1 93 ? -20.993 -21.626 56.358 1.00 71.10 75 PHE C CA 1
ATOM 5684 C C . PHE C 1 93 ? -21.713 -22.589 55.414 1.00 69.18 75 PHE C C 1
ATOM 5685 O O . PHE C 1 93 ? -22.943 -22.650 55.373 1.00 52.04 75 PHE C O 1
ATOM 5702 N N . TYR C 1 94 ? -20.943 -23.358 54.656 1.00 44.88 76 TYR C N 1
ATOM 5703 C CA . TYR C 1 94 ? -21.518 -24.393 53.805 1.00 82.69 76 TYR C CA 1
ATOM 5704 C C . TYR C 1 94 ? -21.625 -25.692 54.571 1.00 83.57 76 TYR C C 1
ATOM 5705 O O . TYR C 1 94 ? -20.934 -25.860 55.595 1.00 86.42 76 TYR C O 1
ATOM 5723 N N . VAL C 1 95 ? -22.439 -26.652 54.092 1.00 78.90 77 VAL C N 1
ATOM 5724 C CA . VAL C 1 95 ? -22.376 -27.826 54.982 1.00 74.82 77 VAL C CA 1
ATOM 5725 C C . VAL C 1 95 ? -21.544 -29.006 54.453 1.00 69.40 77 VAL C C 1
ATOM 5726 O O . VAL C 1 95 ? -21.841 -29.786 53.492 1.00 69.65 77 VAL C O 1
ATOM 5739 N N . PHE C 1 96 ? -20.491 -29.103 55.192 1.00 66.78 78 PHE C N 1
ATOM 5740 C CA . PHE C 1 96 ? -19.417 -30.018 55.043 1.00 67.66 78 PHE C CA 1
ATOM 5741 C C . PHE C 1 96 ? -19.430 -31.018 56.195 1.00 77.22 78 PHE C C 1
ATOM 5742 O O . PHE C 1 96 ? -20.451 -31.231 56.846 1.00 103.97 78 PHE C O 1
ATOM 5759 N N . GLU C 1 98 ? -21.223 -33.897 56.735 1.00 83.37 80 GLU C N 1
ATOM 5760 C CA . GLU C 1 98 ? -22.495 -34.533 56.392 1.00 86.68 80 GLU C CA 1
ATOM 5761 C C . 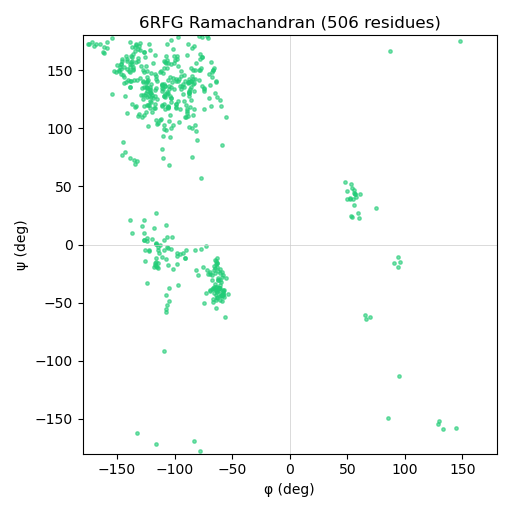GLU C 1 98 ? -22.284 -36.052 56.320 1.00 88.22 80 GLU C C 1
ATOM 5762 O O . GLU C 1 98 ? -21.151 -36.525 56.449 1.00 89.81 80 GLU C O 1
ATOM 5774 N N . PRO C 1 99 ? -23.370 -36.824 56.116 1.00 84.91 81 PRO C N 1
ATOM 5775 C CA . PRO C 1 99 ? -23.231 -38.290 56.146 1.00 83.40 81 PRO C CA 1
ATOM 5776 C C . PRO C 1 99 ? -22.251 -38.815 55.108 1.00 76.14 81 PRO C C 1
ATOM 5777 O O . PRO C 1 99 ? -22.651 -39.195 54.001 1.00 73.49 81 PRO C O 1
ATOM 5788 N N . LEU C 1 100 ? -20.967 -38.834 55.457 1.00 68.80 82 LEU C N 1
ATOM 5789 C CA . LEU C 1 100 ? -19.926 -39.382 54.603 1.00 60.00 82 LEU C CA 1
ATOM 5790 C C . LEU C 1 100 ? -19.225 -40.515 55.338 1.00 58.14 82 LEU C C 1
ATOM 5791 O O . LEU C 1 100 ? -18.957 -40.419 56.542 1.00 59.42 82 LEU C O 1
ATOM 5807 N N . LEU C 1 101 ? -18.945 -41.593 54.611 1.00 56.25 83 LEU C N 1
ATOM 5808 C CA . LEU C 1 101 ? -18.259 -42.753 55.164 1.00 56.63 83 LEU C CA 1
ATOM 5809 C C . LEU C 1 101 ? -16.788 -42.715 54.765 1.00 54.11 83 LEU C C 1
ATOM 5810 O O . LEU C 1 101 ? -16.456 -42.470 53.595 1.00 45.95 83 LEU C O 1
ATOM 5826 N N . PHE C 1 102 ? -15.911 -42.954 55.740 1.00 49.79 84 PHE C N 1
ATOM 5827 C CA . PHE C 1 102 ? -14.474 -42.894 55.532 1.00 45.64 84 PHE C CA 1
ATOM 5828 C C . PHE C 1 102 ? -13.818 -44.200 55.961 1.00 46.89 84 PHE C C 1
ATOM 5829 O O . PHE C 1 102 ? -14.330 -44.923 56.823 1.00 46.25 84 PHE C O 1
ATOM 5846 N N . VAL C 1 103 ? -12.670 -44.489 55.350 1.00 45.09 85 VAL C N 1
ATOM 5847 C CA . VAL C 1 103 ? -11.893 -45.679 55.656 1.00 49.68 85 VAL C CA 1
ATOM 5848 C C . VAL C 1 103 ? -10.471 -45.252 55.992 1.00 48.02 85 VAL C C 1
ATOM 5849 O O . VAL C 1 103 ? -10.054 -44.124 55.727 1.00 47.12 85 VAL C O 1
ATOM 5862 N N . LYS C 1 104 ? -9.725 -46.181 56.582 1.00 47.67 86 LYS C N 1
ATOM 5863 C CA . LYS C 1 104 ? -8.328 -45.962 56.927 1.00 49.65 86 LYS C CA 1
ATOM 5864 C C . LYS C 1 104 ? -7.379 -46.712 56.007 1.00 48.94 86 LYS C C 1
ATOM 5865 O O . LYS C 1 104 ? -6.460 -46.111 55.449 1.00 50.77 86 LYS C O 1
ATOM 5884 N N . ASP C 1 105 ? -7.579 -48.013 55.828 1.00 55.66 87 ASP C N 1
ATOM 5885 C CA . ASP C 1 105 ? -6.655 -48.836 55.063 1.00 56.57 87 ASP C CA 1
ATOM 5886 C C . ASP C 1 105 ? -7.053 -48.888 53.594 1.00 56.70 87 ASP C C 1
ATOM 5887 O O . ASP C 1 105 ? -8.236 -48.985 53.260 1.00 47.07 87 ASP C O 1
ATOM 5896 N N . PHE C 1 106 ? -6.051 -48.841 52.721 1.00 56.59 88 PHE C N 1
ATOM 5897 C CA . PHE C 1 106 ? -6.269 -48.932 51.285 1.00 56.96 88 PHE C CA 1
ATOM 5898 C C . PHE C 1 106 ? -4.953 -49.312 50.630 1.00 56.93 88 PHE C C 1
ATOM 5899 O O . PHE C 1 106 ? -3.885 -49.224 51.243 1.00 57.56 88 PHE C O 1
ATOM 5916 N N . THR C 1 107 ? -5.044 -49.745 49.375 1.00 55.78 89 THR C N 1
ATOM 5917 C CA . THR C 1 107 ? -3.871 -50.163 48.618 1.00 59.37 89 THR C CA 1
ATOM 5918 C C . THR C 1 107 ? -3.436 -49.151 47.570 1.00 54.25 89 THR C C 1
ATOM 5919 O O . THR C 1 107 ? -2.235 -48.972 47.359 1.00 56.06 89 THR C O 1
ATOM 5930 N N . ASN C 1 108 ? -4.376 -48.479 46.908 1.00 49.74 90 ASN C N 1
ATOM 5931 C CA . ASN C 1 108 ? -4.024 -47.547 45.846 1.00 47.74 90 ASN C CA 1
ATOM 5932 C C . ASN C 1 108 ? -5.083 -46.462 45.724 1.00 41.90 90 ASN C C 1
ATOM 5933 O O . ASN C 1 108 ? -6.265 -46.684 46.007 1.00 40.83 90 ASN C O 1
ATOM 5944 N N . VAL C 1 109 ? -4.637 -45.284 45.302 1.00 39.00 91 VAL C N 1
ATOM 5945 C CA . VAL C 1 109 ? -5.502 -44.132 45.097 1.00 31.27 91 VAL C CA 1
ATOM 5946 C C . VAL C 1 109 ? -5.963 -44.122 43.649 1.00 29.39 91 VAL C C 1
ATOM 5947 O O . VAL C 1 109 ? -5.169 -44.328 42.727 1.00 38.95 91 VAL C O 1
ATOM 5960 N N . THR C 1 110 ? -7.257 -43.874 43.446 1.00 27.24 92 THR C N 1
ATOM 5961 C CA . THR C 1 110 ? -7.843 -43.858 42.115 1.00 29.14 92 THR C CA 1
ATOM 5962 C C . THR C 1 110 ? -8.408 -42.507 41.701 1.00 26.07 92 THR C C 1
ATOM 5963 O O . THR C 1 110 ? -8.606 -42.284 40.500 1.00 25.76 92 THR C O 1
ATOM 5974 N N . GLY C 1 111 ? -8.653 -41.602 42.638 1.00 21.11 93 GLY C N 1
ATOM 5975 C CA . GLY C 1 111 ? -9.102 -40.269 42.283 1.00 22.91 93 GLY C CA 1
ATOM 5976 C C . GLY C 1 111 ? -9.045 -39.346 43.480 1.00 21.92 93 GLY C C 1
ATOM 5977 O O . GLY C 1 111 ? -8.774 -39.764 44.609 1.00 22.98 93 GLY C O 1
ATOM 5981 N N . VAL C 1 112 ? -9.289 -38.069 43.206 1.00 19.21 94 VAL C N 1
ATOM 5982 C CA . VAL C 1 112 ? -9.390 -37.042 44.235 1.00 15.56 94 VAL C CA 1
ATOM 5983 C C . VAL C 1 112 ? -10.781 -36.438 44.141 1.00 17.41 94 VAL C C 1
ATOM 5984 O O . VAL C 1 112 ? -11.222 -36.056 43.051 1.00 17.93 94 VAL C O 1
ATOM 5997 N N . GLU C 1 113 ? -11.478 -36.383 45.273 1.00 19.77 95 GLU C N 1
ATOM 5998 C CA . GLU C 1 113 ? -12.868 -35.944 45.339 1.00 18.74 95 GLU C CA 1
ATOM 5999 C C . GLU C 1 113 ? -12.938 -34.528 45.894 1.00 17.81 95 GLU C C 1
ATOM 6000 O O . GLU C 1 113 ? -12.392 -34.249 46.966 1.00 19.93 95 GLU C O 1
ATOM 6012 N N . PHE C 1 114 ? -13.632 -33.652 45.175 1.00 13.81 96 PHE C N 1
ATOM 6013 C CA . PHE C 1 114 ? -13.779 -32.252 45.554 1.00 21.44 96 PHE C CA 1
ATOM 6014 C C . PHE C 1 114 ? -15.249 -31.949 45.782 1.00 17.71 96 PHE C C 1
ATOM 6015 O O . PHE C 1 114 ? -16.071 -32.208 44.905 1.00 19.52 96 PHE C O 1
ATOM 6032 N N . ILE C 1 115 ? -15.583 -31.415 46.950 1.00 18.60 97 ILE C N 1
ATOM 6033 C CA . ILE C 1 115 ? -16.913 -30.866 47.192 1.00 20.05 97 ILE C CA 1
ATOM 6034 C C . ILE C 1 115 ? -16.878 -29.401 46.773 1.00 24.40 97 ILE C C 1
ATOM 6035 O O . ILE C 1 115 ? -16.181 -28.591 47.391 1.00 28.35 97 ILE C O 1
ATOM 6051 N N . VAL C 1 116 ? -17.621 -29.062 45.723 1.00 14.78 98 VAL C N 1
ATOM 6052 C CA . VAL C 1 116 ? -17.622 -27.718 45.169 1.00 16.97 98 VAL C CA 1
ATOM 6053 C C . VAL C 1 116 ? -18.956 -27.040 45.478 1.00 21.67 98 VAL C C 1
ATOM 6054 O O . VAL C 1 116 ? -19.977 -27.682 45.757 1.00 20.17 98 VAL C O 1
ATOM 6067 N N . THR C 1 117 ? -18.935 -25.710 45.440 1.00 22.50 99 THR C N 1
ATOM 6068 C CA . THR C 1 117 ? -20.127 -24.910 45.669 1.00 18.67 99 THR C CA 1
ATOM 6069 C C . THR C 1 117 ? -20.215 -23.833 44.595 1.00 21.95 99 THR C C 1
ATOM 6070 O O . THR C 1 117 ? -19.274 -23.609 43.821 1.00 21.66 99 THR C O 1
ATOM 6081 N N . GLU C 1 118 ? -21.350 -23.129 44.585 1.00 23.61 100 GLU C N 1
ATOM 6082 C CA . GLU C 1 118 ? -21.561 -22.075 43.600 1.00 27.00 100 GLU C CA 1
ATOM 6083 C C . GLU C 1 118 ? -20.559 -20.947 43.752 1.00 26.08 100 GLU C C 1
ATOM 6084 O O . GLU C 1 118 ? -20.379 -20.169 42.809 1.00 32.79 100 GLU C O 1
ATOM 6096 N N . THR C 1 119 ? -19.915 -20.832 44.914 1.00 25.29 101 THR C N 1
ATOM 6097 C CA . THR C 1 119 ? -18.907 -19.809 45.142 1.00 29.01 101 THR C CA 1
ATOM 6098 C C . THR C 1 119 ? -17.497 -20.371 45.167 1.00 26.03 101 THR C C 1
ATOM 6099 O O . THR C 1 119 ? -16.540 -19.598 45.308 1.00 31.50 101 THR C O 1
ATOM 6110 N N . MET C 1 120 ? -17.343 -21.688 45.037 1.00 23.31 102 MET C N 1
ATOM 6111 C CA . MET C 1 120 ? -16.054 -22.357 45.212 1.00 24.98 102 MET C CA 1
ATOM 6112 C C . MET C 1 120 ? -15.906 -23.427 44.139 1.00 22.50 102 MET C C 1
ATOM 6113 O O . MET C 1 120 ? -16.052 -24.624 44.400 1.00 21.98 102 MET C O 1
ATOM 6127 N N . PRO C 1 121 ? -15.640 -23.020 42.906 1.00 21.19 103 PRO C N 1
ATOM 6128 C CA . PRO C 1 121 ? -15.336 -23.978 41.837 1.00 20.79 103 PRO C CA 1
ATOM 6129 C C . PRO C 1 121 ? -13.887 -24.435 41.968 1.00 22.32 103 PRO C C 1
ATOM 6130 O O . PRO C 1 121 ? -13.145 -23.980 42.844 1.00 19.26 103 PRO C O 1
ATOM 6141 N N . CYS C 1 122 ? -13.477 -25.324 41.062 1.00 18.37 104 CYS C N 1
ATOM 6142 C CA . CYS C 1 122 ? -12.091 -25.767 41.071 1.00 19.28 104 CYS C CA 1
ATOM 6143 C C . CYS C 1 122 ? -11.620 -26.066 39.658 1.00 24.30 104 CYS C C 1
ATOM 6144 O O . CYS C 1 122 ? -12.420 -26.368 38.769 1.00 20.32 104 CYS C O 1
ATOM 6152 N N . ARG C 1 123 ? -10.306 -25.924 39.459 1.00 21.99 105 ARG C N 1
ATOM 6153 C CA . ARG C 1 123 ? -9.619 -26.328 38.234 1.00 21.38 105 ARG C CA 1
ATOM 6154 C C . ARG C 1 123 ? -8.514 -27.271 38.676 1.00 17.03 105 ARG C C 1
ATOM 6155 O O . ARG C 1 123 ? -7.582 -26.848 39.364 1.00 18.35 105 ARG C O 1
ATOM 6176 N N . ILE C 1 124 ? -8.617 -28.540 38.295 1.00 15.34 106 ILE C N 1
ATOM 6177 C CA . ILE C 1 124 ? -7.739 -29.580 38.820 1.00 17.24 106 ILE C CA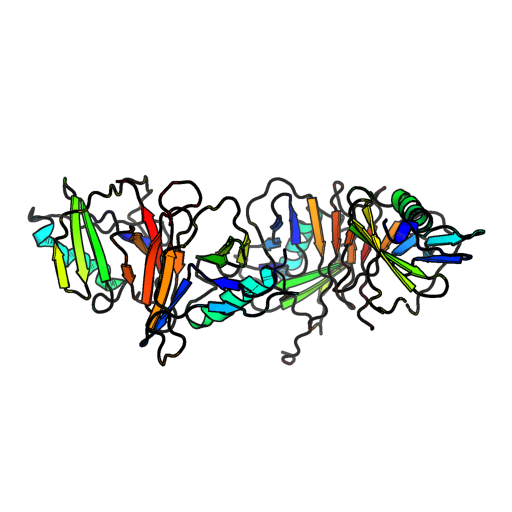 1
ATOM 6178 C C . ILE C 1 124 ? -7.061 -30.282 37.659 1.00 16.76 106 ILE C C 1
ATOM 6179 O O . ILE C 1 124 ? -7.730 -30.692 36.711 1.00 15.71 106 ILE C O 1
ATOM 6195 N N . ILE C 1 125 ? -5.739 -30.414 37.731 1.00 18.34 107 ILE C N 1
ATOM 6196 C CA . ILE C 1 125 ? -5.000 -31.294 36.835 1.00 21.39 107 ILE C CA 1
ATOM 6197 C C . ILE C 1 125 ? -4.461 -32.443 37.684 1.00 19.76 107 ILE C C 1
ATOM 6198 O O . ILE C 1 125 ? -3.552 -32.228 38.496 1.00 22.43 107 ILE C O 1
ATOM 6214 N N . PRO C 1 126 ? -5.004 -33.649 37.568 1.00 24.81 108 PRO C N 1
ATOM 6215 C CA . PRO C 1 126 ? -4.520 -34.757 38.398 1.00 20.60 108 PRO C CA 1
ATOM 6216 C C . PRO C 1 126 ? -3.187 -35.302 37.911 1.00 23.46 108 PRO C C 1
ATOM 6217 O O . PRO C 1 126 ? -2.764 -35.084 36.773 1.00 26.97 108 PRO C O 1
ATOM 6228 N N . LYS C 1 127 ? -2.524 -36.020 38.814 1.00 29.95 109 LYS C N 1
ATOM 6229 C CA . LYS C 1 127 ? -1.347 -36.810 38.489 1.00 28.47 109 LYS C CA 1
ATOM 6230 C C . LYS C 1 127 ? -1.717 -38.286 38.332 1.00 30.74 109 LYS C C 1
ATOM 6231 O O . LYS C 1 127 ? -2.784 -38.739 38.758 1.00 28.76 109 LYS C O 1
ATOM 6250 N N . ASN C 1 128 ? -0.818 -39.028 37.685 1.00 36.40 110 ASN C N 1
ATOM 6251 C CA . ASN C 1 128 ? -0.883 -40.491 37.629 1.00 40.18 110 ASN C CA 1
ATOM 6252 C C . ASN C 1 128 ? -2.262 -41.001 37.214 1.00 36.82 110 ASN C C 1
ATOM 6253 O O . ASN C 1 128 ? -2.756 -42.013 37.720 1.00 35.62 110 ASN C O 1
ATOM 6264 N N . ASN C 1 129 ? -2.880 -40.305 36.266 1.00 33.26 111 ASN C N 1
ATOM 6265 C CA . ASN C 1 129 ? -4.141 -40.746 35.680 1.00 36.74 111 ASN C CA 1
ATOM 6266 C C . ASN C 1 129 ? -5.246 -40.893 36.724 1.00 30.31 111 ASN C C 1
ATOM 6267 O O . ASN C 1 129 ? -6.168 -41.699 36.557 1.00 31.30 111 ASN C O 1
ATOM 6278 N N . HIS C 1 130 ? -5.159 -40.136 37.811 1.00 24.87 112 HIS C N 1
ATOM 6279 C CA . HIS C 1 130 ? -6.227 -40.141 38.796 1.00 26.22 112 HIS C CA 1
ATOM 6280 C C . HIS C 1 130 ? -7.471 -39.462 38.232 1.00 20.01 112 HIS C C 1
ATOM 6281 O O . HIS C 1 130 ? -7.390 -38.511 37.452 1.00 21.29 112 HIS C O 1
ATOM 6295 N N . ALA C 1 131 ? -8.632 -39.950 38.652 1.00 22.95 113 ALA C N 1
ATOM 6296 C CA . ALA C 1 131 ? -9.893 -39.307 38.316 1.00 18.94 113 ALA C CA 1
ATOM 6297 C C . ALA C 1 131 ? -10.112 -38.068 39.171 1.00 16.50 113 ALA C C 1
ATOM 6298 O O . ALA C 1 131 ? -9.638 -37.970 40.304 1.00 23.63 113 ALA C O 1
ATOM 6305 N N . VAL C 1 132 ? -10.846 -37.115 38.619 1.00 16.27 114 VAL C N 1
ATOM 6306 C CA . VAL C 1 132 ? -11.313 -35.953 39.367 1.00 18.14 114 VAL C CA 1
ATOM 6307 C C . VAL C 1 132 ? -12.801 -36.160 39.612 1.00 19.91 114 VAL C C 1
ATOM 6308 O O . VAL C 1 132 ? -13.582 -36.264 38.657 1.00 13.49 114 VAL C O 1
ATOM 6321 N N . ILE C 1 133 ? -13.190 -36.241 40.882 1.00 21.89 115 ILE C N 1
ATOM 6322 C CA . ILE C 1 133 ? -14.583 -36.387 41.276 1.00 18.54 115 ILE C CA 1
ATOM 6323 C C . ILE C 1 133 ? -15.048 -35.047 41.822 1.00 19.58 115 ILE C C 1
ATOM 6324 O O . ILE C 1 133 ? -14.370 -34.447 42.665 1.00 17.22 115 ILE C O 1
ATOM 6340 N N . SER C 1 134 ? -16.193 -34.574 41.339 1.00 17.48 116 SER C N 1
ATOM 6341 C CA . SER C 1 134 ? -16.752 -33.298 41.777 1.00 21.49 116 SER C CA 1
ATOM 6342 C C . SER C 1 134 ? -18.181 -33.531 42.232 1.00 19.18 116 SER C C 1
ATOM 6343 O O . SER C 1 134 ? -19.010 -33.969 41.434 1.00 17.79 116 SER C O 1
ATOM 6351 N N . VAL C 1 135 ? -18.459 -33.235 43.510 1.00 17.26 117 VAL C N 1
ATOM 6352 C CA A VAL C 1 135 ? -19.792 -33.337 44.090 0.50 18.44 117 VAL C CA 1
ATOM 6353 C CA B VAL C 1 135 ? -19.794 -33.335 44.086 0.50 18.39 117 VAL C CA 1
ATOM 6354 C C . VAL C 1 135 ? -20.176 -31.965 44.621 1.00 17.77 117 VAL C C 1
ATOM 6355 O O . VAL C 1 135 ? -19.322 -31.188 45.049 1.00 20.15 117 VAL C O 1
ATOM 6378 N N . VAL C 1 136 ? -21.466 -31.680 44.621 1.00 19.11 118 VAL C N 1
ATOM 6379 C CA . VAL C 1 136 ? -21.965 -30.367 45.002 1.00 19.55 118 VAL C CA 1
ATOM 6380 C C . VAL C 1 136 ? -22.593 -30.425 46.387 1.00 22.00 118 VAL C C 1
ATOM 6381 O O . VAL C 1 136 ? -23.277 -31.394 46.741 1.00 22.39 118 VAL C O 1
ATOM 6394 N N . THR C 1 137 ? -22.377 -29.366 47.163 1.00 21.14 119 THR C N 1
ATOM 6395 C CA . THR C 1 137 ? -23.234 -29.064 48.300 1.00 25.55 119 THR C CA 1
ATOM 6396 C C . THR C 1 137 ? -23.764 -27.644 48.138 1.00 29.74 119 THR C C 1
ATOM 6397 O O . THR C 1 137 ? -23.037 -26.747 47.703 1.00 24.23 119 THR C O 1
ATOM 6408 N N . ASN C 1 138 ? -25.039 -27.449 48.463 1.00 36.12 120 ASN C N 1
ATOM 6409 C CA . ASN C 1 138 ? -25.610 -26.116 48.546 1.00 44.49 120 ASN C CA 1
ATOM 6410 C C . ASN C 1 138 ? -26.295 -25.870 49.882 1.00 53.69 120 ASN C C 1
ATOM 6411 O O . ASN C 1 138 ? -26.894 -24.807 50.068 1.00 59.21 120 ASN C O 1
ATOM 6422 N N . HIS C 1 139 ? -26.233 -26.822 50.810 1.00 57.88 121 HIS C N 1
ATOM 6423 C CA . HIS C 1 139 ? -26.870 -26.651 52.109 1.00 65.07 121 HIS C CA 1
ATOM 6424 C C . HIS C 1 139 ? -26.119 -25.608 52.924 1.00 68.25 121 HIS C C 1
ATOM 6425 O O . HIS C 1 139 ? -24.905 -25.711 53.112 1.00 63.71 121 HIS C O 1
ATOM 6439 N N . LYS C 1 140 ? -26.847 -24.600 53.398 1.00 76.14 122 LYS C N 1
ATOM 6440 C CA . LYS C 1 140 ? -26.267 -23.497 54.153 1.00 78.64 122 LYS C CA 1
ATOM 6441 C C . LYS C 1 140 ? -25.096 -22.871 53.409 1.00 76.77 122 LYS C C 1
ATOM 6442 O O . LYS C 1 140 ? -25.081 -21.673 53.150 1.00 77.27 122 LYS C O 1
ATOM 6461 N N . ALA D 1 18 ? -23.683 -1.281 -16.406 1.00 64.50 0 ALA D N 1
ATOM 6462 C CA . ALA D 1 18 ? -22.709 -0.231 -16.664 1.00 81.81 0 ALA D CA 1
ATOM 6463 C C . ALA D 1 18 ? -22.599 0.705 -15.462 1.00 59.52 0 ALA D C 1
ATOM 6464 O O . ALA D 1 18 ? -21.524 1.224 -15.162 1.00 61.45 0 ALA D O 1
ATOM 6466 N N . MET D 1 19 ? -23.717 0.911 -14.773 1.00 94.39 1 MET D N 1
ATOM 6467 C CA . MET D 1 19 ? -23.802 1.839 -13.654 1.00 92.88 1 MET D CA 1
ATOM 6468 C C . MET D 1 19 ? -24.132 1.061 -12.390 1.00 81.55 1 MET D C 1
ATOM 6469 O O . MET D 1 19 ? -25.042 0.226 -12.392 1.00 81.99 1 MET D O 1
ATOM 6483 N N . GLU D 1 20 ? -23.400 1.341 -11.314 1.00 69.91 2 GLU D N 1
ATOM 6484 C CA . GLU D 1 20 ? -23.521 0.552 -10.098 1.00 61.32 2 GLU D CA 1
ATOM 6485 C C . GLU D 1 20 ? -23.315 1.426 -8.869 1.00 50.78 2 GLU D C 1
ATOM 6486 O O . GLU D 1 20 ? -22.663 2.469 -8.927 1.00 45.81 2 GLU D O 1
ATOM 6498 N N . LEU D 1 21 ? -23.886 0.982 -7.755 1.00 40.70 3 LEU D N 1
ATOM 6499 C CA . LEU D 1 21 ? -23.634 1.592 -6.458 1.00 33.37 3 LEU D CA 1
ATOM 6500 C C . LEU D 1 21 ? -22.377 0.985 -5.859 1.00 32.46 3 LEU D C 1
ATOM 6501 O O . LEU D 1 21 ? -22.091 -0.204 -6.040 1.00 36.59 3 LEU D O 1
ATOM 6517 N N . VAL D 1 22 ? -21.616 1.816 -5.148 1.00 29.85 4 VAL D N 1
ATOM 6518 C CA . VAL D 1 22 ? -20.400 1.368 -4.479 1.00 28.09 4 VAL D CA 1
ATOM 6519 C C . VAL D 1 22 ? -20.507 1.435 -2.969 1.00 21.75 4 VAL D C 1
ATOM 6520 O O . VAL D 1 22 ? -19.590 0.958 -2.285 1.00 26.31 4 VAL D O 1
ATOM 6533 N N . ASN D 1 23 ? -21.581 2.008 -2.423 1.00 25.10 5 ASN D N 1
ATOM 6534 C CA . ASN D 1 23 ? -21.758 2.107 -0.980 1.00 25.90 5 ASN D CA 1
ATOM 6535 C C . ASN D 1 23 ? -22.956 1.328 -0.451 1.00 23.98 5 ASN D C 1
ATOM 6536 O O . ASN D 1 23 ? -23.228 1.376 0.757 1.00 25.01 5 ASN D O 1
ATOM 6547 N N . ILE D 1 24 ? -23.691 0.630 -1.304 1.00 24.42 6 ILE D N 1
ATOM 6548 C CA . ILE D 1 24 ? -24.798 -0.209 -0.861 1.00 25.02 6 ILE D CA 1
ATOM 6549 C C . ILE D 1 24 ? -24.756 -1.501 -1.659 1.00 25.41 6 ILE D C 1
ATOM 6550 O O . ILE D 1 24 ? -24.479 -1.488 -2.863 1.00 24.97 6 ILE D O 1
ATOM 6566 N N . PHE D 1 25 ? -25.040 -2.616 -0.987 1.00 30.81 7 PHE D N 1
ATOM 6567 C CA . PHE D 1 25 ? -24.988 -3.929 -1.613 1.00 29.71 7 PHE D CA 1
ATOM 6568 C C . PHE D 1 25 ? -26.067 -4.813 -1.006 1.00 30.26 7 PHE D C 1
ATOM 6569 O O . PHE D 1 25 ? -26.532 -4.585 0.114 1.00 32.35 7 PHE D O 1
ATOM 6586 N N . LEU D 1 26 ? -26.447 -5.838 -1.751 1.00 31.49 8 LEU D N 1
ATOM 6587 C CA . LEU D 1 26 ? -27.363 -6.848 -1.244 1.00 33.01 8 LEU D CA 1
ATOM 6588 C C . LEU D 1 26 ? -26.582 -7.918 -0.490 1.00 34.53 8 LEU D C 1
ATOM 6589 O O . LEU D 1 26 ? -25.485 -8.308 -0.899 1.00 37.23 8 LEU D O 1
ATOM 6605 N N . GLU D 1 27 ? -27.150 -8.383 0.618 1.00 33.95 9 GLU D N 1
ATOM 6606 C CA . GLU D 1 27 ? -26.675 -9.577 1.306 1.00 36.85 9 GLU D CA 1
ATOM 6607 C C . GLU D 1 27 ? -27.574 -10.730 0.875 1.00 38.95 9 GLU D C 1
ATOM 6608 O O . GLU D 1 27 ? -28.796 -10.674 1.063 1.00 40.89 9 GLU D O 1
ATOM 6620 N N . THR D 1 28 ? -26.983 -11.763 0.287 1.00 39.98 10 THR D N 1
ATOM 6621 C CA . THR D 1 28 ? -27.748 -12.881 -0.245 1.00 43.20 10 THR D CA 1
ATOM 6622 C C . THR D 1 28 ? -27.148 -14.191 0.247 1.00 47.70 10 THR D C 1
ATOM 6623 O O . THR D 1 28 ? -26.056 -14.227 0.819 1.00 50.97 10 THR D O 1
ATOM 6634 N N . ASP D 1 29 ? -27.867 -15.284 -0.010 1.00 49.30 11 ASP D N 1
ATOM 6635 C CA . ASP D 1 29 ? -27.372 -16.600 0.368 1.00 54.56 11 ASP D CA 1
ATOM 6636 C C . ASP D 1 29 ? -26.079 -16.951 -0.354 1.00 55.65 11 ASP D C 1
ATOM 6637 O O . ASP D 1 29 ? -25.323 -17.800 0.130 1.00 59.59 11 ASP D O 1
ATOM 6646 N N . ALA D 1 30 ? -25.811 -16.322 -1.499 1.00 53.15 12 ALA D N 1
ATOM 6647 C CA . ALA D 1 30 ? -24.622 -16.611 -2.288 1.00 53.13 12 ALA D CA 1
ATOM 6648 C C . ALA D 1 30 ? -23.490 -15.626 -2.041 1.00 49.80 12 ALA D C 1
ATOM 6649 O O . ALA D 1 30 ? -22.382 -15.840 -2.550 1.00 51.29 12 ALA D O 1
ATOM 6656 N N . GLY D 1 31 ? -23.740 -14.559 -1.288 1.00 46.78 13 GLY D N 1
ATOM 6657 C CA . GLY D 1 31 ? -22.727 -13.557 -1.034 1.00 44.74 13 GLY D CA 1
ATOM 6658 C C . GLY D 1 31 ? -23.185 -12.143 -1.330 1.00 41.45 13 GLY D C 1
ATOM 6659 O O . GLY D 1 31 ? -24.383 -11.849 -1.290 1.00 40.73 13 GLY D O 1
ATOM 6663 N N . ARG D 1 32 ? -22.236 -11.259 -1.631 1.00 47.20 14 ARG D N 1
ATOM 6664 C CA . ARG D 1 32 ? -22.518 -9.846 -1.858 1.00 42.34 14 ARG D CA 1
ATOM 6665 C C . ARG D 1 32 ? -22.877 -9.606 -3.318 1.00 38.02 14 ARG D C 1
ATOM 6666 O O . ARG D 1 32 ? -22.154 -10.047 -4.222 1.00 39.75 14 ARG D O 1
ATOM 6687 N N . VAL D 1 33 ? -23.984 -8.897 -3.548 1.00 36.83 15 VAL D N 1
ATOM 6688 C CA . VAL D 1 33 ? -24.473 -8.631 -4.898 1.00 38.01 15 VAL D CA 1
ATOM 6689 C C . VAL D 1 33 ? -24.603 -7.127 -5.081 1.00 35.55 15 VAL D C 1
ATOM 6690 O O . VAL D 1 33 ? -25.156 -6.438 -4.220 1.00 33.75 15 VAL D O 1
ATOM 6703 N N . LYS D 1 34 ? -24.132 -6.629 -6.220 1.00 36.87 16 LYS D N 1
ATOM 6704 C CA . LYS D 1 34 ? -24.191 -5.206 -6.507 1.00 35.01 16 LYS D CA 1
ATOM 6705 C C . LYS D 1 34 ? -25.584 -4.784 -6.968 1.00 34.90 16 LYS D C 1
ATOM 6706 O O . LYS D 1 34 ? -26.329 -5.556 -7.580 1.00 36.65 16 LYS D O 1
ATOM 6725 N N . PHE D 1 35 ? -25.926 -3.534 -6.665 1.00 33.30 17 PHE D N 1
ATOM 6726 C CA . PHE D 1 35 ? -27.022 -2.843 -7.334 1.00 34.45 17 PHE D CA 1
ATOM 6727 C C . PHE D 1 35 ? -26.450 -2.255 -8.615 1.00 35.08 17 PHE D C 1
ATOM 6728 O O . PHE D 1 35 ? -25.618 -1.344 -8.566 1.00 36.12 17 PHE D O 1
ATOM 6745 N N . ALA D 1 36 ? -26.864 -2.785 -9.762 1.00 44.01 18 ALA D N 1
ATOM 6746 C CA . ALA D 1 36 ? -26.309 -2.369 -11.042 1.00 48.67 18 ALA D CA 1
ATOM 6747 C C . ALA D 1 36 ? -27.425 -2.223 -12.064 1.00 53.49 18 ALA D C 1
ATOM 6748 O O . ALA D 1 36 ? -28.360 -3.029 -12.104 1.00 50.05 18 ALA D O 1
ATOM 6755 N N . ILE D 1 37 ? -27.312 -1.188 -12.890 1.00 60.21 19 ILE D N 1
ATOM 6756 C CA . ILE D 1 37 ? -28.289 -0.892 -13.927 1.00 65.71 19 ILE D CA 1
ATOM 6757 C C . ILE D 1 37 ? -27.560 -0.778 -15.257 1.00 69.06 19 ILE D C 1
ATOM 6758 O O . ILE D 1 37 ? -26.513 -0.126 -15.343 1.00 67.97 19 ILE D O 1
ATOM 6774 N N . LYS D 1 38 ? -28.122 -1.393 -16.296 1.00 73.53 20 LYS D N 1
ATOM 6775 C CA . LYS D 1 38 ? -27.517 -1.346 -17.622 1.00 78.73 20 LYS D CA 1
ATOM 6776 C C . LYS D 1 38 ? -27.930 -0.051 -18.309 1.00 81.48 20 LYS D C 1
ATOM 6777 O O . LYS D 1 38 ? -29.124 0.191 -18.505 1.00 83.39 20 LYS D O 1
ATOM 6796 N N . ASN D 1 39 ? -26.963 0.822 -18.603 1.00 83.35 21 ASN D N 1
ATOM 6797 C CA . ASN D 1 39 ? -27.233 2.144 -19.182 1.00 85.96 21 ASN D CA 1
ATOM 6798 C C . ASN D 1 39 ? -27.442 1.971 -20.687 1.00 92.83 21 ASN D C 1
ATOM 6799 O O . ASN D 1 39 ? -26.514 2.018 -21.490 1.00 94.73 21 ASN D O 1
ATOM 6810 N N . THR D 1 40 ? -28.701 1.743 -21.061 1.00 94.97 22 THR D N 1
ATOM 6811 C CA . THR D 1 40 ? -29.074 1.556 -22.458 1.00 98.66 22 THR D CA 1
ATOM 6812 C C . THR D 1 40 ? -29.062 2.878 -23.214 1.00 102.35 22 THR D C 1
ATOM 6813 O O . THR D 1 40 ? -28.487 2.975 -24.304 1.00 106.50 22 THR D O 1
ATOM 6824 N N . ASP D 1 41 ? -29.721 3.896 -22.664 1.00 101.41 23 ASP D N 1
ATOM 6825 C CA . ASP D 1 41 ? -29.795 5.203 -23.300 1.00 103.91 23 ASP D CA 1
ATOM 6826 C C . ASP D 1 41 ? -28.514 6.010 -23.150 1.00 102.11 23 ASP D C 1
ATOM 6827 O O . ASP D 1 41 ? -28.423 7.107 -23.713 1.00 104.82 23 ASP D O 1
ATOM 6836 N N . ASP D 1 42 ? -27.525 5.496 -22.419 1.00 98.14 24 ASP D N 1
ATOM 6837 C CA . ASP D 1 42 ? -26.285 6.228 -22.176 1.00 96.83 24 ASP D CA 1
ATOM 6838 C C . ASP D 1 42 ? -26.581 7.569 -21.505 1.00 94.27 24 ASP D C 1
ATOM 6839 O O . ASP D 1 42 ? -25.996 8.601 -21.845 1.00 96.74 24 ASP D O 1
ATOM 6848 N N . VAL D 1 43 ? -27.523 7.554 -20.558 1.00 89.84 25 VAL D N 1
ATOM 6849 C CA . VAL D 1 43 ? -27.840 8.727 -19.751 1.00 85.62 25 VAL D CA 1
ATOM 6850 C C . VAL D 1 43 ? -26.761 8.874 -18.686 1.00 76.61 25 VAL D C 1
ATOM 6851 O O . VAL D 1 43 ? -25.804 8.095 -18.639 1.00 76.90 25 VAL D O 1
ATOM 6864 N N . CYS D 1 44 ? -26.906 9.866 -17.819 1.00 69.45 26 CYS D N 1
ATOM 6865 C CA . CYS D 1 44 ? -25.919 10.128 -16.784 1.00 65.85 26 CYS D CA 1
ATOM 6866 C C . CYS D 1 44 ? -26.390 9.580 -15.441 1.00 59.00 26 CYS D C 1
ATOM 6867 O O . CYS D 1 44 ? -27.548 9.192 -15.263 1.00 55.62 26 CYS D O 1
ATOM 6875 N N . ALA D 1 45 ? -25.461 9.555 -14.481 1.00 54.44 27 ALA D N 1
ATOM 6876 C CA . ALA D 1 45 ? -25.803 9.120 -13.132 1.00 48.53 27 ALA D CA 1
ATOM 6877 C C . ALA D 1 45 ? -26.922 9.974 -12.550 1.00 47.04 27 ALA D C 1
ATOM 6878 O O . ALA D 1 45 ? -27.863 9.451 -11.941 1.00 42.28 27 ALA D O 1
ATOM 6885 N N . SER D 1 46 ? -26.846 11.292 -12.743 1.00 50.03 28 SER D N 1
ATOM 6886 C CA . SER D 1 46 ? -27.845 12.185 -12.172 1.00 49.76 28 SER D CA 1
ATOM 6887 C C . SER D 1 46 ? -29.234 11.900 -12.722 1.00 49.03 28 SER D C 1
ATOM 6888 O O . SER D 1 46 ? -30.232 12.140 -12.035 1.00 47.88 28 SER D O 1
ATOM 6896 N N . GLU D 1 47 ? -29.321 11.394 -13.951 1.00 50.86 29 GLU D N 1
ATOM 6897 C CA . GLU D 1 47 ? -30.602 11.195 -14.614 1.00 53.41 29 GLU D CA 1
ATOM 6898 C C . GLU D 1 47 ? -31.201 9.817 -14.365 1.00 49.87 29 GLU D C 1
ATOM 6899 O O . GLU D 1 47 ? -32.379 9.607 -14.683 1.00 51.65 29 GLU D O 1
ATOM 6911 N N . LEU D 1 48 ? -30.430 8.882 -13.806 1.00 46.51 30 LEU D N 1
ATOM 6912 C CA . LEU D 1 48 ? -30.916 7.535 -13.538 1.00 46.06 30 LEU D CA 1
ATOM 6913 C C . LEU D 1 48 ? -30.909 7.199 -12.054 1.00 41.71 30 LEU D C 1
ATOM 6914 O O . LEU D 1 48 ? -31.051 6.025 -11.700 1.00 40.55 30 LEU D O 1
ATOM 6918 N N . ILE D 1 49 ? -30.757 8.192 -11.176 1.00 40.38 31 ILE D N 1
ATOM 6919 C CA . ILE D 1 49 ? -30.608 7.907 -9.751 1.00 40.68 31 ILE D CA 1
ATOM 6920 C C . ILE D 1 49 ? -31.892 7.315 -9.179 1.00 37.52 31 ILE D C 1
ATOM 6921 O O . ILE D 1 49 ? -31.849 6.413 -8.332 1.00 38.49 31 ILE D O 1
ATOM 6937 N N . ASN D 1 50 ? -33.050 7.793 -9.636 1.00 38.60 32 ASN D N 1
ATOM 6938 C CA . ASN D 1 50 ? -34.316 7.281 -9.122 1.00 41.16 32 ASN D CA 1
ATOM 6939 C C . ASN D 1 50 ? -34.531 5.814 -9.464 1.00 41.84 32 ASN D C 1
ATOM 6940 O O . ASN D 1 50 ? -35.353 5.154 -8.817 1.00 39.96 32 ASN D O 1
ATOM 6951 N N . LYS D 1 51 ? -33.836 5.292 -10.478 1.00 42.70 33 LYS D N 1
ATOM 6952 C CA . LYS D 1 51 ? -33.919 3.863 -10.757 1.00 45.98 33 LYS D CA 1
ATOM 6953 C C . LYS D 1 51 ? -33.269 3.057 -9.638 1.00 38.81 33 LYS D C 1
ATOM 6954 O O . LYS D 1 51 ? -33.765 1.988 -9.265 1.00 38.04 33 LYS D O 1
ATOM 6973 N N . PHE D 1 52 ? -32.151 3.551 -9.096 1.00 36.63 34 PHE D N 1
ATOM 6974 C CA . PHE D 1 52 ? -31.535 2.892 -7.949 1.00 38.44 34 PHE D CA 1
ATOM 6975 C C . PHE D 1 52 ? -32.467 2.911 -6.745 1.00 36.37 34 PHE D C 1
ATOM 6976 O O . PHE D 1 52 ? -32.611 1.902 -6.046 1.00 37.18 34 PHE D O 1
ATOM 6993 N N . VAL D 1 53 ? -33.089 4.059 -6.471 1.00 36.98 35 VAL D N 1
ATOM 6994 C CA . VAL D 1 53 ? -34.055 4.135 -5.381 1.00 38.21 35 VAL D CA 1
ATOM 6995 C C . VAL D 1 53 ? -35.172 3.127 -5.602 1.00 41.66 35 VAL D C 1
ATOM 6996 O O . VAL D 1 53 ? -35.635 2.475 -4.661 1.00 43.46 35 VAL D O 1
ATOM 7009 N N . GLU D 1 54 ? -35.615 2.971 -6.849 1.00 45.86 36 GLU D N 1
ATOM 7010 C CA . GLU D 1 54 ? -36.648 1.986 -7.144 1.00 52.69 36 GLU D CA 1
ATOM 7011 C C . GLU D 1 54 ? -36.172 0.577 -6.810 1.00 49.87 36 GLU D C 1
ATOM 7012 O O . GLU D 1 54 ? -36.952 -0.252 -6.328 1.00 48.70 36 GLU D O 1
ATOM 7024 N N . LEU D 1 55 ? -34.895 0.284 -7.066 1.00 45.45 37 LEU D N 1
ATOM 7025 C CA . LEU D 1 55 ? -34.362 -1.033 -6.741 1.00 44.68 37 LEU D CA 1
ATOM 7026 C C . LEU D 1 55 ? -34.323 -1.248 -5.233 1.00 43.80 37 LEU D C 1
ATOM 7027 O O . LEU D 1 55 ? -34.734 -2.302 -4.733 1.00 35.59 37 LEU D O 1
ATOM 7043 N N . LEU D 1 56 ? -33.818 -0.260 -4.489 1.00 39.88 38 LEU D N 1
ATOM 7044 C CA 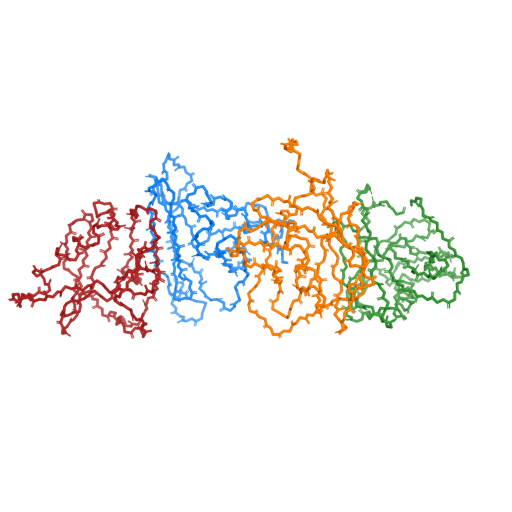. LEU D 1 56 ? -33.780 -0.373 -3.035 1.00 39.79 38 LEU D CA 1
ATOM 7045 C C . LEU D 1 56 ? -35.179 -0.419 -2.438 1.00 39.10 38 LEU D C 1
ATOM 7046 O O . LEU D 1 56 ? -35.367 -0.956 -1.341 1.00 39.56 38 LEU D O 1
ATOM 7062 N N . SER D 1 57 ? -36.165 0.135 -3.142 1.00 35.89 39 SER D N 1
ATOM 7063 C CA . SER D 1 57 ? -37.532 0.172 -2.635 1.00 42.06 39 SER D CA 1
ATOM 7064 C C . SER D 1 57 ? -38.067 -1.217 -2.327 1.00 43.10 39 SER D C 1
ATOM 7065 O O . SER D 1 57 ? -38.966 -1.362 -1.490 1.00 43.71 39 SER D O 1
ATOM 7073 N N . GLU D 1 58 ? -37.547 -2.246 -2.997 1.00 39.99 40 GLU D N 1
ATOM 7074 C CA . GLU D 1 58 ? -38.039 -3.596 -2.768 1.00 44.93 40 GLU D CA 1
ATOM 7075 C C . GLU D 1 58 ? -37.605 -4.156 -1.421 1.00 40.54 40 GLU D C 1
ATOM 7076 O O . GLU D 1 58 ? -38.256 -5.073 -0.907 1.00 43.10 40 GLU D O 1
ATOM 7088 N N . TYR D 1 59 ? -36.532 -3.623 -0.839 1.00 28.88 41 TYR D N 1
ATOM 7089 C CA . TYR D 1 59 ? -35.941 -4.193 0.361 1.00 33.07 41 TYR D CA 1
ATOM 7090 C C . TYR D 1 59 ? -36.026 -3.297 1.588 1.00 33.32 41 TYR D C 1
ATOM 7091 O O . TYR D 1 59 ? -35.912 -3.806 2.709 1.00 31.21 41 TYR D O 1
ATOM 7109 N N . ILE D 1 60 ? -36.217 -1.988 1.411 1.00 29.49 42 ILE D N 1
ATOM 7110 C CA . ILE D 1 60 ? -36.339 -1.064 2.531 1.00 31.01 42 ILE D CA 1
ATOM 7111 C C . ILE D 1 60 ? -37.485 -0.101 2.250 1.00 29.18 42 ILE D C 1
ATOM 7112 O O . ILE D 1 60 ? -37.940 0.049 1.114 1.00 29.19 42 ILE D O 1
ATOM 7128 N N . HIS D 1 61 ? -37.930 0.578 3.303 1.00 26.58 43 HIS D N 1
ATOM 7129 C CA . HIS D 1 61 ? -38.995 1.571 3.194 1.00 29.75 43 HIS D CA 1
ATOM 7130 C C . HIS D 1 61 ? -38.370 2.915 2.843 1.00 31.44 43 HIS D C 1
ATOM 7131 O O . HIS D 1 61 ? -37.833 3.612 3.710 1.00 31.43 43 HIS D O 1
ATOM 7145 N N . ILE D 1 62 ? -38.458 3.289 1.564 1.00 29.06 44 ILE D N 1
ATOM 7146 C CA . ILE D 1 62 ? -37.845 4.534 1.105 1.00 31.47 44 ILE D CA 1
ATOM 7147 C C . ILE D 1 62 ? -38.414 5.724 1.871 1.00 32.21 44 ILE D C 1
ATOM 7148 O O . ILE D 1 62 ? -37.669 6.584 2.359 1.00 32.99 44 ILE D O 1
ATOM 7164 N N . ASP D 1 63 ? -39.743 5.798 1.977 1.00 35.88 45 ASP D N 1
ATOM 7165 C CA . ASP D 1 63 ? -40.387 6.958 2.581 1.00 44.62 45 ASP D CA 1
ATOM 7166 C C . ASP D 1 63 ? -40.033 7.140 4.052 1.00 45.06 45 ASP D C 1
ATOM 7167 O O . ASP D 1 63 ? -40.330 8.200 4.613 1.00 41.95 45 ASP D O 1
ATOM 7176 N N . GLN D 1 64 ? -39.406 6.152 4.689 1.00 39.47 46 GLN D N 1
ATOM 7177 C CA . GLN D 1 64 ? -39.035 6.255 6.094 1.00 42.35 46 GLN D CA 1
ATOM 7178 C C . GLN D 1 64 ? -37.527 6.263 6.324 1.00 34.59 46 GLN D C 1
ATOM 7179 O O . GLN D 1 64 ? -37.090 6.431 7.464 1.00 36.44 46 GLN D O 1
ATOM 7193 N N . SER D 1 65 ? -36.725 6.080 5.287 1.00 25.89 47 SER D N 1
ATOM 7194 C CA . SER D 1 65 ? -35.291 5.899 5.434 1.00 24.62 47 SER D CA 1
ATOM 7195 C C . SER D 1 65 ? -34.534 7.137 4.972 1.00 28.91 47 SER D C 1
ATOM 7196 O O . SER D 1 65 ? -35.026 7.939 4.173 1.00 28.36 47 SER D O 1
ATOM 7204 N N . GLU D 1 66 ? -33.318 7.276 5.499 1.00 28.90 48 GLU D N 1
ATOM 7205 C CA . GLU D 1 66 ? -32.409 8.360 5.148 1.00 27.05 48 GLU D CA 1
ATOM 7206 C C . GLU D 1 66 ? -31.037 7.754 4.885 1.00 27.14 48 GLU D C 1
ATOM 7207 O O . GLU D 1 66 ? -30.438 7.145 5.782 1.00 24.41 48 GLU D O 1
ATOM 7219 N N . PHE D 1 67 ? -30.528 7.926 3.670 1.00 24.99 49 PHE D N 1
ATOM 7220 C CA . PHE D 1 67 ? -29.289 7.261 3.293 1.00 24.51 49 PHE D CA 1
ATOM 7221 C C . PHE D 1 67 ? -28.707 7.940 2.064 1.00 27.94 49 PHE D C 1
ATOM 7222 O O . PHE D 1 67 ? -29.374 8.721 1.382 1.00 32.16 49 PHE D O 1
ATOM 7239 N N . TYR D 1 68 ? -27.443 7.634 1.795 1.00 23.99 50 TYR D N 1
ATOM 7240 C CA . TYR D 1 68 ? -26.712 8.195 0.671 1.00 28.85 50 TYR D CA 1
ATOM 7241 C C . TYR D 1 68 ? -26.533 7.137 -0.406 1.00 25.95 50 TYR D C 1
ATOM 7242 O O . TYR D 1 68 ? -26.493 5.939 -0.117 1.00 27.17 50 TYR D O 1
ATOM 7260 N N . LEU D 1 69 ? -26.433 7.590 -1.650 1.00 25.02 51 LEU D N 1
ATOM 7261 C CA . LEU D 1 69 ? -26.186 6.715 -2.788 1.00 31.25 51 LEU D CA 1
ATOM 7262 C C . LEU D 1 69 ? -24.947 7.222 -3.506 1.00 29.68 51 LEU D C 1
ATOM 7263 O O . LEU D 1 69 ? -24.919 8.370 -3.962 1.00 31.02 51 LEU D O 1
ATOM 7279 N N . VAL D 1 70 ? -23.925 6.379 -3.592 1.00 27.52 52 VAL D N 1
ATOM 7280 C CA . VAL D 1 70 ? -22.697 6.690 -4.314 1.00 28.82 52 VAL D CA 1
ATOM 7281 C C . VAL D 1 70 ? -22.695 5.838 -5.572 1.00 28.67 52 VAL D C 1
ATOM 7282 O O . VAL D 1 70 ? -22.670 4.603 -5.492 1.00 27.47 52 VAL D O 1
ATOM 7295 N N . VAL D 1 71 ? -22.731 6.495 -6.728 1.00 29.71 53 VAL D N 1
ATOM 7296 C CA . VAL D 1 71 ? -22.859 5.829 -8.020 1.00 31.30 53 VAL D CA 1
ATOM 7297 C C . VAL D 1 71 ? -21.530 5.930 -8.752 1.00 36.53 53 VAL D C 1
ATOM 7298 O O . VAL D 1 71 ? -20.964 7.025 -8.879 1.00 33.23 53 VAL D O 1
ATOM 7311 N N . LYS D 1 72 ? -21.038 4.793 -9.236 1.00 35.46 54 LYS D N 1
ATOM 7312 C CA . LYS D 1 72 ? -19.839 4.751 -10.057 1.00 44.41 54 LYS D CA 1
ATOM 7313 C C . LYS D 1 72 ? -20.259 4.680 -11.522 1.00 49.73 54 LYS D C 1
ATOM 7314 O O . LYS D 1 72 ? -20.908 3.716 -11.942 1.00 49.51 54 LYS D O 1
ATOM 7333 N N . ASP D 1 73 ? -19.891 5.706 -12.294 1.00 55.40 55 ASP D N 1
ATOM 7334 C CA . ASP D 1 73 ? -20.159 5.780 -13.733 1.00 62.53 55 ASP D CA 1
ATOM 7335 C C . ASP D 1 73 ? -18.922 6.452 -14.336 1.00 67.87 55 ASP D C 1
ATOM 7336 O O . ASP D 1 73 ? -18.923 7.657 -14.597 1.00 69.11 55 ASP D O 1
ATOM 7345 N N . LYS D 1 74 ? -17.851 5.669 -14.523 1.00 70.97 56 LYS D N 1
ATOM 7346 C CA . LYS D 1 74 ? -16.543 6.224 -14.867 1.00 77.00 56 LYS D CA 1
ATOM 7347 C C . LYS D 1 74 ? -16.035 7.041 -13.683 1.00 73.53 56 LYS D C 1
ATOM 7348 O O . LYS D 1 74 ? -15.028 6.689 -13.061 1.00 75.66 56 LYS D O 1
ATOM 7367 N N . ASP D 1 75 ? -16.736 8.123 -13.355 1.00 68.48 57 ASP D N 1
ATOM 7368 C CA . ASP D 1 75 ? -16.469 8.899 -12.156 1.00 64.91 57 ASP D CA 1
ATOM 7369 C C . ASP D 1 75 ? -17.429 8.477 -11.043 1.00 56.90 57 ASP D C 1
ATOM 7370 O O . ASP D 1 75 ? -18.294 7.617 -11.222 1.00 54.87 57 ASP D O 1
ATOM 7379 N N . ILE D 1 76 ? -17.273 9.097 -9.876 1.00 52.99 58 ILE D N 1
ATOM 7380 C CA . ILE D 1 76 ? -18.089 8.798 -8.704 1.00 47.79 58 ILE D CA 1
ATOM 7381 C C . ILE D 1 76 ? -18.991 9.993 -8.426 1.00 42.94 58 ILE D C 1
ATOM 7382 O O . ILE D 1 76 ? -18.523 11.138 -8.393 1.00 43.75 58 ILE D O 1
ATOM 7398 N N . PHE D 1 77 ? -20.278 9.725 -8.214 1.00 35.51 59 PHE D N 1
ATOM 7399 C CA . PHE D 1 77 ? -21.273 10.763 -7.976 1.00 38.25 59 PHE D CA 1
ATOM 7400 C C . PHE D 1 77 ? -22.041 10.440 -6.705 1.00 34.38 59 PHE D C 1
ATOM 7401 O O . PHE D 1 77 ? -22.562 9.331 -6.558 1.00 37.00 59 PHE D O 1
ATOM 7418 N N . TYR D 1 78 ? -22.120 11.413 -5.803 1.00 31.69 60 TYR D N 1
ATOM 7419 C CA . TYR D 1 78 ? -22.755 11.246 -4.502 1.00 30.31 60 TYR D CA 1
ATOM 7420 C C . TYR D 1 78 ? -24.173 11.808 -4.513 1.00 27.58 60 TYR D C 1
ATOM 7421 O O . TYR D 1 78 ? -24.433 12.864 -5.092 1.00 30.41 60 TYR D O 1
ATOM 7439 N N . PHE D 1 79 ? -25.085 11.106 -3.850 1.00 28.16 61 PHE D N 1
ATOM 7440 C CA . PHE D 1 79 ? -26.463 11.559 -3.718 1.00 31.55 61 PHE D CA 1
ATOM 7441 C C . PHE D 1 79 ? -26.959 11.219 -2.321 1.00 28.36 61 PHE D C 1
ATOM 7442 O O . PHE D 1 79 ? -26.517 10.240 -1.714 1.00 31.44 61 PHE D O 1
ATOM 7459 N N . LYS D 1 80 ? -27.895 12.022 -1.822 1.00 27.11 62 LYS D N 1
ATOM 7460 C CA . LYS D 1 80 ? -28.567 11.746 -0.560 1.00 28.12 62 LYS D CA 1
ATOM 7461 C C . LYS D 1 80 ? -30.042 11.519 -0.842 1.00 28.46 62 LYS D C 1
ATOM 7462 O O . LYS D 1 80 ? -30.655 12.280 -1.599 1.00 30.16 62 LYS D O 1
ATOM 7481 N N . CYS D 1 81 ? -30.605 10.472 -0.245 1.00 24.76 63 CYS D N 1
ATOM 7482 C CA . CYS D 1 81 ? -32.028 10.171 -0.365 1.00 29.13 63 CYS D CA 1
ATOM 7483 C C . CYS D 1 81 ? -32.649 10.295 1.018 1.00 30.34 63 CYS D C 1
ATOM 7484 O O . CYS D 1 81 ? -32.417 9.447 1.885 1.00 34.59 63 CYS D O 1
ATOM 7492 N N . ASP D 1 82 ? -33.411 11.357 1.232 1.00 31.82 64 ASP D N 1
ATOM 7493 C CA . ASP D 1 82 ? -34.011 11.659 2.527 1.00 34.71 64 ASP D CA 1
ATOM 7494 C C . ASP D 1 82 ? -35.515 11.439 2.390 1.00 35.69 64 ASP D C 1
ATOM 7495 O O . ASP D 1 82 ? -36.251 12.332 1.972 1.00 36.79 64 ASP D O 1
ATOM 7504 N N . ARG D 1 83 ? -35.963 10.235 2.738 1.00 32.77 65 ARG D N 1
ATOM 7505 C CA . ARG D 1 83 ? -37.381 9.886 2.691 1.00 36.98 65 ARG D CA 1
ATOM 7506 C C . ARG D 1 83 ? -37.957 10.101 1.296 1.00 38.00 65 ARG D C 1
ATOM 7507 O O . ARG D 1 83 ? -39.053 10.636 1.128 1.00 37.67 65 ARG D O 1
ATOM 7528 N N . GLY D 1 84 ? -37.208 9.677 0.283 1.00 37.12 66 GLY D N 1
ATOM 7529 C CA . GLY D 1 84 ? -37.635 9.793 -1.091 1.00 38.39 66 GLY D CA 1
ATOM 7530 C C . GLY D 1 84 ? -37.154 11.034 -1.808 1.00 38.72 66 GLY D C 1
ATOM 7531 O O . GLY D 1 84 ? -37.152 11.054 -3.044 1.00 38.01 66 GLY D O 1
ATOM 7535 N N . SER D 1 85 ? -36.749 12.066 -1.072 1.00 39.16 67 SER D N 1
ATOM 7536 C CA . SER D 1 85 ? -36.255 13.298 -1.667 1.00 42.72 67 SER D CA 1
ATOM 7537 C C . SER D 1 85 ? -34.760 13.177 -1.922 1.00 40.51 67 SER D C 1
ATOM 7538 O O . SER D 1 85 ? -33.998 12.793 -1.027 1.00 39.47 67 SER D O 1
ATOM 7546 N N . ILE D 1 86 ? -34.342 13.513 -3.138 1.00 33.11 68 ILE D N 1
ATOM 7547 C CA . ILE D 1 86 ? -32.951 13.366 -3.549 1.00 34.93 68 ILE D CA 1
ATOM 7548 C C . ILE D 1 86 ? -32.266 14.724 -3.554 1.00 33.54 68 ILE D C 1
ATOM 7549 O O . ILE D 1 86 ? -32.871 15.747 -3.898 1.00 34.65 68 ILE D O 1
ATOM 7565 N N . SER D 1 87 ? -30.993 14.729 -3.175 1.00 29.61 69 SER D N 1
ATOM 7566 C CA . SER D 1 87 ? -30.155 15.914 -3.263 1.00 37.22 69 SER D CA 1
ATOM 7567 C C . SER D 1 87 ? -28.779 15.492 -3.757 1.00 37.34 69 SER D C 1
ATOM 7568 O O . SER D 1 87 ? -28.356 14.346 -3.564 1.00 34.56 69 SER D O 1
ATOM 7576 N N . ILE D 1 88 ? -28.092 16.421 -4.407 1.00 36.40 70 ILE D N 1
ATOM 7577 C CA . ILE D 1 88 ? -26.735 16.194 -4.884 1.00 39.97 70 ILE D CA 1
ATOM 7578 C C . ILE D 1 88 ? -25.762 16.545 -3.766 1.00 42.73 70 ILE D C 1
ATOM 7579 O O . ILE D 1 88 ? -25.859 17.616 -3.158 1.00 47.94 70 ILE D O 1
ATOM 7595 N N . VAL D 1 89 ? -24.808 15.655 -3.510 1.00 40.75 71 VAL D N 1
ATOM 7596 C CA . VAL D 1 89 ? -23.761 15.871 -2.516 1.00 44.32 71 VAL D CA 1
ATOM 7597 C C . VAL D 1 89 ? -22.461 16.141 -3.258 1.00 48.21 71 VAL D C 1
ATOM 7598 O O . VAL D 1 89 ? -22.098 15.397 -4.177 1.00 45.79 71 VAL D O 1
ATOM 7611 N N . ASN D 1 90 ? -21.757 17.198 -2.857 1.00 76.55 72 ASN D N 1
ATOM 7612 C CA . ASN D 1 90 ? -20.567 17.644 -3.571 1.00 92.41 72 ASN D CA 1
ATOM 7613 C C . ASN D 1 90 ? -19.286 17.350 -2.811 1.00 90.85 72 ASN D C 1
ATOM 7614 O O . ASN D 1 90 ? -18.402 16.656 -3.326 1.00 106.12 72 ASN D O 1
ATOM 7625 N N . ASN D 1 91 ? -19.150 17.857 -1.583 1.00 96.76 73 ASN D N 1
ATOM 7626 C CA . ASN D 1 91 ? -17.887 17.773 -0.851 1.00 103.05 73 ASN D CA 1
ATOM 7627 C C . ASN D 1 91 ? -17.799 16.432 -0.127 1.00 107.01 73 ASN D C 1
ATOM 7628 O O . ASN D 1 91 ? -17.961 16.327 1.090 1.00 111.48 73 ASN D O 1
ATOM 7639 N N . GLU D 1 92 ? -17.521 15.387 -0.902 1.00 105.26 74 GLU D N 1
ATOM 7640 C CA . GLU D 1 92 ? -17.229 14.068 -0.361 1.00 101.09 74 GLU D CA 1
ATOM 7641 C C . GLU D 1 92 ? -16.163 13.428 -1.233 1.00 105.38 74 GLU D C 1
ATOM 7642 O O . GLU D 1 92 ? -16.212 13.535 -2.461 1.00 118.16 74 GLU D O 1
ATOM 7654 N N . PHE D 1 93 ? -15.202 12.759 -0.594 1.00 91.65 75 PHE D N 1
ATOM 7655 C CA . PHE D 1 93 ? -14.078 12.189 -1.326 1.00 82.92 75 PHE D CA 1
ATOM 7656 C C . PHE D 1 93 ? -13.700 10.801 -0.825 1.00 76.13 75 PHE D C 1
ATOM 7657 O O . PHE D 1 93 ? -12.568 10.358 -1.053 1.00 79.45 75 PHE D O 1
ATOM 7674 N N . TYR D 1 94 ? -14.611 10.105 -0.153 1.00 64.43 76 TYR D N 1
ATOM 7675 C CA . TYR D 1 94 ? -14.326 8.756 0.314 1.00 61.04 76 TYR D CA 1
ATOM 7676 C C . TYR D 1 94 ? -14.098 7.828 -0.870 1.00 68.37 76 TYR D C 1
ATOM 7677 O O . TYR D 1 94 ? -14.787 7.914 -1.891 1.00 69.39 76 TYR D O 1
ATOM 7695 N N . VAL D 1 95 ? -13.118 6.944 -0.733 1.00 74.35 77 VAL D N 1
ATOM 7696 C CA . VAL D 1 95 ? -12.789 5.971 -1.767 1.00 82.15 77 VAL D CA 1
ATOM 7697 C C . VAL D 1 95 ? -13.358 4.629 -1.320 1.00 85.48 77 VAL D C 1
ATOM 7698 O O . VAL D 1 95 ? -12.767 3.928 -0.493 1.00 87.60 77 VAL D O 1
ATOM 7711 N N . PHE D 1 96 ? -14.517 4.267 -1.870 1.00 78.31 78 PHE D N 1
ATOM 7712 C CA . PHE D 1 96 ? -15.127 2.964 -1.611 1.00 75.34 78 PHE D CA 1
ATOM 7713 C C . PHE D 1 96 ? -14.401 1.887 -2.420 1.00 84.82 78 PHE D C 1
ATOM 7714 O O . PHE D 1 96 ? -14.983 1.164 -3.229 1.00 85.15 78 PHE D O 1
ATOM 7731 N N . ASP D 1 97 ? -13.090 1.802 -2.189 1.00 93.80 79 ASP D N 1
ATOM 7732 C CA . ASP D 1 97 ? -12.219 0.879 -2.907 1.00 102.80 79 ASP D CA 1
ATOM 7733 C C . ASP D 1 97 ? -11.761 -0.288 -2.039 1.00 103.12 79 ASP D C 1
ATOM 7734 O O . ASP D 1 97 ? -10.784 -0.963 -2.378 1.00 108.83 79 ASP D O 1
ATOM 7743 N N . GLU D 1 98 ? -12.436 -0.532 -0.926 1.00 97.90 80 GLU D N 1
ATOM 7744 C CA . GLU D 1 98 ? -12.131 -1.689 -0.098 1.00 99.20 80 GLU D CA 1
ATOM 7745 C C . GLU D 1 98 ? -12.327 -2.957 -0.923 1.00 103.58 80 GLU D C 1
ATOM 7746 O O . GLU D 1 98 ? -13.445 -3.205 -1.403 1.00 104.93 80 GLU D O 1
ATOM 7758 N N . PRO D 1 99 ? -11.279 -3.773 -1.131 1.00 110.04 81 PRO D N 1
ATOM 7759 C CA . PRO D 1 99 ? -11.454 -4.992 -1.939 1.00 113.35 81 PRO D CA 1
ATOM 7760 C C . PRO D 1 99 ? -12.560 -5.894 -1.411 1.00 107.38 81 PRO D C 1
ATOM 7761 O O . PRO D 1 99 ? -12.421 -6.511 -0.350 1.00 106.21 81 PRO D O 1
ATOM 7772 N N . LEU D 1 100 ? -13.662 -5.971 -2.149 1.00 70.13 82 LEU D N 1
ATOM 7773 C CA . LEU D 1 100 ? -14.785 -6.822 -1.795 1.00 65.58 82 LEU D CA 1
ATOM 7774 C C . LEU D 1 100 ? -14.979 -7.886 -2.866 1.00 64.57 82 LEU D C 1
ATOM 7775 O O . LEU D 1 100 ? -14.726 -7.651 -4.051 1.00 64.12 82 LEU D O 1
ATOM 7791 N N . LEU D 1 101 ? -15.425 -9.063 -2.436 1.00 63.38 83 LEU D N 1
ATOM 7792 C CA . LEU D 1 101 ? -15.788 -10.134 -3.353 1.00 64.85 83 LEU D CA 1
ATOM 7793 C C . LEU D 1 101 ? -17.276 -10.046 -3.660 1.00 59.71 83 LEU D C 1
ATOM 7794 O O . LEU D 1 101 ? -18.094 -9.790 -2.770 1.00 53.65 83 LEU D O 1
ATOM 7810 N N . PHE D 1 102 ? -17.622 -10.253 -4.928 1.00 60.28 84 PHE D N 1
ATOM 7811 C CA . PHE D 1 102 ? -18.990 -10.094 -5.390 1.00 56.86 84 PHE D CA 1
ATOM 7812 C C . PHE D 1 102 ? -19.441 -11.325 -6.159 1.00 58.98 84 PHE D C 1
ATOM 7813 O O . PHE D 1 102 ? -18.632 -12.056 -6.732 1.00 59.77 84 PHE D O 1
ATOM 7830 N N . VAL D 1 103 ? -20.755 -11.539 -6.156 1.00 58.96 85 VAL D N 1
ATOM 7831 C CA . VAL D 1 103 ? -21.412 -12.507 -7.020 1.00 62.19 85 VAL D CA 1
ATOM 7832 C C . VAL D 1 103 ? -22.581 -11.803 -7.698 1.00 62.67 85 VAL D C 1
ATOM 7833 O O . VAL D 1 103 ? -22.913 -10.656 -7.392 1.00 59.58 85 VAL D O 1
ATOM 7846 N N . LYS D 1 104 ? -23.204 -12.505 -8.634 1.00 44.28 86 LYS D N 1
ATOM 7847 C CA . LYS D 1 104 ? -24.378 -11.995 -9.327 1.00 45.22 86 LYS D CA 1
ATOM 7848 C C . LYS D 1 104 ? -25.590 -12.906 -9.219 1.00 48.08 86 LYS D C 1
ATOM 7849 O O . LYS D 1 104 ? -26.715 -12.404 -9.188 1.00 47.51 86 LYS D O 1
ATOM 7868 N N . ASP D 1 105 ? -25.396 -14.224 -9.170 1.00 48.61 87 ASP D N 1
ATOM 7869 C CA . ASP D 1 105 ? -26.493 -15.167 -9.022 1.00 50.15 87 ASP D CA 1
ATOM 7870 C C . ASP D 1 105 ? -26.731 -15.471 -7.547 1.00 49.38 87 ASP D C 1
ATOM 7871 O O . ASP D 1 105 ? -25.801 -15.499 -6.735 1.00 48.66 87 ASP D O 1
ATOM 7880 N N . PHE D 1 106 ? -27.996 -15.688 -7.205 1.00 50.50 88 PHE D N 1
ATOM 7881 C CA . PHE D 1 106 ? -28.388 -15.960 -5.828 1.00 48.61 88 PHE D CA 1
ATOM 7882 C C . PHE D 1 106 ? -29.843 -16.405 -5.825 1.00 46.20 88 PHE D C 1
ATOM 7883 O O . PHE D 1 106 ? -30.551 -16.300 -6.831 1.00 47.62 88 PHE D O 1
ATOM 7900 N N . THR D 1 107 ? -30.289 -16.878 -4.663 1.00 46.17 89 THR D N 1
ATOM 7901 C CA . THR D 1 107 ? -31.659 -17.344 -4.491 1.00 63.13 89 THR D CA 1
ATOM 7902 C C . THR D 1 107 ? -32.526 -16.362 -3.710 1.00 59.55 89 THR D C 1
ATOM 7903 O O . THR D 1 107 ? -33.638 -16.038 -4.143 1.00 58.69 89 THR D O 1
ATOM 7914 N N . ASN D 1 108 ? -32.049 -15.880 -2.565 1.00 58.52 90 ASN D N 1
ATOM 7915 C CA . ASN D 1 108 ? -32.871 -15.005 -1.745 1.00 57.97 90 ASN D CA 1
ATOM 7916 C C . ASN D 1 108 ? -32.007 -13.979 -1.033 1.00 51.69 90 ASN D C 1
ATOM 7917 O O . ASN D 1 108 ? -30.857 -14.242 -0.676 1.00 38.06 90 ASN D O 1
ATOM 7928 N N . VAL D 1 109 ? -32.579 -12.808 -0.849 1.00 50.82 91 VAL D N 1
ATOM 7929 C CA . VAL D 1 109 ? -31.923 -11.699 -0.173 1.00 48.33 91 VAL D CA 1
ATOM 7930 C C . VAL D 1 109 ? -32.146 -11.844 1.322 1.00 48.03 91 VAL D C 1
ATOM 7931 O O . VAL D 1 109 ? -33.258 -12.139 1.772 1.00 48.57 91 VAL D O 1
ATOM 7944 N N . THR D 1 110 ? -31.084 -11.634 2.098 1.00 43.42 92 THR D N 1
ATOM 7945 C CA . THR D 1 110 ? -31.159 -11.724 3.546 1.00 42.66 92 THR D CA 1
ATOM 7946 C C . THR D 1 110 ? -30.917 -10.396 4.246 1.00 40.00 92 THR D C 1
ATOM 7947 O O . THR D 1 110 ? -31.257 -10.266 5.426 1.00 40.11 92 THR D O 1
ATOM 7958 N N . GLY D 1 111 ? -30.360 -9.411 3.553 1.00 36.45 93 GLY D N 1
ATOM 7959 C CA . GLY D 1 111 ? -30.117 -8.116 4.160 1.00 33.98 93 GLY D CA 1
ATOM 7960 C C . GLY D 1 111 ? -29.657 -7.117 3.124 1.00 30.89 93 GLY D C 1
ATOM 7961 O O . GLY D 1 111 ? -29.437 -7.448 1.954 1.00 27.43 93 GLY D O 1
ATOM 7965 N N . VAL D 1 112 ? -29.535 -5.870 3.573 1.00 24.74 94 VAL D N 1
ATOM 7966 C CA . VAL D 1 112 ? -29.008 -4.780 2.762 1.00 27.70 94 VAL D CA 1
ATOM 7967 C C . VAL D 1 112 ? -27.806 -4.191 3.492 1.00 26.82 94 VAL D C 1
ATOM 7968 O O . VAL D 1 112 ? -27.888 -3.851 4.683 1.00 23.79 94 VAL D O 1
ATOM 7981 N N . GLU D 1 113 ? -26.687 -4.093 2.782 1.00 25.65 95 GLU D N 1
ATOM 7982 C CA . GLU D 1 113 ? -25.416 -3.682 3.360 1.00 25.04 95 GLU D CA 1
ATOM 7983 C C . GLU D 1 113 ? -25.121 -2.239 2.974 1.00 25.56 95 GLU D C 1
ATOM 7984 O O . GLU D 1 113 ? -25.103 -1.900 1.787 1.00 26.58 95 GLU D O 1
ATOM 7996 N N . PHE D 1 114 ? -24.865 -1.402 3.975 1.00 24.17 96 PHE D N 1
ATOM 7997 C CA . PHE D 1 114 ? -24.581 0.014 3.771 1.00 20.67 96 PHE D CA 1
ATOM 7998 C C . PHE D 1 114 ? -23.165 0.313 4.245 1.00 25.31 96 PHE D C 1
ATOM 7999 O O . PHE D 1 114 ? -22.802 -0.029 5.380 1.00 23.04 96 PHE D O 1
ATOM 8016 N N . ILE D 1 115 ? -22.372 0.942 3.377 1.00 19.57 97 ILE D N 1
ATOM 8017 C CA . ILE D 1 115 ? -21.057 1.455 3.741 1.00 22.70 97 ILE D CA 1
ATOM 8018 C C . ILE D 1 115 ? -21.260 2.884 4.233 1.00 24.95 97 ILE D C 1
ATOM 8019 O O . ILE D 1 115 ? -21.580 3.780 3.447 1.00 25.73 97 ILE D O 1
ATOM 8035 N N . VAL D 1 116 ? -21.079 3.103 5.532 1.00 21.19 98 VAL D N 1
ATOM 8036 C CA . VAL D 1 116 ? -21.312 4.410 6.131 1.00 25.77 98 VAL D CA 1
ATOM 8037 C C . VAL D 1 116 ? -19.982 5.068 6.475 1.00 23.05 98 VAL D C 1
ATOM 8038 O O . VAL D 1 116 ? -18.944 4.415 6.609 1.00 23.37 98 VAL D O 1
ATOM 8051 N N . THR D 1 117 ? -20.024 6.393 6.606 1.00 26.40 99 THR D N 1
ATOM 8052 C CA . THR D 1 117 ? -18.851 7.187 6.952 1.00 23.47 99 THR D CA 1
ATOM 8053 C C . THR D 1 117 ? -19.265 8.223 7.991 1.00 24.50 99 THR D C 1
ATOM 8054 O O . THR D 1 117 ? -20.457 8.440 8.241 1.00 22.29 99 THR D O 1
ATOM 8065 N N . GLU D 1 118 ? -18.271 8.894 8.577 1.00 23.52 100 GLU D N 1
ATOM 8066 C CA . GLU D 1 118 ? -18.570 9.852 9.631 1.00 28.60 100 GLU D CA 1
ATOM 8067 C C . GLU D 1 118 ? -19.363 11.045 9.120 1.00 29.48 100 GLU D C 1
ATOM 8068 O O . GLU D 1 118 ? -19.978 11.749 9.926 1.00 31.27 100 GLU D O 1
ATOM 8080 N N . THR D 1 119 ? -19.371 11.287 7.810 1.00 31.28 101 THR D N 1
ATOM 8081 C CA . THR D 1 119 ? -20.202 12.327 7.214 1.00 29.75 101 THR D CA 1
ATOM 8082 C C . THR D 1 119 ? -21.445 11.770 6.523 1.00 27.71 101 THR D C 1
ATOM 8083 O O . THR D 1 119 ? -22.265 12.546 6.026 1.00 34.82 101 THR D O 1
ATOM 8094 N N . MET D 1 120 ? -21.598 10.453 6.467 1.00 26.19 102 MET D N 1
ATOM 8095 C CA . MET D 1 120 ? -22.677 9.812 5.714 1.00 28.76 102 MET D CA 1
ATOM 8096 C C . MET D 1 120 ? -23.296 8.702 6.552 1.00 20.85 102 MET D C 1
ATOM 8097 O O . MET D 1 120 ? -23.097 7.511 6.291 1.00 23.87 102 MET D O 1
ATOM 8111 N N . PRO D 1 121 ? -24.060 9.062 7.569 1.00 27.06 103 PRO D N 1
ATOM 8112 C CA . PRO D 1 121 ? -24.785 8.056 8.361 1.00 24.41 103 PRO D CA 1
ATOM 8113 C C . PRO D 1 121 ? -25.999 7.553 7.585 1.00 25.00 103 PRO D C 1
ATOM 8114 O O . PRO D 1 121 ? -26.272 7.984 6.472 1.00 26.45 103 PRO D O 1
ATOM 8125 N N . CYS D 1 122 ? -26.725 6.610 8.183 1.00 27.48 104 CYS D N 1
ATOM 8126 C CA . CYS D 1 122 ? -27.938 6.108 7.562 1.00 27.78 104 CYS D CA 1
ATOM 8127 C C . CYS D 1 122 ? -28.980 5.797 8.624 1.00 28.54 104 CYS D C 1
ATOM 8128 O O . CYS D 1 122 ? -28.657 5.514 9.779 1.00 28.99 104 CYS D O 1
ATOM 8136 N N . ARG D 1 123 ? -30.241 5.891 8.212 1.00 24.50 105 ARG D N 1
ATOM 8137 C CA . ARG D 1 123 ? -31.396 5.488 9.006 1.00 22.61 105 ARG D CA 1
ATOM 8138 C C . ARG D 1 123 ? -32.260 4.620 8.095 1.00 22.75 105 ARG D C 1
ATOM 8139 O O . ARG D 1 123 ? -32.840 5.117 7.118 1.00 22.78 105 ARG D O 1
ATOM 8160 N N . ILE D 1 124 ? -32.352 3.328 8.415 1.00 19.83 106 ILE D N 1
ATOM 8161 C CA . ILE D 1 124 ? -32.948 2.343 7.519 1.00 23.57 106 ILE D CA 1
ATOM 8162 C C . ILE D 1 124 ? -34.077 1.623 8.239 1.00 24.23 106 ILE D C 1
ATOM 8163 O O . ILE D 1 124 ? -33.905 1.181 9.382 1.00 21.84 106 ILE D O 1
ATOM 8179 N N . ILE D 1 125 ? -35.228 1.516 7.573 1.00 27.45 107 ILE D N 1
ATOM 8180 C CA . ILE D 1 125 ? -36.323 0.664 8.045 1.00 26.66 107 ILE D CA 1
ATOM 8181 C C . ILE D 1 125 ? -36.469 -0.448 7.012 1.00 26.48 107 ILE D C 1
ATOM 8182 O O . ILE D 1 125 ? -37.001 -0.189 5.920 1.00 27.51 107 ILE D O 1
ATOM 8198 N N . PRO D 1 126 ? -36.015 -1.675 7.294 1.00 26.26 108 PRO D N 1
ATOM 8199 C CA . PRO D 1 126 ? -36.052 -2.730 6.277 1.00 26.96 108 PRO D CA 1
ATOM 8200 C C . PRO D 1 126 ? -37.446 -3.305 6.086 1.00 37.06 108 PRO D C 1
ATOM 8201 O O . PRO D 1 126 ? -38.339 -3.165 6.923 1.00 37.84 108 PRO D O 1
ATOM 8212 N N . LYS D 1 127 ? -37.611 -3.965 4.947 1.00 39.00 109 LYS D N 1
ATOM 8213 C CA . LYS D 1 127 ? -38.810 -4.725 4.638 1.00 43.20 109 LYS D CA 1
ATOM 8214 C C . LYS D 1 127 ? -38.561 -6.212 4.877 1.00 45.69 109 LYS D C 1
ATOM 8215 O O . LYS D 1 127 ? -37.421 -6.688 4.867 1.00 41.67 109 LYS D O 1
ATOM 8234 N N . ASN D 1 128 ? -39.655 -6.935 5.116 1.00 50.59 110 ASN D N 1
ATOM 8235 C CA . ASN D 1 128 ? -39.669 -8.398 5.106 1.00 52.40 110 ASN D CA 1
ATOM 8236 C C . ASN D 1 128 ? -38.553 -9.001 5.957 1.00 47.85 110 ASN D C 1
ATOM 8237 O O . ASN D 1 128 ? -37.857 -9.933 5.546 1.00 47.66 110 ASN D O 1
ATOM 8248 N N . ASN D 1 129 ? -38.398 -8.471 7.164 1.00 44.61 111 ASN D N 1
ATOM 8249 C CA . ASN D 1 129 ? -37.425 -8.982 8.128 1.00 45.43 111 ASN D CA 1
ATOM 8250 C C . ASN D 1 129 ? -36.016 -9.058 7.550 1.00 39.46 111 ASN D C 1
ATOM 8251 O O . ASN D 1 129 ? -35.196 -9.858 8.015 1.00 38.36 111 ASN D O 1
ATOM 8262 N N . HIS D 1 130 ? -35.717 -8.253 6.536 1.00 34.75 112 HIS D N 1
ATOM 8263 C CA . HIS D 1 130 ? -34.354 -8.164 6.032 1.00 33.54 112 HIS D CA 1
ATOM 8264 C C . HIS D 1 130 ? -33.439 -7.536 7.076 1.00 31.55 112 HIS D C 1
ATOM 8265 O O . HIS D 1 130 ? -33.855 -6.701 7.879 1.00 35.32 112 HIS D O 1
ATOM 8279 N N . ALA D 1 131 ? -32.173 -7.930 7.046 1.00 34.34 113 ALA D N 1
ATOM 8280 C CA . ALA D 1 131 ? -31.182 -7.371 7.949 1.00 25.91 113 ALA D CA 1
ATOM 8281 C C . ALA D 1 131 ? -30.614 -6.069 7.400 1.00 27.09 113 ALA D C 1
ATOM 8282 O O . ALA D 1 131 ? -30.528 -5.859 6.185 1.00 26.14 113 ALA D O 1
ATOM 8289 N N . VAL D 1 132 ? -30.228 -5.189 8.319 1.00 25.58 114 VAL D N 1
ATOM 8290 C CA . VAL D 1 132 ? -29.487 -3.972 8.003 1.00 23.58 114 VAL D CA 1
ATOM 8291 C C . VAL D 1 132 ? -28.046 -4.199 8.441 1.00 24.74 114 VAL D C 1
ATOM 8292 O O . VAL D 1 132 ? -27.775 -4.427 9.627 1.00 20.32 114 VAL D O 1
ATOM 8305 N N . ILE D 1 133 ? -27.123 -4.163 7.486 1.00 19.66 115 ILE D N 1
ATOM 8306 C CA . ILE D 1 133 ? -25.702 -4.337 7.756 1.00 20.25 115 ILE D CA 1
ATOM 8307 C C . ILE D 1 133 ? -25.023 -2.989 7.557 1.00 20.37 115 ILE D C 1
ATOM 8308 O O . ILE D 1 133 ? -25.205 -2.336 6.519 1.00 23.75 115 ILE D O 1
ATOM 8324 N N . SER D 1 134 ? -24.260 -2.562 8.557 1.00 22.41 116 SER D N 1
ATOM 8325 C CA . SER D 1 134 ? -23.541 -1.298 8.503 1.00 23.27 116 SER D CA 1
ATOM 8326 C C . SER D 1 134 ? -22.050 -1.559 8.649 1.00 21.14 116 SER D C 1
ATOM 8327 O O . SER D 1 134 ? -21.615 -2.142 9.645 1.00 23.95 116 SER D O 1
ATOM 8335 N N . VAL D 1 135 ? -21.279 -1.116 7.661 1.00 18.87 117 VAL D N 1
ATOM 8336 C CA . VAL D 1 135 ? -19.831 -1.261 7.622 1.00 20.85 117 VAL D CA 1
ATOM 8337 C C . VAL D 1 135 ? -19.254 0.125 7.393 1.00 20.11 117 VAL D C 1
ATOM 8338 O O . VAL D 1 135 ? -19.869 0.966 6.735 1.00 23.92 117 VAL D O 1
ATOM 8351 N N . VAL D 1 136 ? -18.071 0.367 7.938 1.00 26.37 118 VAL D N 1
ATOM 8352 C CA . VAL D 1 136 ? -17.480 1.699 7.947 1.00 27.78 118 VAL D CA 1
ATOM 8353 C C . VAL D 1 136 ? -16.267 1.740 7.030 1.00 32.63 118 VAL D C 1
ATOM 8354 O O . VAL D 1 136 ? -15.439 0.824 7.029 1.00 30.09 118 VAL D O 1
ATOM 8367 N N . THR D 1 137 ? -16.159 2.816 6.257 1.00 31.94 119 THR D N 1
ATOM 8368 C CA . THR D 1 137 ? -14.917 3.170 5.592 1.00 33.95 119 THR D CA 1
ATOM 8369 C C . THR D 1 137 ? -14.525 4.574 6.025 1.00 40.70 119 THR D C 1
ATOM 8370 O O . THR D 1 137 ? -15.390 5.440 6.198 1.00 34.94 119 THR D O 1
ATOM 8381 N N . ASN D 1 138 ? -13.220 4.791 6.215 1.00 44.88 120 ASN D N 1
ATOM 8382 C CA . ASN D 1 138 ? -12.690 6.117 6.501 1.00 55.23 120 ASN D CA 1
ATOM 8383 C C . ASN D 1 138 ? -11.567 6.495 5.543 1.00 69.63 120 ASN D C 1
ATOM 8384 O O . ASN D 1 138 ? -10.890 7.501 5.769 1.00 75.24 120 ASN D O 1
ATOM 8395 N N . HIS D 1 139 ? -11.347 5.716 4.488 1.00 79.52 121 HIS D N 1
ATOM 8396 C CA . HIS D 1 139 ? -10.312 6.032 3.512 1.00 94.40 121 HIS D CA 1
ATOM 8397 C C . HIS D 1 139 ? -10.703 7.281 2.730 1.00 107.19 121 HIS D C 1
ATOM 8398 O O . HIS D 1 139 ? -11.733 7.298 2.048 1.00 106.49 121 HIS D O 1
ATOM 8412 N N . LYS D 1 140 ? -9.879 8.320 2.830 1.00 114.98 122 LYS D N 1
ATOM 8413 C CA . LYS D 1 140 ? -10.150 9.605 2.193 1.00 112.86 122 LYS D CA 1
ATOM 8414 C C . LYS D 1 140 ? -11.559 10.101 2.509 1.00 103.39 122 LYS D C 1
ATOM 8415 O O . LYS D 1 140 ? -11.744 11.217 2.989 1.00 99.06 122 LYS D O 1
#

Organism: Vaccinia virus (strain LC16m0) (NCBI:txid10246)

B-factor: mean 45.73, std 26.78, range [11.86, 234.97]

Foldseek 3Di:
DFAFAKKWFQFKWFQAPVGTATDMDGGGGPPDDVVVVVVVVVVCVVWFPLQCKWFKTWMDHPHIWIWIRHSNDIDGDPDDFADSQDDDDHDHDGDGTQAMEGAAEPVTDIGTGTPPNHDYHYHYDDDGPPPPPHD/DKWWLFKWFQFPVGTHTGDDDPPVVDDCVVCVLVSVVVCVVWFQLQCKWFKTWMCDVHIWIWIRDSNDIDGDDDAFFDSPDDDDHDDDGDDTQAMEGEAEPVTDIGTGTPPNHYYHYHYDPDGDPPDDD/DAQQQVAWDAAKKWWLFKWFQFPVGTATGIDGGHDTDGNVVVVLVSVVVCVVWWQLQQKWFKTWMPDPHIFIWTRGSNDIHGDDDPPFDSDPDDHDDDGDDTAAMEGEAEPVTDMGTGTPPNHDYHYHYTDHD/DKWWLFKWFQAPVGTAIDDDDCPVPDDCVVCVVVSVVVCVVWFQLQCKWFKTWMDDVHIWIWIRDSNDIDGDDPDDFDSVDDDDHDHDHDDTQAMEGEAEPVTDMGTGTPPNHYYHYHYDDHD

InterPro domains:
  IPR009201 Virion core protein, vaccinia E11L type [PF06138] (1-124)
  IPR009201 Virion core protein, vaccinia E11L type [PIRSF015797] (1-127)

Radius of gyration: 29.14 Å; Cα contacts (8 Å, |Δi|>4): 1223; chains: 4; bounding box: 47×68×92 Å

Solvent-accessible surface area: 26218 Å² total; per-residue (Å²): 100,150,10,130,27,61,0,60,0,18,5,0,4,5,46,9,86,49,29,57,16,67,17,48,30,175,106,0,69,131,51,30,2,10,77,5,0,38,104,0,10,88,68,0,38,111,26,0,53,23,89,59,0,50,0,28,0,0,0,91,8,184,92,27,45,14,0,42,0,25,124,38,32,8,22,63,29,104,127,28,81,5,14,20,46,60,133,69,145,62,38,190,120,83,124,81,19,46,0,0,15,3,15,3,0,82,61,3,48,5,33,0,10,12,62,115,120,19,0,0,20,0,46,11,3,8,45,62,90,180,66,71,95,30,206,80,2,46,0,17,4,0,7,9,42,9,90,51,29,57,18,63,9,64,34,171,25,120,114,123,36,66,1,60,108,28,10,63,86,0,10,94,74,0,40,110,27,0,54,24,98,68,0,54,1,34,0,0,0,97,39,181,85,49,79,25,5,58,0,58,126,36,82,54,58,113,28,112,118,30,35,4,32,20,81,79,32,47,42,24,36,130,126,83,109,92,23,49,0,0,12,3,17,2,1,74,63,3,50,5,43,0,3,12,61,117,120,20,0,0,20,0,36,20,2,35,80,102,111,148,122,52,138,167,165,84,73,15,91,96,59,121,14,103,37,69,6,43,1,16,5,0,3,8,43,8,87,46,28,58,18,78,10,60,19,195,13,128,100,71,32,15,0,47,110,10,0,60,94,0,12,99,54,0,36,110,30,0,62,18,86,74,0,50,1,36,0,0,0,100,29,178,96,57,49,2,0,58,0,65,104,34,73,48,53,67,44,136,56,66,151,16,53,31,114,124,41,148,71,57,177,114,79,118,77,23,45,0,0,16,4,15,3,0,99,62,4,53,7,30,0,19,11,60,118,119,17,1,0,19,0,51,13,14,56,107,166,99,3,41,1,18,5,0,5,10,45,11,88,49,32,60,12,71,7,61,39,178,36,125,110,124,48,64,2,64,125,10,8,98,126,0,16,123,69,0,34,114,28,0,62,22,90,81,0,48,2,30,0,0,0,97,32,193,95,75,73,16,2,66,0,59,108,38,76,56,56,103,29,116,128,27,141,20,44,29,109,54,139,55,161,75,57,190,122,68,111,80,22,52,0,0,13,4,15,3,0,94,66,3,53,7,33,0,16,14,60,120,115,24,0,0,19,0,45,11,3,48,103,163

Sequence (520 aa):
LYFQGAMELVNIFLETDAGRVKKFAIKNTDDVCASELINKFVELLSEYIHIDQSEFYLVVKDKDIFYFKCDRGSISIVNNEFYVFDEPLLFVKDFTNVTGVEFIVTETMPCRIIPKNNHAVISVVTNHKFYNGLSLAMELVNIFLETDAGRVKFAIKNTDDVCASELINKFVELLSEYIHIDQSEEFYLVVKDKDIFYFKCDRGSISIVNNEFYVFDEPLLFVKDFTNVTGVEFIIVTETMPCRIIPKNNHAVISVVVTNHKFYNGLSIPTTENLYFQGAMELVNIFLETDAGRVKFAIKNTDDVCASELINKFVELLSEYIHIDQQSEFYLVVKDKDIFYFKCDRGSISIVNNEFYVFEPLLFVKDFTNVTGVEFIVTETMPCRIIPKNNHAVISVVVTNHKAMELVNIFLETDAGRVKFAIKNTDDVCASELINKFVELLSEYIHIDQSEFYLVVKDKDIFYFKCDRGSISIVNNEFYVFDEPLLFVKDFTNVTGVEFIVTETMPCRIIPKNNHAVISVVTNHK

Nearest PDB structures (foldseek):
  6rfg-assembly1_A  TM=1.007E+00  e=2.747E-26  Orthopoxvirus vaccinia
  6rfg-assembly2_C  TM=9.781E-01  e=1.832E-21  Orthopoxvirus vaccinia
  6rfg-assembly2_B  TM=9.425E-01  e=2.999E-21  Orthopoxvirus vaccinia
  9jvu-assembly1_A  TM=9.403E-01  e=2.545E-21  Monkeypox virus
  8btr-assembly1_LT  TM=3.660E-01  e=4.996E+00  Giardia lamblia ATCC 50803